Protein AF-A0A1J4JLL2-F1 (afdb_monomer_lite)

InterPro domains:
  IPR000306 FYVE zinc finger [PF01363] (58-115)
  IPR000306 FYVE zinc finger [SM00064] (54-119)
  IPR011011 Zinc finger, FYVE/PHD-type [SSF57903] (58-125)
  IPR011989 Armadillo-like helical [G3DSA:1.25.10.10] (131-422)
  IPR013083 Zinc finger, RING/FYVE/PHD-type [G3DSA:3.30.40.10] (48-118)
  IPR016024 Armadillo-type fold [SSF48371] (123-479)
  IPR017455 Zinc finger, FYVE-related [PS50178] (62-113)

Foldseek 3Di:
DDDDDDDDDDPPDPDDDDDDDDDDDPDDPDDWDWQDADPQQDRDDDPLLPPQLVDLVLADDPVLDQAALQQRHGDDPVFDWDAASQLRYIHTCLQFVDWDDGRNDTTTHGLLVCLQRPDPPDPDDHPSLCNSCVVVVNNVVCVVGVNVSSLVSLLVQCVDPRPSSNVSSVVSVVSRCVPHDPPCCVPRSDPVFWFDQWAFQPPRDSQWTQGLQRTTIGPDRVPPPDDPVRTDDPLVVQCPDPDPSSLLSSLQNLLNCCQRPVDDDPPLLVQLPPPQAQSSLLSSLNSQLSHPDRPDPLLSVVQSLLVQQFPVSVSHHDLSSLLSSLSVLLSLLVDLVSLVSCLVDPVLRLLVLLLVLDAPAQPRPPPSLSSNLSSLSSLLSNLVSLLVVCVVPVPPRDPVSLVVSCVSNPPSLLNLLPHDHPVACPGSSNSSNLSSLSSLLSLCVDVVRLVVSPDPSLLVSLVVLLPDDDPSVVSSVVSNCSSPPD

Structure (mmCIF, N/CA/C/O backbone):
data_AF-A0A1J4JLL2-F1
#
_entry.id   AF-A0A1J4JLL2-F1
#
loop_
_atom_site.group_PDB
_atom_site.id
_atom_site.type_symbol
_atom_site.label_atom_id
_atom_site.label_alt_id
_atom_site.label_comp_id
_atom_site.label_asym_id
_atom_site.label_entity_id
_atom_site.label_seq_id
_atom_site.pdbx_PDB_ins_code
_atom_site.Cartn_x
_atom_site.Cartn_y
_atom_site.Cartn_z
_atom_site.occupancy
_atom_site.B_iso_or_equiv
_atom_site.auth_seq_id
_atom_site.auth_comp_id
_atom_site.auth_asym_id
_atom_site.auth_atom_id
_atom_site.pdbx_PDB_model_num
ATOM 1 N N . MET A 1 1 ? 60.573 2.363 -42.532 1.00 31.20 1 MET A N 1
ATOM 2 C CA . MET A 1 1 ? 60.932 2.969 -41.236 1.00 31.20 1 MET A CA 1
ATOM 3 C C . MET A 1 1 ? 59.720 3.730 -40.748 1.00 31.20 1 MET A C 1
ATOM 5 O O . MET A 1 1 ? 59.261 4.587 -41.484 1.00 31.20 1 MET A O 1
ATOM 9 N N . SER A 1 2 ? 59.192 3.294 -39.602 1.00 24.64 2 SER A N 1
ATOM 10 C CA . SER A 1 2 ? 58.567 4.094 -38.535 1.00 24.64 2 SER A CA 1
ATOM 11 C C . SER A 1 2 ? 57.777 5.364 -38.891 1.00 24.64 2 SER A C 1
ATOM 13 O O . SER A 1 2 ? 58.356 6.334 -39.370 1.00 24.64 2 SER A O 1
ATOM 15 N N . ASP A 1 3 ? 56.495 5.333 -38.512 1.00 29.02 3 ASP A N 1
ATOM 16 C CA . ASP A 1 3 ? 55.773 6.306 -37.673 1.00 29.02 3 ASP A CA 1
ATOM 17 C C . ASP A 1 3 ? 55.942 7.814 -37.931 1.00 29.02 3 ASP A C 1
ATOM 19 O O . ASP A 1 3 ? 57.031 8.362 -37.799 1.00 29.02 3 ASP A O 1
ATOM 23 N N . GLN A 1 4 ? 54.816 8.525 -38.085 1.00 28.83 4 GLN A N 1
ATOM 24 C CA . GLN A 1 4 ? 54.232 9.242 -36.941 1.00 28.83 4 GLN A CA 1
ATOM 25 C C . GLN A 1 4 ? 52.770 9.671 -37.160 1.00 28.83 4 GLN A C 1
ATOM 27 O O . GLN A 1 4 ? 52.309 9.905 -38.274 1.00 28.83 4 GLN A O 1
ATOM 32 N N . ILE A 1 5 ? 52.071 9.701 -36.026 1.00 30.14 5 ILE A N 1
ATOM 33 C CA . ILE A 1 5 ? 50.635 9.808 -35.756 1.00 30.14 5 ILE A CA 1
ATOM 34 C C . ILE A 1 5 ? 50.282 11.240 -35.322 1.00 30.14 5 ILE A C 1
ATOM 36 O O . ILE A 1 5 ? 51.060 11.854 -34.595 1.00 30.14 5 ILE A O 1
ATOM 40 N N . SER A 1 6 ? 49.066 11.693 -35.648 1.00 29.78 6 SER A N 1
ATOM 41 C CA . SER A 1 6 ? 48.193 12.510 -34.775 1.00 29.78 6 SER A CA 1
ATOM 42 C C . SER A 1 6 ? 46.735 12.411 -35.273 1.00 29.78 6 SER A C 1
ATOM 44 O O . SER A 1 6 ? 46.524 12.382 -36.480 1.00 29.78 6 SER A O 1
ATOM 46 N N . GLU A 1 7 ? 45.645 12.333 -34.499 1.00 29.89 7 GLU A N 1
ATOM 47 C CA . GLU A 1 7 ? 45.324 11.982 -33.101 1.00 29.89 7 GLU A CA 1
ATOM 48 C C . GLU A 1 7 ? 43.793 11.693 -33.066 1.00 29.89 7 GLU A C 1
ATOM 50 O O . GLU A 1 7 ? 43.026 12.371 -33.751 1.00 29.89 7 GLU A O 1
ATOM 55 N N . VAL A 1 8 ? 43.334 10.695 -32.295 1.00 27.80 8 VAL A N 1
ATOM 56 C CA . VAL A 1 8 ? 41.910 10.320 -32.087 1.00 27.80 8 VAL A CA 1
ATOM 57 C C . VAL A 1 8 ? 41.623 10.308 -30.572 1.00 27.80 8 VAL A C 1
ATOM 59 O O . VAL A 1 8 ? 42.513 9.907 -29.820 1.00 27.80 8 VAL A O 1
ATOM 62 N N . PRO A 1 9 ? 40.427 10.716 -30.088 1.00 31.75 9 PRO A N 1
ATOM 63 C CA . PRO A 1 9 ? 40.143 10.857 -28.656 1.00 31.75 9 PRO A CA 1
ATOM 64 C C . PRO A 1 9 ? 40.241 9.556 -27.838 1.00 31.75 9 PRO A C 1
ATOM 66 O O . PRO A 1 9 ? 39.844 8.475 -28.268 1.00 31.75 9 PRO A O 1
ATOM 69 N N . PHE A 1 10 ? 40.706 9.720 -26.600 1.00 29.05 10 PHE A N 1
ATOM 70 C CA . PHE A 1 10 ? 41.188 8.728 -25.627 1.00 29.05 10 PHE A CA 1
ATOM 71 C C . PHE A 1 10 ? 40.208 7.612 -25.178 1.00 29.05 10 PHE A C 1
ATOM 73 O O . PHE A 1 10 ? 40.627 6.698 -24.475 1.00 29.05 10 PHE A O 1
ATOM 80 N N . PHE A 1 11 ? 38.928 7.614 -25.569 1.00 27.59 11 PHE A N 1
ATOM 81 C CA . PHE A 1 11 ? 37.929 6.690 -24.989 1.00 27.59 11 PHE A CA 1
ATOM 82 C C . PHE A 1 11 ? 37.673 5.391 -25.788 1.00 27.59 11 PHE A C 1
ATOM 84 O O . PHE A 1 11 ? 36.965 4.513 -25.311 1.00 27.59 11 PHE A O 1
ATOM 91 N N . LEU A 1 12 ? 38.257 5.227 -26.983 1.00 28.58 12 LEU A N 1
ATOM 92 C CA . LEU A 1 12 ? 37.954 4.102 -27.894 1.00 28.58 12 LEU A CA 1
ATOM 93 C C . LEU A 1 12 ? 39.065 3.043 -28.042 1.00 28.58 12 LEU A C 1
ATOM 95 O O . LEU A 1 12 ? 38.900 2.091 -28.798 1.00 28.58 12 LEU A O 1
ATOM 99 N N . GLN A 1 13 ? 40.200 3.158 -27.347 1.00 28.47 13 GLN A N 1
ATOM 100 C CA . GLN A 1 13 ? 41.367 2.307 -27.644 1.00 28.47 13 GLN A CA 1
ATOM 101 C C . GLN A 1 13 ? 41.411 0.927 -26.961 1.00 28.47 13 GLN A C 1
ATOM 103 O O . GLN A 1 13 ? 42.348 0.179 -27.222 1.00 28.47 13 GLN A O 1
ATOM 108 N N . ASN A 1 14 ? 40.425 0.533 -26.144 1.00 28.06 14 ASN A N 1
ATOM 109 C CA . ASN A 1 14 ? 40.524 -0.709 -25.352 1.00 28.06 14 ASN A CA 1
ATOM 110 C C . ASN A 1 14 ? 39.423 -1.765 -25.556 1.00 28.06 14 ASN A C 1
ATOM 112 O O . ASN A 1 14 ? 39.275 -2.649 -24.716 1.00 28.06 14 ASN A O 1
ATOM 116 N N . LEU A 1 15 ? 38.721 -1.780 -26.691 1.00 24.00 15 LEU A N 1
ATOM 117 C CA . LEU A 1 15 ? 37.895 -2.936 -27.070 1.00 24.00 15 LEU A CA 1
ATOM 118 C C . LEU A 1 15 ? 38.540 -3.684 -28.241 1.00 24.00 15 LEU A C 1
ATOM 120 O O . LEU A 1 15 ? 38.397 -3.315 -29.404 1.00 24.00 15 LEU A O 1
ATOM 124 N N . LYS A 1 16 ? 39.278 -4.757 -27.928 1.00 25.30 16 LYS A N 1
ATOM 125 C CA . LYS A 1 16 ? 39.671 -5.754 -28.931 1.00 25.30 16 LYS A CA 1
ATOM 126 C C . LYS A 1 16 ? 38.432 -6.548 -29.334 1.00 25.30 16 LYS A C 1
ATOM 128 O O . LYS A 1 16 ? 37.844 -7.239 -28.507 1.00 25.30 16 LYS A O 1
ATOM 133 N N . ALA A 1 17 ? 38.078 -6.460 -30.613 1.00 26.05 17 ALA A N 1
ATOM 134 C CA . ALA A 1 17 ? 37.088 -7.312 -31.250 1.00 26.05 17 ALA A CA 1
ATOM 135 C C . ALA A 1 17 ? 37.487 -8.789 -31.108 1.00 26.05 17 ALA A C 1
ATOM 137 O O . ALA A 1 17 ? 38.586 -9.180 -31.505 1.00 26.05 17 ALA A O 1
ATOM 138 N N . ILE A 1 18 ? 36.587 -9.603 -30.559 1.00 24.38 18 ILE A N 1
ATOM 139 C CA . ILE A 1 18 ? 36.671 -11.060 -30.644 1.00 24.38 18 ILE A CA 1
ATOM 140 C C . ILE A 1 18 ? 35.669 -11.485 -31.715 1.00 24.38 18 ILE A C 1
ATOM 142 O O . ILE A 1 18 ? 34.460 -11.355 -31.541 1.00 24.38 18 ILE A O 1
ATOM 146 N N . THR A 1 19 ? 36.182 -11.953 -32.847 1.00 23.97 19 THR A N 1
ATOM 147 C CA . THR A 1 19 ? 35.406 -12.634 -33.883 1.00 23.97 19 THR A CA 1
ATOM 148 C C . THR A 1 19 ? 35.162 -14.082 -33.461 1.00 23.97 19 THR A C 1
ATOM 150 O O . THR A 1 19 ? 36.102 -14.785 -33.095 1.00 23.97 19 THR A O 1
ATOM 153 N N . PHE A 1 20 ? 33.914 -14.550 -33.552 1.00 23.02 20 PHE A N 1
ATOM 154 C CA . PHE A 1 20 ? 33.581 -15.973 -33.442 1.00 23.02 20 PHE A CA 1
ATOM 155 C C . PHE A 1 20 ? 33.087 -16.515 -34.791 1.00 23.02 20 PHE A C 1
ATOM 157 O O . PHE A 1 20 ? 32.347 -15.819 -35.491 1.00 23.02 20 PHE A O 1
ATOM 164 N N . PRO A 1 21 ? 33.499 -17.735 -35.180 1.00 22.70 21 PRO A N 1
ATOM 165 C CA . PRO A 1 21 ? 33.057 -18.363 -36.415 1.00 22.70 21 PRO A CA 1
ATOM 166 C C . PRO A 1 21 ? 31.606 -18.849 -36.288 1.00 22.70 21 PRO A C 1
ATOM 168 O O . PRO A 1 21 ? 31.222 -19.462 -35.295 1.00 22.70 21 PRO A O 1
ATOM 171 N N . MET A 1 22 ? 30.806 -18.586 -37.323 1.00 30.47 22 MET A N 1
ATOM 172 C CA . MET A 1 22 ? 29.495 -19.203 -37.521 1.00 30.47 22 MET A CA 1
ATOM 173 C C . MET A 1 22 ? 29.672 -20.676 -37.893 1.00 30.47 22 MET A C 1
ATOM 175 O O . MET A 1 22 ? 29.974 -20.961 -39.046 1.00 30.47 22 MET A O 1
ATOM 179 N N . THR A 1 23 ? 29.429 -21.585 -36.952 1.00 27.52 23 THR A N 1
ATOM 180 C CA . THR A 1 23 ? 28.956 -22.956 -37.211 1.00 27.52 23 THR A CA 1
ATOM 181 C C . THR A 1 23 ? 28.520 -23.581 -35.890 1.00 27.52 23 THR A C 1
ATOM 183 O O . THR A 1 23 ? 29.378 -23.938 -35.094 1.00 27.52 23 THR A O 1
ATOM 186 N N . GLU A 1 24 ? 27.212 -23.686 -35.656 1.00 23.77 24 GLU A N 1
ATOM 187 C CA . GLU A 1 24 ? 26.512 -24.912 -35.234 1.00 23.77 24 GLU A CA 1
ATOM 188 C C . GLU A 1 24 ? 25.032 -24.598 -34.974 1.00 23.77 24 GLU A C 1
ATOM 190 O O . GLU A 1 24 ? 24.660 -23.490 -34.587 1.00 23.77 24 GLU A O 1
ATOM 195 N N . GLN A 1 25 ? 24.183 -25.559 -35.328 1.00 23.56 25 GLN A N 1
ATOM 196 C CA . GLN A 1 25 ? 22.730 -25.467 -35.315 1.00 23.56 25 GLN A CA 1
ATOM 197 C C . GLN A 1 25 ? 22.191 -25.152 -33.917 1.00 23.56 25 GLN A C 1
ATOM 199 O O . GLN A 1 25 ? 22.640 -25.700 -32.916 1.00 23.56 25 GLN A O 1
ATOM 204 N N . ILE A 1 26 ? 21.178 -24.285 -33.883 1.00 25.41 26 ILE A N 1
ATOM 205 C CA . ILE A 1 26 ? 20.300 -24.082 -32.733 1.00 25.41 26 ILE A CA 1
ATOM 206 C C . ILE A 1 26 ? 19.503 -25.379 -32.558 1.00 25.41 26 ILE A C 1
ATOM 208 O O . ILE A 1 26 ? 18.475 -25.545 -33.208 1.00 25.41 26 ILE A O 1
ATOM 212 N N . ASP A 1 27 ? 19.989 -26.288 -31.716 1.00 21.08 27 ASP A N 1
ATOM 213 C CA . ASP A 1 27 ? 19.258 -27.484 -31.299 1.00 21.08 27 ASP A CA 1
ATOM 214 C C . ASP A 1 27 ? 19.113 -27.538 -29.769 1.00 21.08 27 ASP A C 1
ATOM 216 O O . ASP A 1 27 ? 20.048 -27.319 -29.000 1.00 21.08 27 ASP A O 1
ATOM 220 N N . SER A 1 28 ? 17.890 -27.880 -29.364 1.00 24.17 28 SER A N 1
ATOM 221 C CA . SER A 1 28 ? 17.338 -28.035 -28.010 1.00 24.17 28 SER A CA 1
ATOM 222 C C . SER A 1 28 ? 17.014 -26.747 -27.237 1.00 24.17 28 SER A C 1
ATOM 224 O O . SER A 1 28 ? 17.799 -26.142 -26.512 1.00 24.17 28 SER A O 1
ATOM 226 N N . LEU A 1 29 ? 15.747 -26.377 -27.387 1.00 29.45 29 LEU A N 1
ATOM 227 C CA . LEU A 1 29 ? 14.989 -25.396 -26.624 1.00 29.45 29 LEU A CA 1
ATOM 228 C C . LEU A 1 29 ? 14.387 -26.087 -25.382 1.00 29.45 29 LEU A C 1
ATOM 230 O O . LEU A 1 29 ? 13.190 -25.984 -25.140 1.00 29.45 29 LEU A O 1
ATOM 234 N N . ASP A 1 30 ? 15.197 -26.837 -24.628 1.00 23.56 30 ASP A N 1
ATOM 235 C CA . ASP A 1 30 ? 14.728 -27.643 -23.497 1.00 23.56 30 ASP A CA 1
ATOM 236 C C . ASP A 1 30 ? 15.333 -27.169 -22.166 1.00 23.56 30 ASP A C 1
ATOM 238 O O . ASP A 1 30 ? 16.530 -26.913 -22.042 1.00 23.56 30 ASP A O 1
ATOM 242 N N . SER A 1 31 ? 14.471 -27.100 -21.145 1.00 23.34 31 SER A N 1
ATOM 243 C CA . SER A 1 31 ? 14.756 -26.900 -19.709 1.00 23.34 31 SER A CA 1
ATOM 244 C C . SER A 1 31 ? 15.186 -25.507 -19.210 1.00 23.34 31 SER A C 1
ATOM 246 O O . SER A 1 31 ? 16.243 -25.352 -18.611 1.00 23.34 31 SER A O 1
ATOM 248 N N . HIS A 1 32 ? 14.297 -24.508 -19.300 1.00 27.33 32 HIS A N 1
ATOM 249 C CA . HIS A 1 32 ? 14.347 -23.343 -18.397 1.00 27.33 32 HIS A CA 1
ATOM 250 C C . HIS A 1 32 ? 13.021 -23.189 -17.638 1.00 27.33 32 HIS A C 1
ATOM 252 O O . HIS A 1 32 ? 11.986 -22.856 -18.214 1.00 27.33 32 HIS A O 1
ATOM 258 N N . PHE A 1 33 ? 13.050 -23.451 -16.328 1.00 21.70 33 PHE A N 1
ATOM 259 C CA . PHE A 1 33 ? 11.960 -23.117 -15.411 1.00 21.70 33 PHE A CA 1
ATOM 260 C C . PHE A 1 33 ? 12.011 -21.610 -15.117 1.00 21.70 33 PHE A C 1
ATOM 262 O O . PHE A 1 33 ? 12.921 -21.131 -14.440 1.00 21.70 33 PHE A O 1
ATOM 269 N N . TYR A 1 34 ? 11.034 -20.865 -15.634 1.00 25.17 34 TYR A N 1
ATOM 270 C CA . TYR A 1 34 ? 10.839 -19.445 -15.345 1.00 25.17 34 TYR A CA 1
ATOM 271 C C . TYR A 1 34 ? 9.977 -19.306 -14.091 1.00 25.17 34 TYR A C 1
ATOM 273 O O . TYR A 1 34 ? 8.793 -19.643 -14.121 1.00 25.17 34 TYR A O 1
ATOM 281 N N . VAL A 1 35 ? 10.552 -18.814 -12.993 1.00 24.16 35 VAL A N 1
ATOM 282 C CA . VAL A 1 35 ? 9.773 -18.441 -11.809 1.00 24.16 35 VAL A CA 1
ATOM 283 C C . VAL A 1 35 ? 9.624 -16.930 -11.799 1.00 24.16 35 VAL A C 1
ATOM 285 O O . VAL A 1 35 ? 10.534 -16.188 -11.433 1.00 24.16 35 VAL A O 1
ATOM 288 N N . VAL A 1 36 ? 8.453 -16.480 -12.235 1.00 32.97 36 VAL A N 1
ATOM 289 C CA . VAL A 1 36 ? 8.069 -15.072 -12.218 1.00 32.97 36 VAL A CA 1
ATOM 290 C C . VAL A 1 36 ? 6.916 -14.919 -11.257 1.00 32.97 36 VAL A C 1
ATOM 292 O O . VAL A 1 36 ? 5.955 -15.682 -11.283 1.00 32.97 36 VAL A O 1
ATOM 295 N N . LEU A 1 37 ? 7.066 -13.946 -10.375 1.00 32.94 37 LEU A N 1
ATOM 296 C CA . LEU A 1 37 ? 6.043 -13.549 -9.434 1.00 32.94 37 LEU A CA 1
ATOM 297 C C . LEU A 1 37 ? 5.343 -12.335 -10.028 1.00 32.94 37 LEU A C 1
ATOM 299 O O . LEU A 1 37 ? 6.004 -11.392 -10.482 1.00 32.94 37 LEU A O 1
ATOM 303 N N . ASP A 1 38 ? 4.016 -12.370 -10.042 1.00 33.75 38 ASP A N 1
ATOM 304 C CA . ASP A 1 38 ? 3.223 -11.175 -10.296 1.00 33.75 38 ASP A CA 1
ATOM 305 C C . ASP A 1 38 ? 3.460 -10.120 -9.195 1.00 33.75 38 ASP A C 1
ATOM 307 O O . ASP A 1 38 ? 4.180 -10.332 -8.213 1.00 33.75 38 ASP A O 1
ATOM 311 N N . GLU A 1 39 ? 2.856 -8.948 -9.362 1.00 34.56 39 GLU A N 1
ATOM 312 C CA . GLU A 1 39 ? 2.910 -7.831 -8.409 1.00 34.56 39 GLU A CA 1
ATOM 313 C C . GLU A 1 39 ? 2.406 -8.173 -6.988 1.00 34.56 39 GLU A C 1
ATOM 315 O O . GLU A 1 39 ? 2.601 -7.375 -6.070 1.00 34.56 39 GLU A O 1
ATOM 320 N N . PHE A 1 40 ? 1.861 -9.378 -6.771 1.00 33.59 40 PHE A N 1
ATOM 321 C CA . PHE A 1 40 ? 1.369 -9.859 -5.481 1.00 33.59 40 PHE A CA 1
ATOM 322 C C . PHE A 1 40 ? 1.998 -11.177 -4.997 1.00 33.59 40 PHE A C 1
ATOM 324 O O . PHE A 1 40 ? 1.625 -11.656 -3.925 1.00 33.59 40 PHE A O 1
ATOM 331 N N . GLY A 1 41 ? 3.017 -11.706 -5.679 1.00 36.25 41 GLY A N 1
ATOM 332 C CA . GLY A 1 41 ? 3.791 -12.848 -5.187 1.00 36.25 41 GLY A CA 1
ATOM 333 C C . GLY A 1 41 ? 3.159 -14.219 -5.437 1.00 36.25 41 GLY A C 1
ATOM 334 O O . GLY A 1 41 ? 3.538 -15.175 -4.758 1.00 36.25 41 GLY A O 1
ATOM 335 N N . THR A 1 42 ? 2.234 -14.359 -6.391 1.00 29.38 42 THR A N 1
ATOM 336 C CA . THR A 1 42 ? 1.704 -15.686 -6.746 1.00 29.38 42 THR A CA 1
ATOM 337 C C . THR A 1 42 ? 2.626 -16.381 -7.747 1.00 29.38 42 THR A C 1
ATOM 339 O O . THR A 1 42 ? 2.924 -15.843 -8.814 1.00 29.38 42 THR A O 1
ATOM 342 N N . LEU A 1 43 ? 3.056 -17.606 -7.416 1.00 32.81 43 LEU A N 1
ATOM 343 C CA . LEU A 1 43 ? 3.730 -18.533 -8.331 1.00 32.81 43 LEU A CA 1
ATOM 344 C C . LEU A 1 43 ? 2.755 -18.948 -9.440 1.00 32.81 43 LEU A C 1
ATOM 346 O O . LEU A 1 43 ? 2.031 -19.934 -9.308 1.00 32.81 43 LEU A O 1
ATOM 350 N N . SER A 1 44 ? 2.727 -18.199 -10.536 1.00 26.02 44 SER A N 1
ATOM 351 C CA . SER A 1 44 ? 2.039 -18.611 -11.755 1.00 26.02 44 SER A CA 1
ATOM 352 C C . SER A 1 44 ? 2.998 -18.513 -12.934 1.00 26.02 44 SER A C 1
ATOM 354 O O . SER A 1 44 ? 3.761 -17.559 -13.070 1.00 26.02 44 SER A O 1
ATOM 356 N N . ALA A 1 45 ? 3.010 -19.562 -13.758 1.00 25.58 45 ALA A N 1
ATOM 357 C CA . ALA A 1 45 ? 3.722 -19.562 -15.025 1.00 25.58 45 ALA A CA 1
ATOM 358 C C . ALA A 1 45 ? 3.308 -18.317 -15.822 1.00 25.58 45 ALA A C 1
ATOM 360 O O . ALA A 1 45 ? 2.114 -18.042 -15.939 1.00 25.58 45 ALA A O 1
ATOM 361 N N . ILE A 1 46 ? 4.277 -17.559 -16.346 1.00 33.53 46 ILE A N 1
ATOM 362 C CA . ILE A 1 46 ? 3.960 -16.392 -17.169 1.00 33.53 46 ILE A CA 1
ATOM 363 C C . ILE A 1 46 ? 3.149 -16.861 -18.374 1.00 33.53 46 ILE A C 1
ATOM 365 O O . ILE A 1 46 ? 3.665 -17.562 -19.243 1.00 33.53 46 ILE A O 1
ATOM 369 N N . ASP A 1 47 ? 1.909 -16.399 -18.455 1.00 32.69 47 ASP A N 1
ATOM 370 C CA . ASP A 1 47 ? 1.320 -16.071 -19.740 1.00 32.69 47 ASP A CA 1
ATOM 371 C C . ASP A 1 47 ? 1.955 -14.741 -20.188 1.00 32.69 47 ASP A C 1
ATOM 373 O O . ASP A 1 47 ? 1.797 -13.739 -19.490 1.00 32.69 47 ASP A O 1
ATOM 377 N N . PRO A 1 48 ? 2.688 -14.672 -21.315 1.00 32.69 48 PRO A N 1
ATOM 378 C CA . PRO A 1 48 ? 3.241 -13.420 -21.845 1.00 32.69 48 PRO A CA 1
ATOM 379 C C . PRO A 1 48 ? 2.188 -12.315 -22.043 1.00 32.69 48 PRO A C 1
ATOM 381 O O . PRO A 1 48 ? 2.547 -11.150 -22.225 1.00 32.69 48 PRO A O 1
ATOM 384 N N . ASN A 1 49 ? 0.900 -12.669 -21.978 1.00 34.69 49 ASN A N 1
ATOM 385 C CA . ASN A 1 49 ? -0.239 -11.762 -22.027 1.00 34.69 49 ASN A CA 1
ATOM 386 C C . ASN A 1 49 ? -0.674 -11.187 -20.658 1.00 34.69 49 ASN A C 1
ATOM 388 O O . ASN A 1 49 ? -1.502 -10.278 -20.651 1.00 34.69 49 ASN A O 1
ATOM 392 N N . SER A 1 50 ? -0.147 -11.653 -19.514 1.00 36.81 50 SER A N 1
ATOM 393 C CA . SER A 1 50 ? -0.586 -11.207 -18.173 1.00 36.81 50 SER A CA 1
ATOM 394 C C . SER A 1 50 ? 0.074 -9.913 -17.678 1.00 36.81 50 SER A C 1
ATOM 396 O O . SER A 1 50 ? -0.464 -9.245 -16.798 1.00 36.81 50 SER A O 1
ATOM 398 N N . PHE A 1 51 ? 1.190 -9.486 -18.281 1.00 44.50 51 PHE A N 1
ATOM 399 C CA . PHE A 1 51 ? 1.723 -8.133 -18.090 1.00 44.50 51 PHE A CA 1
ATOM 400 C C . PHE A 1 51 ? 0.995 -7.150 -19.006 1.00 44.50 51 PHE A C 1
ATOM 402 O O . PHE A 1 51 ? 1.561 -6.659 -19.994 1.00 44.50 51 PHE A O 1
ATOM 409 N N . ASP A 1 52 ? -0.260 -6.869 -18.674 1.00 44.66 52 ASP A N 1
ATOM 410 C CA . ASP A 1 52 ? -1.079 -5.934 -19.425 1.00 44.66 52 ASP A CA 1
ATOM 411 C C . ASP A 1 52 ? -0.469 -4.518 -19.394 1.00 44.66 52 ASP A C 1
ATOM 413 O O . ASP A 1 52 ? -0.554 -3.771 -18.423 1.00 44.66 52 ASP A O 1
ATOM 417 N N . ASN A 1 53 ? 0.172 -4.128 -20.498 1.00 47.44 53 ASN A N 1
ATOM 418 C CA . ASN A 1 53 ? 0.683 -2.772 -20.717 1.00 47.44 53 ASN A CA 1
ATOM 419 C C . ASN A 1 53 ? -0.456 -1.759 -21.002 1.00 47.44 53 ASN A C 1
ATOM 421 O O . ASN A 1 53 ? -0.186 -0.590 -21.306 1.00 47.44 53 ASN A O 1
ATOM 425 N N . SER A 1 54 ? -1.725 -2.179 -20.927 1.00 45.38 54 SER A N 1
ATOM 426 C CA . SER A 1 54 ? -2.891 -1.315 -21.104 1.00 45.38 54 SER A CA 1
ATOM 427 C C . SER A 1 54 ? -3.244 -0.454 -19.883 1.00 45.38 54 SER A C 1
ATOM 429 O O . SER A 1 54 ? -4.137 0.388 -20.011 1.00 45.38 54 SER A O 1
ATOM 431 N N . SER A 1 55 ? -2.518 -0.542 -18.755 1.00 46.72 55 SER A N 1
ATOM 432 C CA . SER A 1 55 ? -2.699 0.344 -17.587 1.00 46.72 55 SER A CA 1
ATOM 433 C C . SER A 1 55 ? -1.876 1.640 -17.689 1.00 46.72 55 SER A C 1
ATOM 435 O O . SER A 1 55 ? -0.731 1.654 -18.145 1.00 46.72 55 SER A O 1
ATOM 437 N N . VAL A 1 56 ? -2.490 2.789 -17.378 1.00 47.69 56 VAL A N 1
ATOM 438 C CA . VAL A 1 56 ? -1.897 4.149 -17.494 1.00 47.69 56 VAL A CA 1
ATOM 439 C C . VAL A 1 56 ? -0.733 4.366 -16.503 1.00 47.69 56 VAL A C 1
ATOM 441 O O . VAL A 1 56 ? 0.084 5.257 -16.710 1.00 47.69 56 VAL A O 1
ATOM 444 N N . ASP A 1 57 ? -0.573 3.483 -15.515 1.00 53.00 57 ASP A N 1
ATOM 445 C CA . ASP A 1 57 ? 0.370 3.589 -14.383 1.00 53.00 57 ASP A CA 1
ATOM 446 C C . ASP A 1 57 ? 1.855 3.394 -14.732 1.00 53.00 57 ASP A C 1
ATOM 448 O O . ASP A 1 57 ? 2.726 3.353 -13.870 1.00 53.00 57 ASP A O 1
ATOM 452 N N . ASN A 1 58 ? 2.161 3.278 -16.020 1.00 60.38 58 ASN A N 1
ATOM 453 C CA . ASN A 1 58 ? 3.468 2.889 -16.536 1.00 60.38 58 ASN A CA 1
ATOM 454 C C . ASN A 1 58 ? 4.241 4.040 -17.181 1.00 60.38 58 ASN A C 1
ATOM 456 O O . ASN A 1 58 ? 5.274 3.814 -17.809 1.00 60.38 58 ASN A O 1
ATOM 460 N N . TRP A 1 59 ? 3.709 5.253 -17.097 1.00 83.19 59 TRP A N 1
ATOM 461 C CA . TRP A 1 59 ? 4.240 6.429 -17.764 1.00 83.19 59 T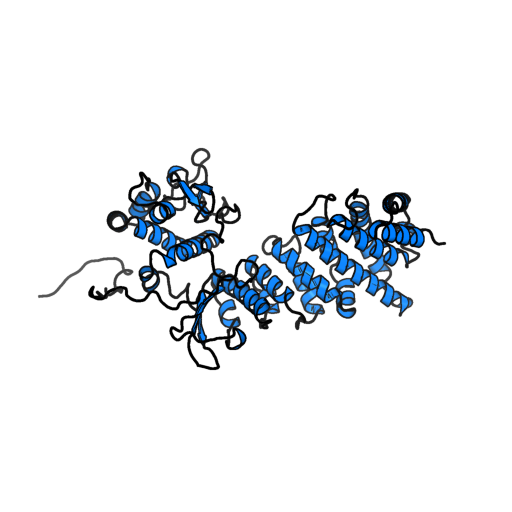RP A CA 1
ATOM 462 C C . TRP A 1 59 ? 5.183 7.206 -16.861 1.00 83.19 59 TRP A C 1
ATOM 464 O O . TRP A 1 59 ? 4.896 7.429 -15.687 1.00 83.19 59 TRP A O 1
ATOM 474 N N . ILE A 1 60 ? 6.296 7.664 -17.431 1.00 80.38 60 ILE A N 1
ATOM 475 C CA . ILE A 1 60 ? 7.139 8.647 -16.748 1.00 80.38 60 ILE A CA 1
ATOM 476 C C . ILE A 1 60 ? 6.359 9.959 -16.596 1.00 80.38 60 ILE A C 1
ATOM 478 O O . ILE A 1 60 ? 5.556 10.298 -17.468 1.00 80.38 60 ILE A O 1
ATOM 482 N N . SER A 1 61 ? 6.580 10.721 -15.523 1.00 80.31 61 SER A N 1
ATOM 483 C CA . SER A 1 61 ? 5.896 12.016 -15.353 1.00 80.31 61 SER A CA 1
ATOM 484 C C . SER A 1 61 ? 6.186 12.971 -16.525 1.00 80.31 61 SER A C 1
ATOM 486 O O . SER A 1 61 ? 7.290 12.979 -17.072 1.00 80.31 61 SER A O 1
ATOM 488 N N . ASP A 1 62 ? 5.227 13.818 -16.905 1.00 82.81 62 ASP A N 1
ATOM 489 C CA . ASP A 1 62 ? 5.399 14.816 -17.976 1.00 82.81 62 ASP A CA 1
ATOM 490 C C . ASP A 1 62 ? 6.550 15.803 -17.710 1.00 82.81 62 ASP A C 1
ATOM 492 O O . ASP A 1 62 ? 7.140 16.355 -18.649 1.00 82.81 62 ASP A O 1
ATOM 496 N N . ASP A 1 63 ? 6.891 15.996 -16.436 1.00 80.75 63 ASP A N 1
ATOM 497 C CA . ASP A 1 63 ? 7.956 16.894 -15.992 1.00 80.75 63 ASP A CA 1
ATOM 498 C C . ASP A 1 63 ? 9.352 16.256 -16.058 1.00 80.75 63 ASP A C 1
ATOM 500 O O . ASP A 1 63 ? 10.352 16.962 -15.939 1.00 80.75 63 ASP A O 1
ATOM 504 N N . THR A 1 64 ? 9.446 14.943 -16.310 1.00 75.00 64 THR A N 1
ATOM 505 C CA . THR A 1 64 ? 10.733 14.219 -16.364 1.00 75.00 64 THR A CA 1
ATOM 506 C C . THR A 1 64 ? 11.641 14.675 -17.499 1.00 75.00 64 THR A C 1
ATOM 508 O O . THR A 1 64 ? 12.857 14.532 -17.405 1.00 75.00 64 THR A O 1
ATOM 511 N N . SER A 1 65 ? 11.080 15.233 -18.574 1.00 83.50 65 SER A N 1
ATOM 512 C CA . SER A 1 65 ? 11.874 15.766 -19.674 1.00 83.50 65 SER A CA 1
ATOM 513 C C . SER A 1 65 ? 11.215 16.964 -20.350 1.00 83.50 65 SER A C 1
ATOM 515 O O . SER A 1 65 ? 10.014 17.005 -20.635 1.00 83.50 65 SER A O 1
ATOM 517 N N . LYS A 1 66 ? 12.047 17.955 -20.680 1.00 90.12 66 LYS A N 1
ATOM 518 C CA . LYS A 1 66 ? 11.663 19.128 -21.482 1.00 90.12 66 LYS A CA 1
ATOM 519 C C . LYS A 1 66 ? 11.755 18.862 -22.989 1.00 90.12 66 LYS A C 1
ATOM 521 O O . LYS A 1 66 ? 11.297 19.682 -23.789 1.00 90.12 66 LYS A O 1
ATOM 526 N N . THR A 1 67 ? 12.322 17.728 -23.388 1.00 93.06 67 THR A N 1
ATOM 527 C CA . THR A 1 67 ? 12.544 17.333 -24.782 1.00 93.06 67 THR A CA 1
ATOM 528 C C . THR A 1 67 ? 12.030 15.916 -25.036 1.00 93.06 67 THR A C 1
ATOM 530 O O . THR A 1 67 ? 11.915 15.089 -24.133 1.00 93.06 67 THR A O 1
ATOM 533 N N . CYS A 1 68 ? 11.703 15.612 -26.290 1.00 94.88 68 CYS A N 1
ATOM 534 C CA . CYS A 1 68 ? 11.386 14.250 -26.700 1.00 94.88 68 CYS A CA 1
ATOM 535 C C . CYS A 1 68 ? 12.595 13.339 -26.465 1.00 94.88 68 CYS A C 1
ATOM 537 O O . CYS A 1 68 ? 13.660 13.602 -27.024 1.00 94.88 68 CYS A O 1
ATOM 539 N N . LEU A 1 69 ? 12.403 12.243 -25.722 1.00 92.94 69 LEU A N 1
ATOM 540 C CA . LEU A 1 69 ? 13.496 11.335 -25.360 1.00 92.94 69 LEU A CA 1
ATOM 541 C C . LEU A 1 69 ? 14.133 10.632 -26.561 1.00 92.94 69 LEU A C 1
ATOM 543 O O . LEU A 1 69 ? 15.288 10.244 -26.481 1.00 92.94 69 LEU A O 1
ATOM 547 N N . LEU A 1 70 ? 13.416 10.517 -27.683 1.00 94.81 70 LEU A N 1
ATOM 548 C CA . LEU A 1 70 ? 13.952 9.931 -28.909 1.00 94.81 70 LEU A CA 1
ATOM 549 C C . LEU A 1 70 ? 14.651 10.973 -29.792 1.00 94.81 70 LEU A C 1
ATOM 551 O O . LEU A 1 70 ? 15.851 10.915 -30.004 1.00 94.81 70 LEU A O 1
ATOM 555 N N . CYS A 1 71 ? 13.921 11.961 -30.311 1.00 94.88 71 CYS A N 1
ATOM 556 C CA . CYS A 1 71 ? 14.476 12.879 -31.316 1.00 94.88 71 CYS A CA 1
ATOM 557 C C . CYS A 1 71 ? 15.122 14.160 -30.757 1.00 94.88 71 CYS A C 1
ATOM 559 O O . CYS A 1 71 ? 15.499 15.040 -31.543 1.00 94.88 71 CYS A O 1
ATOM 561 N N . GLY A 1 72 ? 15.138 14.332 -29.431 1.00 91.88 72 GLY A N 1
ATOM 562 C CA . GLY A 1 72 ? 15.701 15.492 -28.730 1.00 91.88 72 GLY A CA 1
ATOM 563 C C . GLY A 1 72 ? 14.931 16.808 -28.896 1.00 91.88 72 GLY A C 1
ATOM 564 O O . GLY A 1 72 ? 15.337 17.834 -28.359 1.00 91.88 72 GLY A O 1
ATOM 565 N N . SER A 1 73 ? 13.819 16.837 -29.637 1.00 94.06 73 SER A N 1
ATOM 566 C CA . SER A 1 73 ? 13.076 18.080 -29.879 1.00 94.06 73 SER A CA 1
ATOM 567 C C . SER A 1 73 ? 12.356 18.589 -28.628 1.00 94.06 73 SER A C 1
ATOM 569 O O . SER A 1 73 ? 11.571 17.858 -28.031 1.00 94.06 73 SER A O 1
ATOM 571 N N . THR A 1 74 ? 12.549 19.866 -28.291 1.00 95.94 74 THR A N 1
ATOM 572 C CA . THR A 1 74 ? 11.894 20.545 -27.159 1.00 95.94 74 THR A CA 1
ATOM 573 C C . THR A 1 74 ? 10.376 20.551 -27.287 1.00 95.94 74 THR A C 1
ATOM 575 O O . THR A 1 74 ? 9.840 20.854 -28.360 1.00 95.94 74 THR A O 1
ATOM 578 N N . PHE A 1 75 ? 9.677 20.237 -26.199 1.00 95.50 75 PHE A N 1
ATOM 579 C CA . PHE A 1 75 ? 8.222 20.334 -26.135 1.00 95.50 75 PHE A CA 1
ATOM 580 C C . PHE A 1 75 ? 7.764 21.796 -26.126 1.00 95.50 75 PHE A C 1
ATOM 582 O O . PHE A 1 75 ? 8.407 22.667 -25.544 1.00 95.50 75 PHE A O 1
ATOM 589 N N . THR A 1 76 ? 6.644 22.072 -26.791 1.00 94.00 76 THR A N 1
ATOM 590 C CA . THR A 1 76 ? 6.033 23.409 -26.883 1.00 94.00 76 THR A CA 1
ATOM 591 C C . THR A 1 76 ? 4.511 23.283 -26.811 1.00 94.00 76 THR A C 1
ATOM 593 O O . THR A 1 76 ? 3.974 22.177 -26.831 1.00 94.00 76 THR A O 1
ATOM 596 N N . MET A 1 77 ? 3.781 24.403 -26.785 1.00 89.50 77 MET A N 1
ATOM 597 C CA . MET A 1 77 ? 2.307 24.381 -26.800 1.00 89.50 77 MET A CA 1
ATOM 598 C C . MET A 1 77 ? 1.721 23.632 -28.013 1.00 89.50 77 MET A C 1
ATOM 600 O O . MET A 1 77 ? 0.649 23.030 -27.922 1.00 89.50 77 MET A O 1
ATOM 604 N N . THR A 1 78 ? 2.436 23.642 -29.142 1.00 91.25 78 THR A N 1
ATOM 605 C CA . THR A 1 78 ? 2.051 22.947 -30.380 1.00 91.25 78 THR A CA 1
ATOM 606 C C . THR A 1 78 ? 2.703 21.571 -30.519 1.00 91.25 78 THR A C 1
ATOM 608 O O . THR A 1 78 ? 2.094 20.666 -31.085 1.00 91.25 78 THR A O 1
ATOM 611 N N . ARG A 1 79 ? 3.906 21.363 -29.964 1.00 93.88 79 ARG A N 1
ATOM 612 C CA . ARG A 1 79 ? 4.561 20.050 -29.868 1.00 93.88 79 ARG A CA 1
ATOM 613 C C . ARG A 1 79 ? 4.302 19.448 -28.492 1.00 93.88 79 ARG A C 1
ATOM 615 O O . ARG A 1 79 ? 5.136 19.554 -27.592 1.00 93.88 79 ARG A O 1
ATOM 622 N N . ARG A 1 80 ? 3.132 18.825 -28.363 1.00 93.56 80 ARG A N 1
ATOM 623 C CA . ARG A 1 80 ? 2.675 18.198 -27.121 1.00 93.56 80 ARG A CA 1
ATOM 624 C C . ARG A 1 80 ? 3.455 16.920 -26.796 1.00 93.56 80 ARG A C 1
ATOM 626 O O . ARG A 1 80 ? 4.108 16.323 -27.658 1.00 93.56 80 ARG A O 1
ATOM 633 N N . ARG A 1 81 ? 3.383 16.552 -25.520 1.00 94.44 81 ARG A N 1
ATOM 634 C CA . ARG A 1 81 ? 3.934 15.332 -24.935 1.00 94.44 81 ARG A CA 1
ATOM 635 C C . ARG A 1 81 ? 3.030 14.137 -25.225 1.00 94.44 81 ARG A C 1
ATOM 637 O O . ARG A 1 81 ? 1.808 14.270 -25.229 1.00 94.44 81 ARG A O 1
ATOM 644 N N . HIS A 1 82 ? 3.646 12.990 -25.478 1.00 94.25 82 HIS A N 1
ATOM 645 C CA . HIS A 1 82 ? 2.971 11.727 -25.738 1.00 94.25 82 HIS A CA 1
ATOM 646 C C . HIS A 1 82 ? 3.774 10.574 -25.152 1.00 94.25 82 HIS A C 1
ATOM 648 O O . HIS A 1 82 ? 4.946 10.405 -25.486 1.00 94.25 82 HIS A O 1
ATOM 654 N N . HIS A 1 83 ? 3.133 9.730 -24.358 1.00 92.88 83 HIS A N 1
ATOM 655 C CA . HIS A 1 83 ? 3.761 8.513 -23.867 1.00 92.88 83 HIS A CA 1
ATOM 656 C C . HIS A 1 83 ? 3.612 7.360 -24.854 1.00 92.88 83 HIS A C 1
ATOM 658 O O . HIS A 1 83 ? 2.589 7.205 -25.531 1.00 92.88 83 HIS A O 1
ATOM 664 N N . CYS A 1 84 ? 4.641 6.522 -24.931 1.00 92.62 84 CYS A N 1
ATOM 665 C CA . CYS A 1 84 ? 4.532 5.222 -25.584 1.00 92.62 84 CYS A CA 1
ATOM 666 C C . CYS A 1 84 ? 3.758 4.265 -24.671 1.00 92.62 84 CYS A C 1
ATOM 668 O O . CYS A 1 84 ? 4.137 4.083 -23.516 1.00 92.62 84 CYS A O 1
ATOM 670 N N . ARG A 1 85 ? 2.718 3.592 -25.179 1.00 88.94 85 ARG A N 1
ATOM 671 C CA . ARG A 1 85 ? 1.963 2.613 -24.375 1.00 88.94 85 ARG A CA 1
ATOM 672 C C . ARG A 1 85 ? 2.798 1.395 -23.982 1.00 88.94 85 ARG A C 1
ATOM 674 O O . ARG A 1 85 ? 2.495 0.753 -22.989 1.00 88.94 85 ARG A O 1
ATOM 681 N N . TYR A 1 86 ? 3.829 1.075 -24.762 1.00 85.38 86 TYR A N 1
ATOM 682 C CA . TYR A 1 86 ? 4.646 -0.108 -24.522 1.00 85.38 86 TYR A CA 1
ATOM 683 C C . TYR A 1 86 ? 5.803 0.146 -23.550 1.00 85.38 86 TYR A C 1
ATOM 685 O O . TYR A 1 86 ? 5.924 -0.578 -22.566 1.00 85.38 86 TYR A O 1
ATOM 693 N N . CYS A 1 87 ? 6.629 1.172 -23.800 1.00 87.19 87 CYS A N 1
ATOM 694 C CA . CYS A 1 87 ? 7.778 1.483 -22.944 1.00 87.19 87 CYS A CA 1
ATOM 695 C C . CYS A 1 87 ? 7.525 2.575 -21.902 1.00 87.19 87 CYS A C 1
ATOM 697 O O . CYS A 1 87 ? 8.372 2.781 -21.051 1.00 87.19 87 CYS A O 1
ATOM 699 N N . GLY A 1 88 ? 6.415 3.314 -21.959 1.00 88.31 88 GLY A N 1
ATOM 700 C CA . GLY A 1 88 ? 6.079 4.331 -20.955 1.00 88.31 88 GLY A CA 1
ATOM 701 C C . GLY A 1 88 ? 6.896 5.629 -20.992 1.00 88.31 88 GLY A C 1
ATOM 702 O O . GLY A 1 88 ? 6.574 6.574 -20.277 1.00 88.31 88 GLY A O 1
ATOM 703 N N . LEU A 1 89 ? 7.921 5.712 -21.843 1.00 90.75 89 LEU A N 1
ATOM 704 C CA . LEU A 1 89 ? 8.749 6.907 -22.024 1.00 90.75 89 LEU A CA 1
ATOM 705 C C . LEU A 1 89 ? 8.000 8.043 -22.753 1.00 90.75 89 LEU A C 1
ATOM 707 O O . LEU A 1 89 ? 6.998 7.812 -23.438 1.00 90.75 89 LEU A O 1
ATOM 711 N N . LEU A 1 90 ? 8.525 9.268 -22.626 1.00 93.56 90 LEU A N 1
ATOM 712 C CA . LEU A 1 90 ? 7.932 10.520 -23.108 1.00 93.56 90 LEU A CA 1
ATOM 713 C C . LEU A 1 90 ? 8.484 10.989 -24.468 1.00 93.56 90 LEU A C 1
ATOM 715 O O . LEU A 1 90 ? 9.685 11.220 -24.649 1.00 93.56 90 LEU A O 1
ATOM 719 N N . PHE A 1 91 ? 7.590 11.221 -25.429 1.00 96.62 91 PHE A N 1
ATOM 720 C CA . PHE A 1 91 ? 7.923 11.523 -26.822 1.00 96.62 91 PHE A CA 1
ATOM 721 C C . PHE A 1 91 ? 7.053 12.629 -27.432 1.00 96.62 91 PHE A C 1
ATOM 723 O O . PHE A 1 91 ? 6.063 13.071 -26.857 1.00 96.62 91 PHE A O 1
ATOM 730 N N . CYS A 1 92 ? 7.423 13.088 -28.630 1.00 96.94 92 CYS A N 1
ATOM 731 C CA . CYS A 1 92 ? 6.569 13.938 -29.456 1.00 96.94 92 CYS A CA 1
ATOM 732 C C . CYS A 1 92 ? 5.678 13.097 -30.388 1.00 96.94 92 CYS A C 1
ATOM 734 O O . CYS A 1 92 ? 5.896 11.894 -30.560 1.00 96.94 92 CYS A O 1
ATOM 736 N N . GLY A 1 93 ? 4.697 13.749 -31.026 1.00 95.31 93 GLY A N 1
ATOM 737 C CA . GLY A 1 93 ? 3.753 13.089 -31.933 1.00 95.31 93 GLY A CA 1
ATOM 738 C C . GLY A 1 93 ? 4.456 12.294 -33.035 1.00 95.31 93 GLY A C 1
ATOM 739 O O . GLY A 1 93 ? 4.248 11.094 -33.129 1.00 95.31 93 GLY A O 1
ATOM 740 N N . GLY A 1 94 ? 5.396 12.924 -33.747 1.00 94.69 94 GLY A N 1
ATOM 741 C CA . GLY A 1 94 ? 6.115 12.295 -34.865 1.00 94.69 94 GLY A CA 1
ATOM 742 C C . GLY A 1 94 ? 7.111 11.187 -34.496 1.00 94.69 94 GLY A C 1
ATOM 743 O O . GLY A 1 94 ? 7.631 10.527 -35.384 1.00 94.69 94 GLY A O 1
ATOM 744 N N . CYS A 1 95 ? 7.412 10.986 -33.208 1.00 97.19 95 CYS A N 1
ATOM 745 C CA . CYS A 1 95 ? 8.184 9.830 -32.719 1.00 97.19 95 CYS A CA 1
ATOM 746 C C . CYS A 1 95 ? 7.282 8.699 -32.214 1.00 97.19 95 CYS A C 1
ATOM 748 O O . CYS A 1 95 ? 7.785 7.726 -31.659 1.00 97.19 95 CYS A O 1
ATOM 750 N N . THR A 1 96 ? 5.961 8.883 -32.292 1.00 95.44 96 THR A N 1
ATOM 751 C CA . THR A 1 96 ? 4.936 7.961 -31.797 1.00 95.44 96 THR A CA 1
ATOM 752 C C . THR A 1 96 ? 3.766 7.849 -32.779 1.00 95.44 96 THR A C 1
ATOM 754 O O . THR A 1 96 ? 2.613 7.710 -32.377 1.00 95.44 96 THR A O 1
ATOM 757 N N . ASP A 1 97 ? 4.035 7.944 -34.080 1.00 93.19 97 ASP A N 1
ATOM 758 C CA . ASP A 1 97 ? 2.991 7.856 -35.110 1.00 93.19 97 ASP A CA 1
ATOM 759 C C . ASP A 1 97 ? 2.552 6.408 -35.385 1.00 93.19 97 ASP A C 1
ATOM 761 O O . ASP A 1 97 ? 1.491 6.174 -35.966 1.00 93.19 97 ASP A O 1
ATOM 765 N N . ASN A 1 98 ? 3.338 5.428 -34.938 1.00 93.81 98 ASN A N 1
ATOM 766 C CA . ASN A 1 98 ? 3.025 4.017 -35.110 1.00 93.81 98 ASN A CA 1
ATOM 767 C C . ASN A 1 98 ? 2.002 3.535 -34.075 1.00 93.81 98 ASN A C 1
ATOM 769 O O . ASN A 1 98 ? 1.974 3.975 -32.918 1.00 93.81 98 ASN A O 1
ATOM 773 N N . ARG A 1 99 ? 1.171 2.578 -34.494 1.00 91.12 99 ARG A N 1
ATOM 774 C CA . ARG A 1 99 ? 0.211 1.894 -33.629 1.00 91.12 99 ARG A CA 1
ATOM 775 C C . ARG A 1 99 ? 0.339 0.391 -33.787 1.00 91.12 99 ARG A C 1
ATOM 777 O O . ARG A 1 99 ? 0.466 -0.099 -34.902 1.00 91.12 99 ARG A O 1
ATOM 784 N N . THR A 1 100 ? 0.281 -0.321 -32.672 1.00 87.12 100 THR A N 1
ATOM 785 C CA . THR A 1 100 ? 0.327 -1.785 -32.647 1.00 87.12 100 THR A CA 1
ATOM 786 C C . THR A 1 100 ? -0.486 -2.324 -31.476 1.00 87.12 100 THR A C 1
ATOM 788 O O . THR A 1 100 ? -0.924 -1.558 -30.613 1.00 87.12 100 THR A O 1
ATOM 791 N N . MET A 1 101 ? -0.718 -3.631 -31.465 1.00 80.19 101 MET A N 1
ATOM 792 C CA . MET A 1 101 ? -1.386 -4.315 -30.366 1.00 80.19 101 MET A CA 1
ATOM 793 C C . MET A 1 101 ? -0.476 -4.316 -29.131 1.00 80.19 101 MET A C 1
ATOM 795 O O . MET A 1 101 ? 0.672 -4.751 -29.189 1.00 80.19 101 MET A O 1
ATOM 799 N N . VAL A 1 102 ? -0.984 -3.778 -28.025 1.00 77.75 102 VAL A N 1
ATOM 800 C CA . VAL A 1 102 ? -0.331 -3.768 -26.714 1.00 77.75 102 VAL A CA 1
ATOM 801 C C . VAL A 1 102 ? -1.363 -4.267 -25.708 1.00 77.75 102 VAL A C 1
ATOM 803 O O . VAL A 1 102 ? -2.374 -3.598 -25.486 1.00 77.75 102 VAL A O 1
ATOM 806 N N . GLY A 1 103 ? -1.137 -5.461 -25.154 1.00 73.00 103 GLY A N 1
ATOM 807 C CA . GLY A 1 103 ? -2.194 -6.196 -24.457 1.00 73.00 103 GLY A CA 1
ATOM 808 C C . GLY A 1 103 ? -3.371 -6.444 -25.405 1.00 73.00 103 GLY A C 1
ATOM 809 O O . GLY A 1 103 ? -3.175 -6.800 -26.566 1.00 73.00 103 GLY A O 1
ATOM 810 N N . ASN A 1 104 ? -4.587 -6.148 -24.949 1.00 75.25 104 ASN A N 1
ATOM 811 C CA . ASN A 1 104 ? -5.815 -6.355 -25.727 1.00 75.25 104 ASN A CA 1
ATOM 812 C C . ASN A 1 104 ? -6.260 -5.126 -26.544 1.00 75.25 104 ASN A C 1
ATOM 814 O O . ASN A 1 104 ? -7.401 -5.063 -26.998 1.00 75.25 104 ASN A O 1
ATOM 818 N N . SER A 1 105 ? -5.404 -4.110 -26.706 1.00 76.75 105 SER A N 1
ATOM 819 C CA . SER A 1 105 ? -5.779 -2.837 -27.338 1.00 76.75 105 SER A CA 1
ATOM 820 C C . SER A 1 105 ? -4.753 -2.338 -28.355 1.00 76.75 105 SER A C 1
ATOM 822 O O . SER A 1 105 ? -3.544 -2.410 -28.142 1.00 76.75 105 SER A O 1
ATOM 824 N N . ILE A 1 106 ? -5.234 -1.745 -29.453 1.00 85.12 106 ILE A N 1
ATOM 825 C CA . ILE A 1 106 ? -4.376 -1.077 -30.443 1.00 85.12 106 ILE A CA 1
ATOM 826 C C . ILE A 1 106 ? -3.956 0.290 -29.904 1.00 85.12 106 ILE A C 1
ATOM 828 O O . ILE A 1 106 ? -4.760 1.220 -29.795 1.00 85.12 106 ILE A O 1
ATOM 832 N N . CYS A 1 107 ? -2.671 0.435 -29.612 1.00 88.50 107 CYS A N 1
ATOM 833 C CA . CYS A 1 107 ? -2.137 1.570 -28.879 1.00 88.50 107 CYS A CA 1
ATOM 834 C C . CYS A 1 107 ? -1.016 2.289 -29.629 1.00 88.50 107 CYS A C 1
ATOM 836 O O . CYS A 1 107 ? -0.362 1.734 -30.508 1.00 88.50 107 CYS A O 1
ATOM 838 N N . ARG A 1 108 ? -0.796 3.552 -29.248 1.00 91.88 108 ARG A N 1
ATOM 839 C CA . ARG A 1 108 ? 0.320 4.389 -29.707 1.00 91.88 108 ARG A CA 1
ATOM 840 C C . ARG A 1 108 ? 1.642 3.853 -29.151 1.00 91.88 108 ARG A C 1
ATOM 842 O O . ARG A 1 108 ? 1.755 3.663 -27.939 1.00 91.88 108 ARG A O 1
ATOM 849 N N . VAL A 1 109 ? 2.652 3.694 -30.004 1.00 92.75 109 VAL A N 1
ATOM 850 C CA . VAL A 1 109 ? 4.003 3.276 -29.596 1.00 92.75 109 VAL A CA 1
ATOM 851 C C . VAL A 1 109 ? 5.077 4.158 -30.222 1.00 92.75 109 VAL A C 1
ATOM 853 O O . VAL A 1 109 ? 4.864 4.732 -31.287 1.00 92.75 109 VAL A O 1
ATOM 856 N N . CYS A 1 110 ? 6.223 4.292 -29.552 1.00 95.25 110 CYS A N 1
ATOM 857 C CA . CYS A 1 110 ? 7.356 5.029 -30.101 1.00 95.25 110 CYS A CA 1
ATOM 858 C C . CYS A 1 110 ? 8.067 4.246 -31.203 1.00 95.25 110 CYS A C 1
ATOM 860 O O . CYS A 1 110 ? 7.946 3.024 -31.263 1.00 95.25 110 CYS A O 1
ATOM 862 N N . ASP A 1 111 ? 8.851 4.932 -32.033 1.00 95.56 111 ASP A N 1
ATOM 863 C CA . ASP A 1 111 ? 9.566 4.299 -33.147 1.00 95.56 111 ASP A CA 1
ATOM 864 C C . ASP A 1 111 ? 10.486 3.156 -32.686 1.00 95.56 111 ASP A C 1
ATOM 866 O O . ASP A 1 111 ? 10.515 2.118 -33.335 1.00 95.56 111 ASP A O 1
ATOM 870 N N . SER A 1 112 ? 11.176 3.305 -31.545 1.00 92.31 112 SER A N 1
ATOM 871 C CA . SER A 1 112 ? 12.026 2.245 -30.968 1.00 92.31 112 SER A CA 1
ATOM 872 C C . SER A 1 112 ? 11.226 0.990 -30.587 1.00 92.31 112 SER A C 1
ATOM 874 O O . SER A 1 112 ? 11.662 -0.123 -30.857 1.00 92.31 112 SER A O 1
ATOM 876 N N . CYS A 1 113 ? 10.022 1.138 -30.029 1.00 89.69 113 CYS A N 1
ATOM 877 C CA . CYS A 1 113 ? 9.149 -0.012 -29.780 1.00 89.69 113 CYS A CA 1
ATOM 878 C C . CYS A 1 113 ? 8.536 -0.545 -31.081 1.00 89.69 113 CYS A C 1
ATOM 880 O O . CYS A 1 113 ? 8.368 -1.749 -31.236 1.00 89.69 113 CYS A O 1
ATOM 882 N N . ALA A 1 114 ? 8.213 0.337 -32.027 1.00 90.69 114 ALA A N 1
ATOM 883 C CA . ALA A 1 114 ? 7.595 -0.027 -33.294 1.00 90.69 114 ALA A CA 1
ATOM 884 C C . ALA A 1 114 ? 8.499 -0.935 -34.140 1.00 90.69 114 ALA A C 1
ATOM 886 O O . ALA A 1 114 ? 8.014 -1.953 -34.622 1.00 90.69 114 ALA A O 1
ATOM 887 N N . VAL A 1 115 ? 9.804 -0.635 -34.245 1.00 87.12 115 VAL A N 1
ATOM 888 C CA . VAL A 1 115 ? 10.771 -1.485 -34.980 1.00 87.12 115 VAL A CA 1
ATOM 889 C C . VAL A 1 115 ? 10.901 -2.899 -34.403 1.00 87.12 115 VAL A C 1
ATOM 891 O O . VAL A 1 115 ? 11.414 -3.788 -35.077 1.00 87.12 115 VAL A O 1
ATOM 894 N N . ILE A 1 116 ? 10.466 -3.113 -33.158 1.00 82.12 116 ILE A N 1
ATOM 895 C CA . ILE A 1 116 ? 10.539 -4.411 -32.480 1.00 82.12 116 ILE A CA 1
ATOM 896 C C . ILE A 1 116 ? 9.187 -5.136 -32.513 1.00 82.12 116 ILE A C 1
ATOM 898 O O . ILE A 1 116 ? 9.146 -6.351 -32.685 1.00 82.12 116 ILE A O 1
ATOM 902 N N . LEU A 1 117 ? 8.087 -4.405 -32.332 1.00 80.69 117 LEU A N 1
ATOM 903 C CA . LEU A 1 117 ? 6.743 -4.970 -32.179 1.00 80.69 117 LEU A CA 1
ATOM 904 C C . LEU A 1 117 ? 5.984 -5.118 -33.494 1.00 80.69 117 LEU A C 1
ATOM 906 O O . LEU A 1 117 ? 4.980 -5.828 -33.538 1.00 80.69 117 LEU A O 1
ATOM 910 N N . ILE A 1 118 ? 6.395 -4.401 -34.537 1.00 83.25 118 ILE A N 1
ATOM 911 C CA . ILE A 1 118 ? 5.697 -4.396 -35.817 1.00 83.25 118 ILE A CA 1
ATOM 912 C C . ILE A 1 118 ? 6.552 -5.137 -36.851 1.00 83.25 118 ILE A C 1
ATOM 914 O O . ILE A 1 118 ? 7.739 -4.837 -36.987 1.00 83.25 118 ILE A O 1
ATOM 918 N N . PRO A 1 119 ? 5.977 -6.089 -37.611 1.00 75.94 119 PRO A N 1
ATOM 919 C CA . PRO A 1 119 ? 6.703 -6.794 -38.658 1.00 75.94 119 PRO A CA 1
ATOM 920 C C . PRO A 1 119 ? 7.320 -5.846 -39.709 1.00 75.94 119 PRO A C 1
ATOM 922 O O . PRO A 1 119 ? 6.681 -4.852 -40.081 1.00 75.94 119 PRO A O 1
ATOM 925 N N . PRO A 1 120 ? 8.505 -6.172 -40.269 1.00 64.44 120 PRO A N 1
ATOM 926 C CA . PRO A 1 120 ? 9.216 -5.328 -41.244 1.00 64.44 120 PRO A CA 1
ATOM 927 C C . PRO A 1 120 ? 8.436 -5.031 -42.531 1.00 64.44 120 PRO A C 1
ATOM 929 O O . PRO A 1 120 ? 8.732 -4.072 -43.232 1.00 64.44 120 PRO A O 1
ATOM 932 N N . THR A 1 121 ? 7.435 -5.851 -42.854 1.00 63.00 121 THR A N 1
ATOM 933 C CA . THR A 1 121 ? 6.584 -5.707 -44.045 1.00 63.00 121 THR A CA 1
ATOM 934 C C . THR A 1 121 ? 5.514 -4.618 -43.907 1.00 63.00 121 THR A C 1
ATOM 936 O O . THR A 1 121 ? 4.789 -4.339 -44.861 1.00 63.00 121 THR A O 1
ATOM 939 N N . SER A 1 122 ? 5.394 -4.000 -42.730 1.00 68.38 122 SER A N 1
ATOM 940 C CA . SER A 1 122 ? 4.448 -2.918 -42.451 1.00 68.38 122 SER A CA 1
ATOM 941 C C . SER A 1 122 ? 4.954 -1.554 -42.939 1.00 68.38 122 SER A C 1
ATOM 943 O O . SER A 1 122 ? 6.152 -1.289 -42.973 1.00 68.38 122 SER A O 1
ATOM 945 N N . SER A 1 123 ? 4.042 -0.627 -43.248 1.00 77.31 123 SER A N 1
ATOM 946 C CA . SER A 1 123 ? 4.362 0.762 -43.630 1.00 77.31 123 SER A CA 1
ATOM 947 C C . SER A 1 123 ? 4.774 1.649 -42.437 1.00 77.31 123 SER A C 1
ATOM 949 O O . SER A 1 123 ? 4.390 2.822 -42.368 1.00 77.31 123 SER A O 1
ATOM 951 N N . SER A 1 124 ? 5.474 1.078 -41.459 1.00 83.00 124 SER A N 1
ATOM 952 C CA . SER A 1 124 ? 5.858 1.750 -40.216 1.00 83.00 124 SER A CA 1
ATOM 953 C C . SER A 1 124 ? 6.884 2.853 -40.472 1.00 83.00 124 SER A C 1
ATOM 955 O O . SER A 1 124 ? 7.749 2.739 -41.342 1.00 83.00 124 SER A O 1
ATOM 957 N N . LYS A 1 125 ? 6.779 3.952 -39.722 1.00 87.25 125 LYS A N 1
ATOM 958 C CA . LYS A 1 125 ? 7.632 5.139 -39.885 1.00 87.25 125 LYS A CA 1
ATOM 959 C C . LYS A 1 125 ? 8.560 5.280 -38.690 1.00 87.25 125 LYS A C 1
ATOM 961 O O . LYS A 1 125 ? 8.091 5.305 -37.563 1.00 87.25 125 LYS A O 1
ATOM 966 N N . TYR A 1 126 ? 9.858 5.435 -38.930 1.00 92.12 126 TYR A N 1
ATOM 967 C CA . TYR A 1 126 ? 10.869 5.494 -37.864 1.00 92.12 126 TYR A CA 1
ATOM 968 C C . TYR A 1 126 ? 11.657 6.809 -37.882 1.00 92.12 126 TYR A C 1
ATOM 970 O O . TYR A 1 126 ? 12.873 6.835 -37.698 1.00 92.12 126 TYR A O 1
ATOM 978 N N . THR A 1 127 ? 10.975 7.916 -38.183 1.00 90.38 127 THR A N 1
ATOM 979 C CA . THR A 1 127 ? 11.586 9.242 -38.365 1.00 90.38 127 THR A CA 1
ATOM 980 C C . THR A 1 127 ? 12.310 9.752 -37.124 1.00 90.38 127 THR A C 1
ATOM 982 O O . THR A 1 127 ? 13.372 10.363 -37.234 1.00 90.38 127 THR A O 1
ATOM 985 N N . GLY A 1 128 ? 11.754 9.499 -35.942 1.00 93.50 128 GLY A N 1
ATOM 986 C CA . GLY A 1 128 ? 12.369 9.835 -34.668 1.00 93.50 128 GLY A CA 1
ATOM 987 C C . GLY A 1 128 ? 13.605 8.996 -34.383 1.00 93.50 128 GLY A C 1
ATOM 988 O O . GLY A 1 128 ? 14.628 9.554 -33.994 1.00 93.50 128 GLY A O 1
ATOM 989 N N . LEU A 1 129 ? 13.522 7.683 -34.614 1.00 93.44 129 LEU A N 1
ATOM 990 C CA . LEU A 1 129 ? 14.642 6.768 -34.375 1.00 93.44 129 LEU A CA 1
ATOM 991 C C . LEU A 1 129 ? 15.800 7.032 -35.339 1.00 93.44 129 LEU A C 1
ATOM 993 O O . LEU A 1 129 ? 16.940 7.113 -34.900 1.00 93.44 129 LEU A O 1
ATOM 997 N N . LYS A 1 130 ? 15.510 7.270 -36.623 1.00 92.56 130 LYS A N 1
ATOM 998 C CA . LYS A 1 130 ? 16.531 7.662 -37.601 1.00 92.56 130 LYS A CA 1
ATOM 999 C C . LYS A 1 130 ? 17.258 8.935 -37.167 1.00 92.56 130 LYS A C 1
ATOM 1001 O O . LYS A 1 130 ? 18.480 8.955 -37.115 1.00 92.56 130 LYS A O 1
ATOM 1006 N N . LYS A 1 131 ? 16.506 9.959 -36.750 1.00 92.31 131 LYS A N 1
ATOM 1007 C CA . LYS A 1 131 ? 17.091 11.202 -36.237 1.00 92.31 131 LYS A CA 1
ATOM 1008 C C . LYS A 1 131 ? 17.922 10.980 -34.970 1.00 92.31 131 LYS A C 1
ATOM 1010 O O . LYS A 1 131 ? 18.951 11.626 -34.807 1.00 92.31 131 LYS A O 1
ATOM 1015 N N . TRP A 1 132 ? 17.487 10.097 -34.071 1.00 94.12 132 TRP A N 1
ATOM 1016 C CA . TRP A 1 132 ? 18.288 9.717 -32.908 1.00 94.12 132 TRP A CA 1
ATOM 1017 C C . TRP A 1 132 ? 19.615 9.085 -33.340 1.00 94.12 132 TRP A C 1
ATOM 1019 O O . TRP A 1 132 ? 20.661 9.480 -32.830 1.00 94.12 132 TRP A O 1
ATOM 1029 N N . CYS A 1 133 ? 19.591 8.174 -34.315 1.00 89.19 133 CYS A N 1
ATOM 1030 C CA . CYS A 1 133 ? 20.804 7.554 -34.837 1.00 89.19 133 CYS A CA 1
ATOM 1031 C C . CYS A 1 133 ? 21.753 8.565 -35.481 1.00 89.19 133 CYS A C 1
ATOM 1033 O O . CYS A 1 133 ? 22.953 8.511 -35.224 1.00 89.19 133 CYS A O 1
ATOM 1035 N N . ASP A 1 134 ? 21.220 9.521 -36.242 1.00 90.31 134 ASP A N 1
ATOM 1036 C CA . ASP A 1 134 ? 22.016 10.593 -36.845 1.00 90.31 134 ASP A CA 1
ATOM 1037 C C . ASP A 1 134 ? 22.703 11.455 -35.770 1.00 90.31 134 ASP A C 1
ATOM 1039 O O . ASP A 1 134 ? 23.876 11.793 -35.899 1.00 90.31 134 ASP A O 1
ATOM 1043 N N . ILE A 1 135 ? 22.002 11.770 -34.673 1.00 88.12 135 ILE A N 1
ATOM 1044 C CA . ILE A 1 135 ? 22.558 12.541 -33.546 1.00 88.12 135 ILE A CA 1
ATOM 1045 C C . ILE A 1 135 ? 23.649 11.755 -32.803 1.00 88.12 135 ILE A C 1
ATOM 1047 O O . ILE A 1 135 ? 24.622 12.346 -32.340 1.00 88.12 135 ILE A O 1
ATOM 1051 N N . ASN A 1 136 ? 23.491 10.437 -32.680 1.00 84.31 136 ASN A N 1
ATOM 1052 C CA . ASN A 1 136 ? 24.400 9.569 -31.925 1.00 84.31 136 ASN A CA 1
ATOM 1053 C C . ASN A 1 136 ? 25.459 8.892 -32.811 1.00 84.31 136 ASN A C 1
ATOM 1055 O O . ASN A 1 136 ? 26.135 7.973 -32.357 1.00 84.31 136 ASN A O 1
ATOM 1059 N N . ASN A 1 137 ? 25.619 9.345 -34.060 1.00 87.75 137 ASN A N 1
ATOM 1060 C CA . ASN A 1 137 ? 26.567 8.802 -35.037 1.00 87.75 137 ASN A CA 1
ATOM 1061 C C . ASN A 1 137 ? 26.435 7.279 -35.250 1.00 87.75 137 ASN A C 1
ATOM 1063 O O . ASN A 1 137 ? 27.431 6.582 -35.430 1.00 87.75 137 ASN A O 1
ATOM 1067 N N . CYS A 1 138 ? 25.206 6.753 -35.240 1.00 82.19 138 CYS A N 1
ATOM 1068 C CA . CYS A 1 138 ? 24.920 5.326 -35.416 1.00 82.19 138 CYS A CA 1
ATOM 1069 C C . CYS A 1 138 ? 23.915 5.030 -36.543 1.00 82.19 138 CYS A C 1
ATOM 1071 O O . CYS A 1 138 ? 23.245 3.997 -36.537 1.00 82.19 138 CYS A O 1
ATOM 1073 N N . SER A 1 139 ? 23.821 5.907 -37.548 1.00 85.62 139 SER A N 1
ATOM 1074 C CA . SER A 1 139 ? 22.937 5.731 -38.715 1.00 85.62 139 SER A CA 1
ATOM 1075 C C . SER A 1 139 ? 23.195 4.423 -39.469 1.00 85.62 139 SER A C 1
ATOM 1077 O O . SER A 1 139 ? 22.246 3.787 -39.918 1.00 85.62 139 SER A O 1
ATOM 1079 N N . GLN A 1 140 ? 24.449 3.965 -39.522 1.00 81.06 140 GLN A N 1
ATOM 1080 C CA . GLN A 1 140 ? 24.806 2.673 -40.114 1.00 81.06 140 GLN A CA 1
ATOM 1081 C C . GLN A 1 140 ? 24.125 1.493 -39.393 1.00 81.06 140 GLN A C 1
ATOM 1083 O O . GLN A 1 140 ? 23.596 0.601 -40.049 1.00 81.06 140 GLN A O 1
ATOM 1088 N N . ILE A 1 141 ? 24.041 1.522 -38.054 1.00 75.75 141 ILE A N 1
ATOM 1089 C CA . ILE A 1 141 ? 23.362 0.478 -37.262 1.00 75.75 141 ILE A CA 1
ATOM 1090 C C . ILE A 1 141 ? 21.880 0.408 -37.633 1.00 75.75 141 ILE A C 1
ATOM 1092 O O . ILE A 1 141 ? 21.306 -0.674 -37.719 1.00 75.75 141 ILE A O 1
ATOM 1096 N N . PHE A 1 142 ? 21.252 1.560 -37.870 1.00 84.06 142 PHE A N 1
ATOM 1097 C CA . PHE A 1 142 ? 19.852 1.620 -38.280 1.00 84.06 142 PHE A CA 1
ATOM 1098 C C . PHE A 1 142 ? 19.623 1.029 -39.676 1.00 84.06 142 PHE A C 1
ATOM 1100 O O . PHE A 1 142 ? 18.606 0.369 -39.893 1.00 84.06 142 PHE A O 1
ATOM 1107 N N . GLU A 1 143 ? 20.545 1.251 -40.612 1.00 82.81 143 GLU A N 1
ATOM 1108 C CA . GLU A 1 143 ? 20.468 0.693 -41.967 1.00 82.81 143 GLU A CA 1
ATOM 1109 C C . GLU A 1 143 ? 20.699 -0.823 -41.982 1.00 82.81 143 GLU A C 1
ATOM 1111 O O . GLU A 1 143 ? 19.988 -1.539 -42.686 1.00 82.81 143 GLU A O 1
ATOM 1116 N N . GLU A 1 144 ? 21.629 -1.319 -41.164 1.00 78.31 144 GLU A N 1
ATOM 1117 C CA . GLU A 1 144 ? 21.900 -2.753 -41.007 1.00 78.31 144 GLU A CA 1
ATOM 1118 C C . GLU A 1 144 ? 20.772 -3.474 -40.253 1.00 78.31 144 GLU A C 1
ATOM 1120 O O . GLU A 1 144 ? 20.366 -4.578 -40.621 1.00 78.31 144 GLU A O 1
ATOM 1125 N N . SER A 1 145 ? 20.256 -2.860 -39.185 1.00 81.06 145 SER A N 1
ATOM 1126 C CA . SER A 1 145 ? 19.174 -3.402 -38.368 1.00 81.06 145 SER A CA 1
ATOM 1127 C C . SER A 1 145 ? 18.463 -2.302 -37.577 1.00 81.06 145 SER A C 1
ATOM 1129 O O . SER A 1 145 ? 18.851 -1.923 -36.468 1.00 81.06 145 SER A O 1
ATOM 1131 N N . GLN A 1 146 ? 17.321 -1.856 -38.103 1.00 83.00 146 GLN A N 1
ATOM 1132 C CA . GLN A 1 146 ? 16.427 -0.899 -37.436 1.00 83.00 146 GLN A CA 1
ATOM 1133 C C . GLN A 1 146 ? 16.047 -1.356 -36.022 1.00 83.00 146 GLN A C 1
ATOM 1135 O O . GLN A 1 146 ? 15.958 -0.555 -35.092 1.00 83.00 146 GLN A O 1
ATOM 1140 N N . LYS A 1 147 ? 15.868 -2.668 -35.854 1.00 80.94 147 LYS A N 1
ATOM 1141 C CA . LYS A 1 147 ? 15.580 -3.306 -34.574 1.00 80.94 147 LYS A CA 1
ATOM 1142 C C . LYS A 1 147 ? 16.739 -3.153 -33.584 1.00 80.94 147 LYS A C 1
ATOM 1144 O O . LYS A 1 147 ? 16.493 -2.797 -32.435 1.00 80.94 147 LYS A O 1
ATOM 1149 N N . ASN A 1 148 ? 17.985 -3.354 -34.020 1.00 75.50 148 ASN A N 1
ATOM 1150 C CA . ASN A 1 148 ? 19.158 -3.147 -33.165 1.00 75.50 148 ASN A CA 1
ATOM 1151 C C . ASN A 1 148 ? 19.288 -1.676 -32.774 1.00 75.50 148 ASN A C 1
ATOM 1153 O O . ASN A 1 148 ? 19.496 -1.385 -31.602 1.00 75.50 148 ASN A O 1
ATOM 1157 N N . ALA A 1 149 ? 19.075 -0.745 -33.706 1.00 80.62 149 ALA A N 1
ATOM 1158 C CA . ALA A 1 149 ? 19.047 0.682 -33.388 1.00 80.62 149 ALA A CA 1
ATOM 1159 C C . ALA A 1 149 ? 17.986 1.022 -32.323 1.00 80.62 149 ALA A C 1
ATOM 1161 O O . ALA A 1 149 ? 18.258 1.778 -31.390 1.00 80.62 149 ALA A O 1
ATOM 1162 N N . GLY A 1 150 ? 16.797 0.416 -32.412 1.00 84.12 150 GLY A N 1
ATOM 1163 C CA . GLY A 1 150 ? 15.752 0.540 -31.394 1.00 84.12 150 GLY A CA 1
ATOM 1164 C C . GLY A 1 150 ? 16.182 0.023 -30.018 1.00 84.12 150 GLY A C 1
ATOM 1165 O O . GLY A 1 150 ? 15.866 0.661 -29.013 1.00 84.12 150 GLY A O 1
ATOM 1166 N N . ILE A 1 151 ? 16.926 -1.086 -29.970 1.00 77.19 151 ILE A N 1
ATOM 1167 C CA . ILE A 1 151 ? 17.487 -1.655 -28.735 1.00 77.19 151 ILE A CA 1
ATOM 1168 C C . ILE A 1 151 ? 18.589 -0.754 -28.170 1.00 77.19 151 ILE A C 1
ATOM 1170 O O . ILE A 1 151 ? 18.538 -0.424 -26.991 1.00 77.19 151 ILE A O 1
ATOM 1174 N N . HIS A 1 152 ? 19.537 -0.297 -28.991 1.00 76.06 152 HIS A N 1
ATOM 1175 C CA . HIS A 1 152 ? 20.602 0.614 -28.558 1.00 76.06 152 HIS A CA 1
ATOM 1176 C C . HIS A 1 152 ? 20.046 1.923 -27.996 1.00 76.06 152 HIS A C 1
ATOM 1178 O O . HIS A 1 152 ? 20.567 2.428 -27.006 1.00 76.06 152 HIS A O 1
ATOM 1184 N N . PHE A 1 153 ? 18.955 2.443 -28.568 1.00 86.94 153 PHE A N 1
ATOM 1185 C CA . PHE A 1 153 ? 18.245 3.573 -27.977 1.00 86.94 153 PHE A CA 1
ATOM 1186 C C . PHE A 1 153 ? 17.799 3.271 -26.539 1.00 86.94 153 PHE A C 1
ATOM 1188 O O . PHE A 1 153 ? 18.076 4.059 -25.637 1.00 86.94 153 PHE A O 1
ATOM 1195 N N . LEU A 1 154 ? 17.136 2.131 -26.313 1.00 79.81 154 LEU A N 1
ATOM 1196 C CA . LEU A 1 154 ? 16.679 1.736 -24.977 1.00 79.81 154 LEU A CA 1
ATOM 1197 C C . LEU A 1 154 ? 17.857 1.514 -24.022 1.00 79.81 154 LEU A C 1
ATOM 1199 O O . LEU A 1 154 ? 17.778 1.930 -22.873 1.00 79.81 154 LEU A O 1
ATOM 1203 N N . VAL A 1 155 ? 18.959 0.928 -24.497 1.00 70.88 155 VAL A N 1
ATOM 1204 C CA . VAL A 1 155 ? 20.194 0.773 -23.713 1.00 70.88 155 VAL A CA 1
ATOM 1205 C C . VAL A 1 155 ? 20.772 2.137 -23.327 1.00 70.88 155 VAL A C 1
ATOM 1207 O O . VAL A 1 155 ? 21.105 2.343 -22.167 1.00 70.88 155 VAL A O 1
ATOM 1210 N N . ALA A 1 156 ? 20.809 3.109 -24.239 1.00 73.88 156 ALA A N 1
ATOM 1211 C CA . ALA A 1 156 ? 21.271 4.462 -23.928 1.00 73.88 156 ALA A CA 1
ATOM 1212 C C . ALA A 1 156 ? 20.382 5.164 -22.885 1.00 73.88 156 ALA A C 1
ATOM 1214 O O . ALA A 1 156 ? 20.878 5.933 -22.063 1.00 73.88 156 ALA A O 1
ATOM 1215 N N . GLN A 1 157 ? 19.075 4.880 -22.874 1.00 77.38 157 GLN A N 1
ATOM 1216 C CA . GLN A 1 157 ? 18.168 5.395 -21.843 1.00 77.38 157 GLN A CA 1
ATOM 1217 C C . GLN A 1 157 ? 18.404 4.771 -20.456 1.00 77.38 157 GLN A C 1
ATOM 1219 O O . GLN A 1 157 ? 18.011 5.378 -19.462 1.00 77.38 157 GLN A O 1
ATOM 1224 N N . LEU A 1 158 ? 19.090 3.625 -20.353 1.00 62.34 158 LEU A N 1
ATOM 1225 C CA . LEU A 1 158 ? 19.540 3.074 -19.064 1.00 62.34 158 LEU A CA 1
ATOM 1226 C C . LEU A 1 158 ? 20.567 3.979 -18.384 1.00 62.34 158 LEU A C 1
ATOM 1228 O O . LEU A 1 158 ? 20.633 4.044 -17.165 1.00 62.34 158 LEU A O 1
ATOM 1232 N N . SER A 1 159 ? 21.363 4.706 -19.162 1.00 61.59 159 SER A N 1
ATOM 1233 C CA . SER A 1 159 ? 22.341 5.660 -18.634 1.00 61.59 159 SER A CA 1
ATOM 1234 C C . SER A 1 159 ? 21.732 7.039 -18.347 1.00 61.59 159 SER A C 1
ATOM 1236 O O . SER A 1 159 ? 22.466 7.990 -18.090 1.00 61.59 159 SER A O 1
ATOM 1238 N N . SER A 1 160 ? 20.403 7.178 -18.416 1.00 67.31 160 SER A N 1
ATOM 1239 C CA . SER A 1 160 ? 19.706 8.424 -18.093 1.00 67.31 160 SER A CA 1
ATOM 1240 C C . SER A 1 160 ? 19.732 8.708 -16.588 1.00 67.31 160 SER A C 1
ATOM 1242 O O . SER A 1 160 ? 19.525 7.807 -15.782 1.00 67.31 160 SER A O 1
ATOM 1244 N N . GLU A 1 161 ? 19.875 9.982 -16.211 1.00 60.72 161 GLU A N 1
ATOM 1245 C CA . GLU A 1 161 ? 19.702 10.448 -14.823 1.00 60.72 161 GLU A CA 1
ATOM 1246 C C . GLU A 1 161 ? 18.243 10.328 -14.327 1.00 60.72 161 GLU A C 1
ATOM 1248 O O . GLU A 1 161 ? 17.968 10.425 -13.132 1.00 60.72 161 GLU A O 1
ATOM 1253 N N . SER A 1 162 ? 17.278 10.119 -15.232 1.00 67.94 162 SER A N 1
ATOM 1254 C CA . SER A 1 162 ? 15.877 9.906 -14.867 1.00 67.94 162 SER A CA 1
ATOM 1255 C C . SER A 1 162 ? 15.653 8.460 -14.420 1.00 67.94 162 SER A C 1
ATOM 1257 O O . SER A 1 162 ? 15.633 7.550 -15.250 1.00 67.94 162 SER A O 1
ATOM 1259 N N . THR A 1 163 ? 15.396 8.261 -13.122 1.00 58.34 163 THR A N 1
ATOM 1260 C CA . THR A 1 163 ? 15.086 6.938 -12.537 1.00 58.34 163 THR A CA 1
ATOM 1261 C C . THR A 1 163 ? 13.894 6.255 -13.222 1.00 58.34 163 THR A C 1
ATOM 1263 O O . THR A 1 163 ? 13.920 5.053 -13.480 1.00 58.34 163 THR A O 1
ATOM 1266 N N . ASP A 1 164 ? 12.867 7.023 -13.595 1.00 63.97 164 ASP A N 1
ATOM 1267 C CA . ASP A 1 164 ? 11.710 6.512 -14.333 1.00 63.97 164 ASP A CA 1
ATOM 1268 C C . ASP A 1 164 ? 12.076 6.106 -15.772 1.00 63.97 164 ASP A C 1
ATOM 1270 O O . ASP A 1 164 ? 11.554 5.111 -16.282 1.00 63.97 164 ASP A O 1
ATOM 1274 N N . SER A 1 165 ? 12.969 6.852 -16.438 1.00 70.06 165 SER A N 1
ATOM 1275 C CA . SER A 1 165 ? 13.455 6.507 -17.782 1.00 70.06 165 SER A CA 1
ATOM 1276 C C . SER A 1 165 ? 14.301 5.236 -17.757 1.00 70.06 165 SER A C 1
ATOM 1278 O O . SER A 1 165 ? 14.078 4.319 -18.556 1.00 70.06 165 SER A O 1
ATOM 1280 N N . HIS A 1 166 ? 15.209 5.152 -16.784 1.00 65.31 166 HIS A N 1
ATOM 1281 C CA . HIS A 1 166 ? 16.038 3.986 -16.516 1.00 65.31 166 HIS A CA 1
ATOM 1282 C C . HIS A 1 166 ? 15.158 2.745 -16.303 1.00 65.31 166 HIS A C 1
ATOM 1284 O O . HIS A 1 166 ? 15.243 1.785 -17.072 1.00 65.31 166 HIS A O 1
ATOM 1290 N N . PHE A 1 167 ? 14.244 2.784 -15.326 1.00 59.84 167 PHE A N 1
ATOM 1291 C CA . PHE A 1 167 ? 13.360 1.663 -14.985 1.00 59.84 167 PHE A CA 1
ATOM 1292 C C . PHE A 1 167 ? 12.528 1.177 -16.180 1.00 59.84 167 PHE A C 1
ATOM 1294 O O . PHE A 1 167 ? 12.469 -0.019 -16.481 1.00 59.84 167 PHE A O 1
ATOM 1301 N N . ASN A 1 168 ? 11.907 2.109 -16.903 1.00 71.44 168 ASN A N 1
ATOM 1302 C CA . ASN A 1 168 ? 11.078 1.780 -18.056 1.00 71.44 168 ASN A CA 1
ATOM 1303 C C . ASN A 1 168 ? 11.868 1.161 -19.211 1.00 71.44 168 ASN A C 1
ATOM 1305 O O . ASN A 1 168 ? 11.367 0.260 -19.894 1.00 71.44 168 ASN A O 1
ATOM 1309 N N . SER A 1 169 ? 13.104 1.609 -19.408 1.00 73.19 169 SER A N 1
ATOM 1310 C CA . SER A 1 169 ? 13.991 1.094 -20.447 1.00 73.19 169 SER A CA 1
ATOM 1311 C C . SER A 1 169 ? 14.469 -0.318 -20.127 1.00 73.19 169 SER A C 1
ATOM 1313 O O . SER A 1 169 ? 14.349 -1.187 -20.993 1.00 73.19 169 SER A O 1
ATOM 1315 N N . ILE A 1 170 ? 14.876 -0.591 -18.876 1.00 64.38 170 ILE A N 1
ATOM 1316 C CA . ILE A 1 170 ? 15.180 -1.960 -18.426 1.00 64.38 170 ILE A CA 1
ATOM 1317 C C . ILE A 1 170 ? 13.961 -2.846 -18.688 1.00 64.38 170 ILE A C 1
ATOM 1319 O O . ILE A 1 170 ? 14.069 -3.880 -19.342 1.00 64.38 170 ILE A O 1
ATOM 1323 N N . ARG A 1 171 ? 12.776 -2.426 -18.238 1.00 67.12 171 ARG A N 1
ATOM 1324 C CA . ARG A 1 171 ? 11.575 -3.265 -18.305 1.00 67.12 171 ARG A CA 1
ATOM 1325 C C . ARG A 1 171 ? 11.222 -3.617 -19.739 1.00 67.12 171 ARG A C 1
ATOM 1327 O O . ARG A 1 171 ? 10.878 -4.757 -20.042 1.00 67.12 171 ARG A O 1
ATOM 1334 N N . THR A 1 172 ? 11.319 -2.627 -20.619 1.00 73.62 172 THR A N 1
ATOM 1335 C CA . THR A 1 172 ? 11.080 -2.805 -22.049 1.00 73.62 172 THR A CA 1
ATOM 1336 C C . THR A 1 172 ? 12.069 -3.806 -22.632 1.00 73.62 172 THR A C 1
ATOM 1338 O O . THR A 1 172 ? 11.641 -4.747 -23.290 1.00 73.62 172 THR A O 1
ATOM 1341 N N . LEU A 1 173 ? 13.367 -3.665 -22.350 1.00 70.56 173 LEU A N 1
ATOM 1342 C CA . LEU A 1 173 ? 14.387 -4.601 -22.828 1.00 70.56 173 LEU A CA 1
ATOM 1343 C C . LEU A 1 173 ? 14.108 -6.035 -22.355 1.00 70.56 173 LEU A C 1
ATOM 1345 O O . LEU A 1 173 ? 14.130 -6.950 -23.173 1.00 70.56 173 LEU A O 1
ATOM 1349 N N . TYR A 1 174 ? 13.742 -6.230 -21.087 1.00 62.41 174 TYR A N 1
ATOM 1350 C CA . TYR A 1 174 ? 13.404 -7.551 -20.538 1.00 62.41 174 TYR A CA 1
ATOM 1351 C C . TYR A 1 174 ? 12.176 -8.199 -21.175 1.00 62.41 174 TYR A C 1
ATOM 1353 O O . TYR A 1 174 ? 12.178 -9.404 -21.405 1.00 62.41 174 TYR A O 1
ATOM 1361 N N . LYS A 1 175 ? 11.146 -7.429 -21.538 1.00 61.59 175 LYS A N 1
ATOM 1362 C CA . LYS A 1 175 ? 10.001 -7.979 -22.289 1.00 61.59 175 LYS A CA 1
ATOM 1363 C C . LYS A 1 175 ? 10.387 -8.451 -23.693 1.00 61.59 175 LYS A C 1
ATOM 1365 O O . LYS A 1 175 ? 9.719 -9.305 -24.266 1.00 61.59 175 LYS A O 1
ATOM 1370 N N . LEU A 1 176 ? 11.455 -7.891 -24.252 1.00 59.84 176 LEU A N 1
ATOM 1371 C CA . LEU A 1 176 ? 11.928 -8.189 -25.602 1.00 59.84 176 LEU A CA 1
ATOM 1372 C C . LEU A 1 176 ? 12.992 -9.297 -25.633 1.00 59.84 176 LEU A C 1
ATOM 1374 O O . LEU A 1 176 ? 13.202 -9.912 -26.682 1.00 59.84 176 LEU A O 1
ATOM 1378 N N . LEU A 1 177 ? 13.629 -9.563 -24.490 1.00 53.53 177 LEU A N 1
ATOM 1379 C CA . LEU A 1 177 ? 14.712 -10.528 -24.286 1.00 53.53 177 LEU A CA 1
ATOM 1380 C C . LEU A 1 177 ? 14.423 -11.937 -24.838 1.00 53.53 177 LEU A C 1
ATOM 1382 O O . LEU A 1 177 ? 15.278 -12.437 -25.571 1.00 53.53 177 LEU A O 1
ATOM 1386 N N . PRO A 1 178 ? 13.257 -12.568 -24.565 1.00 49.41 178 PRO A N 1
ATOM 1387 C CA . PRO A 1 178 ? 13.005 -13.955 -24.968 1.00 49.41 178 PRO A CA 1
ATOM 1388 C C . PRO A 1 178 ? 13.004 -14.177 -26.484 1.00 49.41 178 PRO A C 1
ATOM 1390 O O . PRO A 1 178 ? 13.255 -15.284 -26.946 1.00 49.41 178 PRO A O 1
ATOM 1393 N N . CYS A 1 179 ? 12.743 -13.129 -27.267 1.00 47.69 179 CYS A N 1
ATOM 1394 C CA . CYS A 1 179 ? 12.510 -13.268 -28.700 1.00 47.69 179 CYS A CA 1
ATOM 1395 C C . CYS A 1 179 ? 13.652 -12.714 -29.563 1.00 47.69 179 CYS A C 1
ATOM 1397 O O . CYS A 1 179 ? 13.695 -13.002 -30.759 1.00 47.69 179 CYS A O 1
ATOM 1399 N N . HIS A 1 180 ? 14.539 -11.857 -29.030 1.00 48.62 180 HIS A N 1
ATOM 1400 C CA . HIS A 1 180 ? 15.176 -10.881 -29.919 1.00 48.62 180 HIS A CA 1
ATOM 1401 C C . HIS A 1 180 ? 16.627 -10.447 -29.668 1.00 48.62 180 HIS A C 1
ATOM 1403 O O . HIS A 1 180 ? 17.171 -9.882 -30.620 1.00 48.62 180 HIS A O 1
ATOM 1409 N N . ALA A 1 181 ? 17.256 -10.648 -28.498 1.00 49.06 181 ALA A N 1
ATOM 1410 C CA . ALA A 1 181 ? 18.621 -10.126 -28.276 1.00 49.06 181 ALA A CA 1
ATOM 1411 C C . ALA A 1 181 ? 19.446 -10.751 -27.115 1.00 49.06 181 ALA A C 1
ATOM 1413 O O . ALA A 1 181 ? 19.910 -10.010 -26.248 1.00 49.06 181 ALA A O 1
ATOM 1414 N N . PRO A 1 182 ? 19.719 -12.071 -27.084 1.00 45.81 182 PRO A N 1
ATOM 1415 C CA . PRO A 1 182 ? 20.566 -12.660 -26.034 1.00 45.81 182 PRO A CA 1
ATOM 1416 C C . PRO A 1 182 ? 22.018 -12.135 -26.029 1.00 45.81 182 PRO A C 1
ATOM 1418 O O . PRO A 1 182 ? 22.620 -11.981 -24.971 1.00 45.81 182 PRO A O 1
ATOM 1421 N N . ALA A 1 183 ? 22.580 -11.823 -27.205 1.00 40.94 183 ALA A N 1
ATOM 1422 C CA . ALA A 1 183 ? 23.994 -11.461 -27.365 1.00 40.94 183 ALA A CA 1
ATOM 1423 C C . ALA A 1 183 ? 24.339 -10.014 -26.950 1.00 40.94 183 ALA A C 1
ATOM 1425 O O . ALA A 1 183 ? 25.396 -9.798 -26.365 1.00 40.94 183 ALA A O 1
ATOM 1426 N N . LEU A 1 184 ? 23.447 -9.036 -27.172 1.00 41.31 184 LEU A N 1
ATOM 1427 C CA . LEU A 1 184 ? 23.679 -7.620 -26.812 1.00 41.31 184 LEU A CA 1
ATOM 1428 C C . LEU A 1 184 ? 23.814 -7.399 -25.294 1.00 41.31 184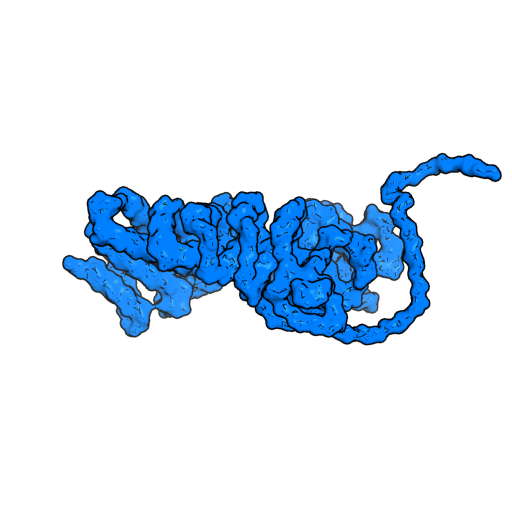 LEU A C 1
ATOM 1430 O O . LEU A 1 184 ? 24.512 -6.494 -24.841 1.00 41.31 184 LEU A O 1
ATOM 1434 N N . ILE A 1 185 ? 23.166 -8.251 -24.499 1.00 44.62 185 ILE A N 1
ATOM 1435 C CA . ILE A 1 185 ? 23.244 -8.222 -23.033 1.00 44.62 185 ILE A CA 1
ATOM 1436 C C . ILE A 1 185 ? 24.621 -8.676 -22.559 1.00 44.62 185 ILE A C 1
ATOM 1438 O O . ILE A 1 185 ? 25.118 -8.183 -21.556 1.00 44.62 185 ILE A O 1
ATOM 1442 N N . SER A 1 186 ? 25.248 -9.607 -23.280 1.00 42.81 186 SER A N 1
ATOM 1443 C CA . SER A 1 186 ? 26.538 -10.166 -22.878 1.00 42.81 186 SER A CA 1
ATOM 1444 C C . SER A 1 186 ? 27.702 -9.179 -23.021 1.00 42.81 186 SER A C 1
ATOM 1446 O O . SER A 1 186 ? 28.715 -9.360 -22.350 1.00 42.81 186 SER A O 1
ATOM 1448 N N . SER A 1 187 ? 27.561 -8.142 -23.859 1.00 39.94 187 SER A N 1
ATOM 1449 C CA . SER A 1 187 ? 28.660 -7.235 -24.206 1.00 39.94 187 SER A CA 1
ATOM 1450 C C . SER A 1 187 ? 28.465 -5.772 -23.795 1.00 39.94 187 SER A C 1
ATOM 1452 O O . SER A 1 187 ? 29.473 -5.101 -23.593 1.00 39.94 187 SER A O 1
ATOM 1454 N N . GLU A 1 188 ? 27.232 -5.255 -23.661 1.00 42.00 188 GLU A N 1
ATOM 1455 C CA . GLU A 1 188 ? 27.020 -3.803 -23.457 1.00 42.00 188 GLU A CA 1
ATOM 1456 C C . GLU A 1 188 ? 25.940 -3.401 -22.445 1.00 42.00 188 GLU A C 1
ATOM 1458 O O . GLU A 1 188 ? 25.979 -2.278 -21.942 1.00 42.00 188 GLU A O 1
ATOM 1463 N N . VAL A 1 189 ? 25.004 -4.283 -22.082 1.00 42.09 189 VAL A N 1
ATOM 1464 C CA . VAL A 1 189 ? 24.186 -4.039 -20.886 1.00 42.09 189 VAL A CA 1
ATOM 1465 C C . VAL A 1 189 ? 25.065 -4.442 -19.715 1.00 42.09 189 VAL A C 1
ATOM 1467 O O . VAL A 1 189 ? 25.413 -5.618 -19.616 1.00 42.09 189 VAL A O 1
ATOM 1470 N N . PRO A 1 190 ? 25.523 -3.505 -18.874 1.00 39.50 190 PRO A N 1
ATOM 1471 C CA . PRO A 1 190 ? 26.589 -3.826 -17.955 1.00 39.50 190 PRO A CA 1
ATOM 1472 C C . PRO A 1 190 ? 26.166 -4.995 -17.060 1.00 39.50 190 PRO A C 1
ATOM 1474 O O . PRO A 1 190 ? 25.032 -5.054 -16.580 1.00 39.50 190 PRO A O 1
ATOM 1477 N N . LEU A 1 191 ? 27.126 -5.874 -16.757 1.00 40.00 191 LEU A N 1
ATOM 1478 C CA . LEU A 1 191 ? 27.105 -6.737 -15.567 1.00 40.00 191 LEU A CA 1
ATOM 1479 C C . LEU A 1 191 ? 26.577 -5.988 -14.321 1.00 40.00 191 LEU A C 1
ATOM 1481 O O . LEU A 1 191 ? 26.024 -6.609 -13.420 1.00 40.00 191 LEU A O 1
ATOM 1485 N N . ALA A 1 192 ? 26.699 -4.654 -14.307 1.00 36.16 192 ALA A N 1
ATOM 1486 C CA . ALA A 1 192 ? 26.140 -3.726 -13.330 1.00 36.16 192 ALA A CA 1
ATOM 1487 C C . ALA A 1 192 ? 24.601 -3.704 -13.212 1.00 36.16 192 ALA A C 1
ATOM 1489 O O . ALA A 1 192 ? 24.107 -3.114 -12.258 1.00 36.16 192 ALA A O 1
ATOM 1490 N N . LEU A 1 193 ? 23.839 -4.317 -14.127 1.00 37.84 193 LEU A N 1
ATOM 1491 C CA . LEU A 1 193 ? 22.373 -4.324 -14.066 1.00 37.84 193 LEU A CA 1
ATOM 1492 C C . LEU A 1 193 ? 21.739 -5.700 -13.809 1.00 37.84 193 LEU A C 1
ATOM 1494 O O . LEU A 1 193 ? 20.516 -5.751 -13.783 1.00 37.84 193 LEU A O 1
ATOM 1498 N N . LEU A 1 194 ? 22.465 -6.826 -13.715 1.00 40.72 194 LEU A N 1
ATOM 1499 C CA . LEU A 1 194 ? 21.798 -8.041 -14.218 1.00 40.72 194 LEU A CA 1
ATOM 1500 C C . LEU A 1 194 ? 21.877 -9.387 -13.515 1.00 40.72 194 LEU A C 1
ATOM 1502 O O . LEU A 1 194 ? 20.918 -10.123 -13.717 1.00 40.72 194 LEU A O 1
ATOM 1506 N N . LYS A 1 195 ? 22.886 -9.785 -12.735 1.00 48.72 195 LYS A N 1
ATOM 1507 C CA . LYS A 1 195 ? 22.848 -11.144 -12.147 1.00 48.72 195 LYS A CA 1
ATOM 1508 C C . LYS A 1 195 ? 23.595 -11.232 -10.827 1.00 48.72 195 LYS A C 1
ATOM 1510 O O . LYS A 1 195 ? 24.822 -11.193 -10.804 1.00 48.72 195 LYS A O 1
ATOM 1515 N N . 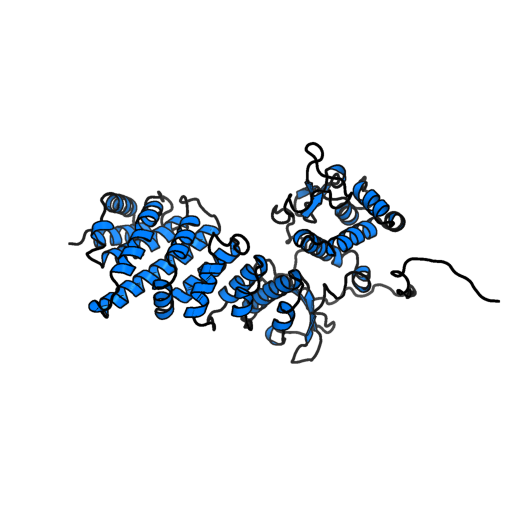HIS A 1 196 ? 22.857 -11.432 -9.739 1.00 46.41 196 HIS A N 1
ATOM 1516 C CA . HIS A 1 196 ? 23.423 -12.014 -8.525 1.00 46.41 196 HIS A CA 1
ATOM 1517 C C . HIS A 1 196 ? 23.258 -13.527 -8.590 1.00 46.41 196 HIS A C 1
ATOM 1519 O O . HIS A 1 196 ? 22.131 -14.018 -8.553 1.00 46.41 196 HIS A O 1
ATOM 1525 N N . SER A 1 197 ? 24.377 -14.242 -8.713 1.00 49.38 197 SER A N 1
ATOM 1526 C CA . SER A 1 197 ? 24.408 -15.695 -8.579 1.00 49.38 197 SER A CA 1
ATOM 1527 C C . SER A 1 197 ? 24.295 -16.053 -7.103 1.00 49.38 197 SER A C 1
ATOM 1529 O O . SER A 1 197 ? 25.187 -15.721 -6.321 1.00 49.38 197 SER A O 1
ATOM 1531 N N . VAL A 1 198 ? 23.205 -16.710 -6.721 1.00 51.81 198 VAL A N 1
ATOM 1532 C CA . VAL A 1 198 ? 23.023 -17.240 -5.366 1.00 51.81 198 VAL A CA 1
ATOM 1533 C C . VAL A 1 198 ? 23.422 -18.714 -5.370 1.00 51.81 198 VAL A C 1
ATOM 1535 O O . VAL A 1 198 ? 22.991 -19.483 -6.233 1.00 51.81 198 VAL A O 1
ATOM 1538 N N . GLU A 1 199 ? 24.295 -19.095 -4.441 1.00 55.03 199 GLU A N 1
ATOM 1539 C CA . GLU A 1 199 ? 24.781 -20.468 -4.293 1.00 55.03 199 GLU A CA 1
ATOM 1540 C C . GLU A 1 199 ? 23.811 -21.271 -3.413 1.00 55.03 199 GLU A C 1
ATOM 1542 O O . GLU A 1 199 ? 23.412 -20.816 -2.340 1.00 55.03 199 GLU A O 1
ATOM 1547 N N . CYS A 1 200 ? 23.410 -22.455 -3.880 1.00 51.41 200 CYS A N 1
ATOM 1548 C CA . CYS A 1 200 ? 22.606 -23.396 -3.097 1.00 51.41 200 CYS A CA 1
ATOM 1549 C C . CYS A 1 200 ? 23.489 -24.116 -2.066 1.00 51.41 200 CYS A C 1
ATOM 1551 O O . CYS A 1 200 ? 24.508 -24.697 -2.439 1.00 51.41 200 CYS A O 1
ATOM 1553 N N . GLU A 1 201 ? 23.093 -24.159 -0.792 1.00 54.28 201 GLU A N 1
ATOM 1554 C CA . GLU A 1 201 ? 23.912 -24.800 0.252 1.00 54.28 201 GLU A CA 1
ATOM 1555 C C . GLU A 1 201 ? 24.039 -26.322 0.069 1.00 54.28 201 GLU A C 1
ATOM 1557 O O . GLU A 1 201 ? 25.090 -26.903 0.353 1.00 54.28 201 GLU A O 1
ATOM 1562 N N . SER A 1 202 ? 22.992 -26.970 -0.449 1.00 56.69 202 SER A N 1
ATOM 1563 C CA . SER A 1 202 ? 22.932 -28.433 -0.569 1.00 56.69 202 SER A CA 1
ATOM 1564 C C . SER A 1 202 ? 23.792 -28.985 -1.708 1.00 56.69 202 SER A C 1
ATOM 1566 O O . SER A 1 202 ? 24.424 -30.030 -1.556 1.00 56.69 202 SER A O 1
ATOM 1568 N N . CYS A 1 203 ? 23.826 -28.306 -2.857 1.00 57.19 203 CYS A N 1
ATOM 1569 C CA . CYS A 1 203 ? 24.525 -28.791 -4.053 1.00 57.19 203 CYS A CA 1
ATOM 1570 C C . CYS A 1 203 ? 25.645 -27.866 -4.546 1.00 57.19 203 CYS A C 1
ATOM 1572 O O . CYS A 1 203 ? 26.342 -28.229 -5.492 1.00 57.19 203 CYS A O 1
ATOM 1574 N N . ARG A 1 204 ? 25.840 -26.697 -3.916 1.00 58.12 204 ARG A N 1
ATOM 1575 C CA . ARG A 1 204 ? 26.842 -25.673 -4.275 1.00 58.12 204 ARG A CA 1
ATOM 1576 C C . ARG A 1 204 ? 26.749 -25.159 -5.713 1.00 58.12 204 ARG A C 1
ATOM 1578 O O . ARG A 1 204 ? 27.658 -24.497 -6.207 1.00 58.12 204 ARG A O 1
ATOM 1585 N N . SER A 1 205 ? 25.653 -25.449 -6.413 1.00 55.50 205 SER A N 1
ATOM 1586 C CA . SER A 1 205 ? 25.408 -24.899 -7.740 1.00 55.50 205 SER A CA 1
ATOM 1587 C C . SER A 1 205 ? 25.063 -23.416 -7.617 1.00 55.50 205 SER A C 1
ATOM 1589 O O . SER A 1 205 ? 24.186 -23.047 -6.830 1.00 55.50 205 SER A O 1
ATOM 1591 N N . THR A 1 206 ? 25.688 -22.573 -8.438 1.00 51.41 206 THR A N 1
ATOM 1592 C CA . THR A 1 206 ? 25.212 -21.211 -8.716 1.00 51.41 206 THR A CA 1
ATOM 1593 C C . THR A 1 206 ? 24.000 -21.309 -9.632 1.00 51.41 206 THR A C 1
ATOM 1595 O O . THR A 1 206 ? 24.106 -21.218 -10.856 1.00 51.41 206 THR A O 1
ATOM 1598 N N . SER A 1 207 ? 22.863 -21.621 -9.034 1.00 51.38 207 SER A N 1
ATOM 1599 C CA . SER A 1 207 ? 21.660 -22.023 -9.750 1.00 51.38 207 SER A CA 1
ATOM 1600 C C . SER A 1 207 ? 20.599 -20.945 -9.768 1.00 51.38 207 SER A C 1
ATOM 1602 O O . SER A 1 207 ? 19.651 -21.125 -10.502 1.00 51.38 207 SER A O 1
ATOM 1604 N N . LEU A 1 208 ? 20.716 -19.834 -9.032 1.00 50.75 208 LEU A N 1
ATOM 1605 C CA . LEU A 1 208 ? 19.761 -18.730 -9.152 1.00 50.75 208 LEU A CA 1
ATOM 1606 C C . LEU A 1 208 ? 20.424 -17.437 -9.596 1.00 50.75 208 LEU A C 1
ATOM 1608 O O . LEU A 1 208 ? 21.388 -16.993 -8.981 1.00 50.75 208 LEU A O 1
ATOM 1612 N N . SER A 1 209 ? 19.861 -16.813 -10.629 1.00 53.12 209 SER A N 1
ATOM 1613 C CA . SER A 1 209 ? 20.126 -15.416 -10.977 1.00 53.12 209 SER A CA 1
ATOM 1614 C C . SER A 1 209 ? 18.949 -14.543 -10.549 1.00 53.12 209 SER A C 1
ATOM 1616 O O . SER A 1 209 ? 17.811 -14.857 -10.888 1.00 53.12 209 SER A O 1
ATOM 1618 N N . LEU A 1 210 ? 19.227 -13.448 -9.840 1.00 50.66 210 LEU A N 1
ATOM 1619 C CA . LEU A 1 210 ? 18.264 -12.380 -9.548 1.00 50.66 210 LEU A CA 1
ATOM 1620 C C . LEU A 1 210 ? 18.488 -11.198 -10.497 1.00 50.66 210 LEU A C 1
ATOM 1622 O O . LEU A 1 210 ? 19.623 -10.725 -10.609 1.00 50.66 210 LEU A O 1
ATOM 1626 N N . ASP A 1 211 ? 17.420 -10.712 -11.128 1.00 52.28 211 ASP A N 1
ATOM 1627 C CA . ASP A 1 211 ? 17.447 -9.492 -11.941 1.00 52.28 211 ASP A CA 1
ATOM 1628 C C . ASP A 1 211 ? 16.890 -8.240 -11.227 1.00 52.28 211 ASP A C 1
ATOM 1630 O O . ASP A 1 211 ? 16.375 -8.306 -10.110 1.00 52.28 211 ASP A O 1
ATOM 1634 N N . LEU A 1 212 ? 16.955 -7.078 -11.893 1.00 47.81 212 LEU A N 1
ATOM 1635 C CA . LEU A 1 212 ? 16.418 -5.795 -11.398 1.00 47.81 212 LEU A CA 1
ATOM 1636 C C . LEU A 1 212 ? 14.885 -5.738 -11.264 1.00 47.81 212 LEU A C 1
ATOM 1638 O O . LEU A 1 212 ? 14.326 -4.738 -10.815 1.00 47.81 212 LEU A O 1
ATOM 1642 N N . PHE A 1 213 ? 14.172 -6.792 -11.646 1.00 52.19 213 PHE A N 1
ATOM 1643 C CA . PHE A 1 213 ? 12.742 -6.942 -11.385 1.00 52.19 213 PHE A CA 1
ATOM 1644 C C . PHE A 1 213 ? 12.459 -7.932 -10.265 1.00 52.19 213 PHE A C 1
ATOM 1646 O O . PHE A 1 213 ? 11.290 -8.261 -10.040 1.00 52.19 213 PHE A O 1
ATOM 1653 N N . ALA A 1 214 ? 13.495 -8.360 -9.542 1.00 52.19 214 ALA A N 1
ATOM 1654 C CA . ALA A 1 214 ? 13.440 -9.434 -8.566 1.00 52.19 214 ALA A CA 1
ATOM 1655 C C . ALA A 1 214 ? 12.919 -10.758 -9.156 1.00 52.19 214 ALA A C 1
ATOM 1657 O O . ALA A 1 214 ? 12.308 -11.563 -8.449 1.00 52.19 214 ALA A O 1
ATOM 1658 N N . THR A 1 215 ? 13.142 -10.978 -10.453 1.00 51.22 215 THR A N 1
ATOM 1659 C CA . THR A 1 215 ? 12.851 -12.250 -11.114 1.00 51.22 215 THR A CA 1
ATOM 1660 C C . THR A 1 215 ? 13.970 -13.229 -10.804 1.00 51.22 215 THR A C 1
ATOM 1662 O O . THR A 1 215 ? 15.149 -12.896 -10.948 1.00 51.22 215 THR A O 1
ATOM 1665 N N . LEU A 1 216 ? 13.594 -14.434 -10.379 1.00 51.09 216 LEU A N 1
ATOM 1666 C CA . LEU A 1 216 ? 14.520 -15.511 -10.056 1.00 51.09 216 LEU A CA 1
ATOM 1667 C C . LEU A 1 216 ? 14.580 -16.496 -11.221 1.00 51.09 216 LEU A C 1
ATOM 1669 O O . LEU A 1 216 ? 13.578 -17.110 -11.587 1.00 51.09 216 LEU A O 1
ATOM 1673 N N . TYR A 1 217 ? 15.769 -16.680 -11.783 1.00 51.12 217 TYR A N 1
ATOM 1674 C CA . TYR A 1 217 ? 16.006 -17.646 -12.853 1.00 51.12 217 TYR A CA 1
ATOM 1675 C C . TYR A 1 217 ? 16.788 -18.825 -12.317 1.00 51.12 217 TYR A C 1
ATOM 1677 O O . TYR A 1 217 ? 17.880 -18.607 -11.796 1.00 51.12 217 TYR A O 1
ATOM 1685 N N . ASN A 1 218 ? 16.286 -20.049 -12.510 1.00 49.88 218 ASN A N 1
ATOM 1686 C CA . ASN A 1 218 ? 17.122 -21.223 -12.307 1.00 49.88 218 ASN A CA 1
ATOM 1687 C C . ASN A 1 218 ? 18.095 -21.370 -13.486 1.00 49.88 218 ASN A C 1
ATOM 1689 O O . ASN A 1 218 ? 17.671 -21.641 -14.606 1.00 49.88 218 ASN A O 1
ATOM 1693 N N . THR A 1 219 ? 19.382 -21.132 -13.249 1.00 51.50 219 THR A N 1
ATOM 1694 C CA . THR A 1 219 ? 20.454 -21.248 -14.243 1.00 51.50 219 THR A CA 1
ATOM 1695 C C . THR A 1 219 ? 21.128 -22.615 -14.247 1.00 51.50 219 THR A C 1
ATOM 1697 O O . THR A 1 219 ? 22.091 -22.791 -14.988 1.00 51.50 219 THR A O 1
ATOM 1700 N N . ASP A 1 220 ? 20.668 -23.572 -13.434 1.00 52.12 220 ASP A N 1
ATOM 1701 C CA . ASP A 1 220 ? 21.177 -24.943 -13.456 1.00 52.12 220 ASP A CA 1
ATOM 1702 C C . ASP A 1 220 ? 20.454 -25.792 -14.522 1.00 52.12 220 ASP A C 1
ATOM 1704 O O . ASP A 1 220 ? 19.283 -26.148 -14.337 1.00 52.12 220 ASP A O 1
ATOM 1708 N N . PRO A 1 221 ? 21.141 -26.174 -15.617 1.00 46.81 221 PRO A N 1
ATOM 1709 C CA . PRO A 1 221 ? 20.560 -27.000 -16.672 1.00 46.81 221 PRO A CA 1
ATOM 1710 C C . PRO A 1 221 ? 20.200 -28.420 -16.204 1.00 46.81 221 PRO A C 1
ATOM 1712 O O . PRO A 1 221 ? 19.409 -29.091 -16.863 1.00 46.81 221 PRO A O 1
ATOM 1715 N N . ALA A 1 222 ? 20.726 -28.892 -15.067 1.00 50.12 222 ALA A N 1
ATOM 1716 C CA . ALA A 1 222 ? 20.377 -30.198 -14.504 1.00 50.12 222 ALA A CA 1
ATOM 1717 C C . ALA A 1 222 ? 19.032 -30.201 -13.748 1.00 50.12 222 ALA A C 1
ATOM 1719 O O . ALA A 1 222 ? 18.591 -31.255 -13.283 1.00 50.12 222 ALA A O 1
ATOM 1720 N N . GLY A 1 223 ? 18.366 -29.044 -13.627 1.00 49.22 223 GLY A N 1
ATOM 1721 C CA . GLY A 1 223 ? 17.045 -28.942 -13.015 1.00 49.22 223 GLY A CA 1
ATOM 1722 C C . GLY A 1 223 ? 17.069 -29.234 -11.519 1.00 49.22 223 GLY A C 1
ATOM 1723 O O . GLY A 1 223 ? 16.258 -30.026 -11.029 1.00 49.22 223 GLY A O 1
ATOM 1724 N N . CYS A 1 224 ? 17.997 -28.617 -10.780 1.00 49.56 224 CYS A N 1
ATOM 1725 C CA . CYS A 1 224 ? 18.011 -28.756 -9.332 1.00 49.56 224 CYS A CA 1
ATOM 1726 C C . CYS A 1 224 ? 16.623 -28.410 -8.763 1.00 49.56 224 CYS A C 1
ATOM 1728 O O . CYS A 1 224 ? 16.065 -27.338 -9.016 1.00 49.56 224 CYS A O 1
ATOM 1730 N N . LYS A 1 225 ? 16.052 -29.355 -8.007 1.00 52.50 225 LYS A N 1
ATOM 1731 C CA . LYS A 1 225 ? 14.755 -29.232 -7.327 1.00 52.50 225 LYS A CA 1
ATOM 1732 C C . LYS A 1 225 ? 14.916 -28.346 -6.095 1.00 52.50 225 LYS A C 1
ATOM 1734 O O . LYS A 1 225 ? 14.879 -28.842 -4.974 1.00 52.50 225 LYS A O 1
ATOM 1739 N N . ILE A 1 226 ? 15.214 -27.071 -6.303 1.00 50.16 226 ILE A N 1
ATOM 1740 C CA . ILE A 1 226 ? 15.617 -26.195 -5.207 1.00 50.16 226 ILE A CA 1
ATOM 1741 C C . ILE A 1 226 ? 14.389 -25.611 -4.522 1.00 50.16 226 ILE A C 1
ATOM 1743 O O . ILE A 1 226 ? 13.530 -25.019 -5.177 1.00 50.16 226 ILE A O 1
ATOM 1747 N N . SER A 1 227 ? 14.330 -25.759 -3.202 1.00 53.47 227 SER A N 1
ATOM 1748 C CA . SER A 1 227 ? 13.447 -24.961 -2.362 1.00 53.47 227 SER A CA 1
ATOM 1749 C C . SER A 1 227 ? 14.097 -23.599 -2.127 1.00 53.47 227 SER A C 1
ATOM 1751 O O . SER A 1 227 ? 15.289 -23.530 -1.843 1.00 53.47 227 SER A O 1
ATOM 1753 N N . LEU A 1 228 ? 13.337 -22.499 -2.183 1.00 53.25 228 LEU A N 1
ATOM 1754 C CA . LEU A 1 228 ? 13.873 -21.158 -1.884 1.00 53.25 228 LEU A CA 1
ATOM 1755 C C . LEU A 1 228 ? 14.532 -21.068 -0.489 1.00 53.25 228 LEU A C 1
ATOM 1757 O O . LEU A 1 228 ? 15.373 -20.201 -0.273 1.00 53.25 228 LEU A O 1
ATOM 1761 N N . ASN A 1 229 ? 14.194 -21.991 0.419 1.00 55.66 229 ASN A N 1
ATOM 1762 C CA . ASN A 1 229 ? 14.805 -22.139 1.743 1.00 55.66 229 ASN A CA 1
ATOM 1763 C C . ASN A 1 229 ? 16.300 -22.507 1.713 1.00 55.66 229 ASN A C 1
ATOM 1765 O O . ASN A 1 229 ? 16.982 -22.291 2.708 1.00 55.66 229 ASN A O 1
ATOM 1769 N N . ASP A 1 230 ? 16.808 -23.063 0.609 1.00 51.91 230 ASP A N 1
ATOM 1770 C CA . ASP A 1 230 ? 18.175 -23.600 0.512 1.00 51.91 230 ASP A CA 1
ATOM 1771 C C . ASP A 1 230 ? 19.219 -22.538 0.101 1.00 51.91 230 ASP A C 1
ATOM 1773 O O . ASP A 1 230 ? 20.393 -22.858 -0.120 1.00 51.91 230 ASP A O 1
ATOM 1777 N N . PHE A 1 231 ? 18.799 -21.275 -0.043 1.00 53.53 231 PHE A N 1
ATOM 1778 C CA . PHE A 1 231 ? 19.636 -20.179 -0.525 1.00 53.53 231 PHE A CA 1
ATOM 1779 C C . PHE A 1 231 ? 20.017 -19.187 0.565 1.00 53.53 231 PHE A C 1
ATOM 1781 O O . PHE A 1 231 ? 19.166 -18.582 1.218 1.00 53.53 231 PHE A O 1
ATOM 1788 N N . LYS A 1 232 ? 21.318 -18.897 0.648 1.00 55.00 232 LYS A N 1
ATOM 1789 C CA . LYS A 1 232 ? 21.844 -17.796 1.453 1.00 55.00 232 LYS A CA 1
ATOM 1790 C C . LYS A 1 232 ? 21.895 -16.513 0.623 1.00 55.00 232 LYS A C 1
ATOM 1792 O O . LYS A 1 232 ? 22.874 -16.239 -0.070 1.00 55.00 232 LYS A O 1
ATOM 1797 N N . VAL A 1 233 ? 20.827 -15.721 0.685 1.00 58.69 233 VAL A N 1
ATOM 1798 C CA . VAL A 1 233 ? 20.775 -14.395 0.053 1.00 58.69 233 VAL A CA 1
ATOM 1799 C C . VAL A 1 233 ? 21.352 -13.351 1.004 1.00 58.69 233 VAL A C 1
ATOM 1801 O O . VAL A 1 233 ? 20.768 -13.051 2.043 1.00 58.69 233 VAL A O 1
ATOM 1804 N N . ASP A 1 234 ? 22.469 -12.742 0.616 1.00 65.12 234 ASP A N 1
ATOM 1805 C CA . ASP A 1 234 ? 23.008 -11.569 1.304 1.00 65.12 234 ASP A CA 1
ATOM 1806 C C . ASP A 1 234 ? 22.250 -10.301 0.871 1.00 65.12 234 ASP A C 1
ATOM 1808 O O . ASP A 1 234 ? 22.680 -9.553 -0.012 1.00 65.12 234 ASP A O 1
ATOM 1812 N N . LEU A 1 235 ? 21.073 -10.082 1.471 1.00 69.00 235 LEU A N 1
ATOM 1813 C CA . LEU A 1 235 ? 20.263 -8.880 1.237 1.00 69.00 235 LEU A CA 1
ATOM 1814 C C . LEU A 1 235 ? 21.022 -7.600 1.612 1.00 69.00 235 LEU A C 1
ATOM 1816 O O . LEU A 1 235 ? 20.796 -6.560 0.993 1.00 69.00 235 LEU A O 1
ATOM 1820 N N . GLN A 1 236 ? 21.934 -7.668 2.586 1.00 73.75 236 GLN A N 1
ATOM 1821 C CA . GLN A 1 236 ? 22.663 -6.503 3.072 1.00 73.75 236 GLN A CA 1
ATOM 1822 C C . GLN A 1 236 ? 23.518 -5.884 1.966 1.00 73.75 236 GLN A C 1
ATOM 1824 O O . GLN A 1 236 ? 23.403 -4.686 1.704 1.00 73.75 236 GLN A O 1
ATOM 1829 N N . LYS A 1 237 ? 24.279 -6.706 1.240 1.00 69.00 237 LYS A N 1
ATOM 1830 C CA . LYS A 1 237 ? 25.091 -6.240 0.109 1.00 69.00 237 LYS A CA 1
ATOM 1831 C C . LYS A 1 237 ? 24.262 -5.565 -0.994 1.00 69.00 237 LYS A C 1
ATOM 1833 O O . LYS A 1 237 ? 24.750 -4.655 -1.661 1.00 69.00 237 LYS A O 1
ATOM 1838 N N . LEU A 1 238 ? 23.014 -5.999 -1.201 1.00 68.19 238 LEU A N 1
ATOM 1839 C CA . LEU A 1 238 ? 22.126 -5.395 -2.201 1.00 68.19 238 LEU A CA 1
ATOM 1840 C C . LEU A 1 238 ? 21.652 -3.997 -1.776 1.00 68.19 238 LEU A C 1
ATOM 1842 O O . LEU A 1 238 ? 21.590 -3.092 -2.609 1.00 68.19 238 LEU A O 1
ATOM 1846 N N . PHE A 1 239 ? 21.360 -3.801 -0.488 1.00 75.75 239 PHE A N 1
ATOM 1847 C CA . PHE A 1 239 ? 20.965 -2.497 0.056 1.00 75.75 239 PHE A CA 1
ATOM 1848 C C . PHE A 1 239 ? 22.135 -1.511 0.210 1.00 75.75 239 PHE A C 1
ATOM 1850 O O . PHE A 1 239 ? 21.905 -0.301 0.168 1.00 75.75 239 PHE A O 1
ATOM 1857 N N . GLU A 1 240 ? 23.373 -2.001 0.330 1.00 75.75 240 GLU A N 1
ATOM 1858 C CA . GLU A 1 240 ? 24.605 -1.190 0.366 1.00 75.75 240 GLU A CA 1
ATOM 1859 C C . GLU A 1 240 ? 24.979 -0.568 -0.994 1.00 75.75 240 GLU A C 1
ATOM 1861 O O . GLU A 1 240 ? 25.815 0.332 -1.048 1.00 75.75 240 GLU A O 1
ATOM 1866 N N . SER A 1 241 ? 24.358 -1.006 -2.095 1.00 68.69 241 SER A N 1
ATOM 1867 C CA . SER A 1 241 ? 24.596 -0.443 -3.432 1.00 68.69 241 SER A CA 1
ATOM 1868 C C . SER A 1 241 ? 24.319 1.064 -3.484 1.00 68.69 241 SER A C 1
ATOM 1870 O O . SER A 1 241 ? 23.363 1.542 -2.887 1.00 68.69 241 SER A O 1
ATOM 1872 N N . GLU A 1 242 ? 25.090 1.836 -4.254 1.00 66.94 242 GLU A N 1
ATOM 1873 C CA . GLU A 1 242 ? 24.786 3.258 -4.488 1.00 66.94 242 GLU A CA 1
ATOM 1874 C C . GLU A 1 242 ? 23.588 3.464 -5.437 1.00 66.94 242 GLU A C 1
ATOM 1876 O O . GLU A 1 242 ? 22.947 4.515 -5.401 1.00 66.94 242 GLU A O 1
ATOM 1881 N N . SER A 1 243 ? 23.237 2.460 -6.253 1.00 67.38 243 SER A N 1
ATOM 1882 C CA . SER A 1 243 ? 22.104 2.538 -7.187 1.00 67.38 243 SER A CA 1
ATOM 1883 C C . SER A 1 243 ? 20.774 2.405 -6.452 1.00 67.38 243 SER A C 1
ATOM 1885 O O . SER A 1 243 ? 20.513 1.416 -5.760 1.00 67.38 243 SER A O 1
ATOM 1887 N N . ILE A 1 244 ? 19.885 3.379 -6.659 1.00 67.38 244 ILE A N 1
ATOM 1888 C CA . ILE A 1 244 ? 18.546 3.324 -6.076 1.00 67.38 244 ILE A CA 1
ATOM 1889 C C . ILE A 1 244 ? 17.699 2.205 -6.691 1.00 67.38 244 ILE A C 1
ATOM 1891 O O . ILE A 1 244 ? 16.906 1.570 -6.000 1.00 67.38 244 ILE A O 1
ATOM 1895 N N . GLU A 1 245 ? 17.902 1.897 -7.966 1.00 61.12 245 GLU A N 1
ATOM 1896 C CA . GLU A 1 245 ? 17.257 0.794 -8.676 1.00 61.12 245 GLU A CA 1
ATOM 1897 C C . GLU A 1 245 ? 17.649 -0.556 -8.073 1.00 61.12 245 GLU A C 1
ATOM 1899 O O . GLU A 1 245 ? 16.790 -1.424 -7.894 1.00 61.12 245 GLU A O 1
ATOM 1904 N N . MET A 1 246 ? 18.915 -0.712 -7.676 1.00 63.78 246 MET A N 1
ATOM 1905 C CA . MET A 1 246 ? 19.372 -1.906 -6.968 1.00 63.78 246 MET A CA 1
ATOM 1906 C C . MET A 1 246 ? 18.688 -2.036 -5.605 1.00 63.78 246 MET A C 1
ATOM 1908 O O . MET A 1 246 ? 18.169 -3.103 -5.282 1.00 63.78 246 MET A O 1
ATOM 1912 N N . LYS A 1 247 ? 18.576 -0.940 -4.842 1.00 72.69 247 LYS A N 1
ATOM 1913 C CA . LYS A 1 247 ? 17.845 -0.937 -3.560 1.00 72.69 247 LYS A CA 1
ATOM 1914 C C . LYS A 1 247 ? 16.358 -1.253 -3.738 1.00 72.69 247 LYS A C 1
ATOM 1916 O O . LYS A 1 247 ? 15.797 -2.009 -2.948 1.00 72.69 247 LYS A O 1
ATOM 1921 N N . ARG A 1 248 ? 15.709 -0.722 -4.782 1.00 71.94 248 ARG A N 1
ATOM 1922 C CA . ARG A 1 248 ? 14.309 -1.043 -5.131 1.00 71.94 248 ARG A CA 1
ATOM 1923 C C . ARG A 1 248 ? 14.145 -2.528 -5.457 1.00 71.94 248 ARG A C 1
ATOM 1925 O O . ARG A 1 248 ? 13.207 -3.158 -4.973 1.00 71.94 248 ARG A O 1
ATOM 1932 N N . SER A 1 249 ? 15.080 -3.091 -6.218 1.00 65.62 249 SER A N 1
ATOM 1933 C CA . SER A 1 249 ? 15.111 -4.518 -6.566 1.00 65.62 249 SER A CA 1
ATOM 1934 C C . SER A 1 249 ? 15.320 -5.390 -5.329 1.00 65.62 249 SER A C 1
ATOM 1936 O O . SER A 1 249 ? 14.602 -6.369 -5.138 1.00 65.62 249 SER A O 1
ATOM 1938 N N . ALA A 1 250 ? 16.237 -4.988 -4.446 1.00 74.06 250 ALA A N 1
ATOM 1939 C CA . ALA A 1 250 ? 16.488 -5.635 -3.165 1.00 74.06 250 ALA A CA 1
ATOM 1940 C C . ALA A 1 250 ? 15.237 -5.637 -2.276 1.00 74.06 250 ALA A C 1
ATOM 1942 O O . ALA A 1 250 ? 14.880 -6.672 -1.723 1.00 74.06 250 ALA A O 1
ATOM 1943 N N . ALA A 1 251 ? 14.526 -4.508 -2.189 1.00 78.69 251 ALA A N 1
ATOM 1944 C CA . ALA A 1 251 ? 13.285 -4.392 -1.427 1.00 78.69 251 ALA A CA 1
ATOM 1945 C C . ALA A 1 251 ? 12.171 -5.278 -1.991 1.00 78.69 251 ALA A C 1
ATOM 1947 O O . ALA A 1 251 ? 11.518 -6.003 -1.238 1.00 78.69 251 ALA A O 1
ATOM 1948 N N . LYS A 1 252 ? 11.992 -5.282 -3.317 1.00 74.75 252 LYS A N 1
ATOM 1949 C CA . LYS A 1 252 ? 11.038 -6.177 -3.979 1.00 74.75 252 LYS A CA 1
ATOM 1950 C C . LYS A 1 252 ? 11.392 -7.644 -3.730 1.00 74.75 252 LYS A C 1
ATOM 1952 O O . LYS A 1 252 ? 10.513 -8.450 -3.436 1.00 74.75 252 LYS A O 1
ATOM 1957 N N . PHE A 1 253 ? 12.674 -7.991 -3.793 1.00 72.31 253 PHE A N 1
ATOM 1958 C CA . PHE A 1 253 ? 13.124 -9.347 -3.516 1.00 72.31 253 PHE A CA 1
ATOM 1959 C C . PHE A 1 253 ? 12.924 -9.740 -2.048 1.00 72.31 253 PHE A C 1
ATOM 1961 O O . PHE A 1 253 ? 12.454 -10.838 -1.765 1.00 72.31 253 PHE A O 1
ATOM 1968 N N . ALA A 1 254 ? 13.185 -8.829 -1.111 1.00 76.94 254 ALA A N 1
ATOM 1969 C CA . ALA A 1 254 ? 12.912 -9.038 0.306 1.00 76.94 254 ALA A CA 1
ATOM 1970 C C . ALA A 1 254 ? 11.417 -9.314 0.560 1.00 76.94 254 ALA A C 1
ATOM 1972 O O . ALA A 1 254 ? 11.083 -10.232 1.307 1.00 76.94 254 ALA A O 1
ATOM 1973 N N . TYR A 1 255 ? 10.514 -8.594 -0.117 1.00 78.00 255 TYR A N 1
ATOM 1974 C CA . TYR A 1 255 ? 9.075 -8.880 -0.093 1.00 78.00 255 TYR A CA 1
ATOM 1975 C C . TYR A 1 255 ? 8.739 -10.281 -0.616 1.00 78.00 255 TYR A C 1
ATOM 1977 O O . TYR A 1 255 ? 7.985 -11.018 0.027 1.00 78.00 255 TYR A O 1
ATOM 1985 N N . THR A 1 256 ? 9.331 -10.673 -1.744 1.00 70.62 256 THR A N 1
ATOM 1986 C CA . THR A 1 256 ? 9.197 -12.023 -2.303 1.00 70.62 256 THR A CA 1
ATOM 1987 C C . THR A 1 256 ? 9.622 -13.093 -1.300 1.00 70.62 256 THR A C 1
ATOM 1989 O O . THR A 1 256 ? 8.863 -14.026 -1.046 1.00 70.62 256 THR A O 1
ATOM 1992 N N . LEU A 1 257 ? 10.805 -12.956 -0.696 1.00 72.62 257 LEU A N 1
ATOM 1993 C CA . LEU A 1 257 ? 11.328 -13.930 0.264 1.00 72.62 257 LEU A CA 1
ATOM 1994 C C . LEU A 1 257 ? 10.462 -13.992 1.532 1.00 72.62 257 LEU A C 1
ATOM 1996 O O . LEU A 1 257 ? 10.144 -15.080 2.016 1.00 72.62 257 LEU A O 1
ATOM 2000 N N . ALA A 1 258 ? 10.006 -12.843 2.034 1.00 77.75 258 ALA A N 1
ATOM 2001 C CA . ALA A 1 258 ? 9.086 -12.784 3.167 1.00 77.75 258 ALA A CA 1
ATOM 2002 C C . ALA A 1 258 ? 7.735 -13.455 2.859 1.00 77.75 258 ALA A C 1
ATOM 2004 O O . ALA A 1 258 ? 7.151 -14.085 3.734 1.00 77.75 258 ALA A O 1
ATOM 2005 N N . THR A 1 259 ? 7.243 -13.360 1.622 1.00 71.88 259 THR A N 1
ATOM 2006 C CA . THR A 1 259 ? 5.953 -13.948 1.223 1.00 71.88 259 THR A CA 1
ATOM 2007 C C . THR A 1 259 ? 6.062 -15.446 0.943 1.00 71.88 259 THR A C 1
ATOM 2009 O O . THR A 1 259 ? 5.221 -16.217 1.395 1.00 71.88 259 THR A O 1
ATOM 2012 N N . ALA A 1 260 ? 7.091 -15.865 0.204 1.00 65.88 260 ALA A N 1
ATOM 2013 C CA . ALA A 1 260 ? 7.227 -17.239 -0.269 1.00 65.88 260 ALA A CA 1
ATOM 2014 C C . ALA A 1 260 ? 7.722 -18.195 0.822 1.00 65.88 260 ALA A C 1
ATOM 2016 O O . ALA A 1 260 ? 7.282 -19.342 0.880 1.00 65.88 260 ALA A O 1
ATOM 2017 N N . ILE A 1 261 ? 8.643 -17.730 1.669 1.00 66.94 261 ILE A N 1
ATOM 2018 C CA . ILE A 1 261 ? 9.331 -18.580 2.648 1.00 66.94 261 ILE A CA 1
ATOM 2019 C C . ILE A 1 261 ? 9.405 -17.972 4.051 1.00 66.94 261 ILE A C 1
ATOM 2021 O O . ILE A 1 261 ? 10.090 -18.509 4.917 1.00 66.94 261 ILE A O 1
ATOM 2025 N N . ASN A 1 262 ? 8.710 -16.856 4.303 1.00 75.56 262 ASN A N 1
ATOM 2026 C CA . ASN A 1 262 ? 8.756 -16.153 5.587 1.00 75.56 262 ASN A CA 1
ATOM 2027 C C . ASN A 1 262 ? 10.195 -15.802 6.031 1.00 75.56 262 ASN A C 1
ATOM 2029 O O . ASN A 1 262 ? 10.474 -15.765 7.227 1.00 75.56 262 ASN A O 1
ATOM 2033 N N . ALA A 1 263 ? 11.108 -15.525 5.088 1.00 74.81 263 ALA A N 1
ATOM 2034 C CA . ALA A 1 263 ? 12.507 -15.199 5.387 1.00 74.81 263 ALA A CA 1
ATOM 2035 C C . ALA A 1 263 ? 12.647 -13.869 6.129 1.00 74.81 263 ALA A C 1
ATOM 2037 O O . ALA A 1 263 ? 11.902 -12.920 5.868 1.00 74.81 263 ALA A O 1
ATOM 2038 N N . ASP A 1 264 ? 13.565 -13.793 7.091 1.00 77.38 264 ASP A N 1
ATOM 2039 C CA . ASP A 1 264 ? 13.877 -12.554 7.811 1.00 77.38 264 ASP A CA 1
ATOM 2040 C C . ASP A 1 264 ? 14.623 -11.555 6.929 1.00 77.38 264 ASP A C 1
ATOM 2042 O O . ASP A 1 264 ? 15.349 -11.920 6.004 1.00 77.38 264 ASP A O 1
ATOM 2046 N N . ILE A 1 265 ? 14.414 -10.271 7.217 1.00 80.31 265 ILE A N 1
ATOM 2047 C CA . ILE A 1 265 ? 15.038 -9.170 6.487 1.00 80.31 265 ILE A CA 1
ATOM 2048 C C . ILE A 1 265 ? 16.003 -8.499 7.461 1.00 80.31 265 ILE A C 1
ATOM 2050 O O . ILE A 1 265 ? 15.558 -7.731 8.322 1.00 80.31 265 ILE A O 1
ATOM 2054 N N . PRO A 1 266 ? 17.308 -8.806 7.377 1.00 79.06 266 PRO A N 1
ATOM 2055 C CA . PRO A 1 266 ? 18.286 -8.250 8.299 1.00 79.06 266 PRO A CA 1
ATOM 2056 C C . PRO A 1 266 ? 18.301 -6.728 8.171 1.00 79.06 266 PRO A C 1
ATOM 2058 O O . PRO A 1 266 ? 18.114 -6.199 7.081 1.00 79.06 266 PRO A O 1
ATOM 2061 N N . ASN A 1 267 ? 18.513 -6.017 9.279 1.00 86.06 267 ASN A N 1
ATOM 2062 C CA . ASN A 1 267 ? 18.638 -4.553 9.308 1.00 86.06 267 ASN A CA 1
ATOM 2063 C C . ASN A 1 267 ? 17.444 -3.773 8.712 1.00 86.06 267 ASN A C 1
ATOM 2065 O O . ASN A 1 267 ? 17.589 -2.596 8.381 1.00 86.06 267 ASN A O 1
ATOM 2069 N N . ILE A 1 268 ? 16.250 -4.376 8.607 1.00 89.12 268 ILE A N 1
ATOM 2070 C CA . ILE A 1 268 ? 15.086 -3.726 7.980 1.00 89.12 268 ILE A CA 1
ATOM 2071 C C . ILE A 1 268 ? 14.731 -2.377 8.618 1.00 89.12 268 ILE A C 1
ATOM 2073 O O . ILE A 1 268 ? 14.366 -1.447 7.903 1.00 89.12 268 ILE A O 1
ATOM 2077 N N . LYS A 1 269 ? 14.905 -2.232 9.940 1.00 90.81 269 LYS A N 1
ATOM 2078 C CA . LYS A 1 269 ? 14.737 -0.951 10.645 1.00 90.81 269 LYS A CA 1
ATOM 2079 C C . LYS A 1 269 ? 15.644 0.134 10.055 1.00 90.81 269 LYS A C 1
ATOM 2081 O O . LYS A 1 269 ? 15.159 1.210 9.727 1.00 90.81 269 LYS A O 1
ATOM 2086 N N . THR A 1 270 ? 16.933 -0.167 9.897 1.00 90.25 270 THR A N 1
ATOM 2087 C CA . THR A 1 270 ? 17.934 0.748 9.332 1.00 90.25 270 THR A CA 1
ATOM 2088 C C . THR A 1 270 ? 17.564 1.143 7.906 1.00 90.25 270 THR A C 1
ATOM 2090 O O . THR A 1 270 ? 17.569 2.324 7.566 1.00 90.25 270 THR A O 1
ATOM 2093 N N . TYR A 1 271 ? 17.153 0.174 7.085 1.00 90.19 271 TYR A N 1
ATOM 2094 C CA . TYR A 1 271 ? 16.742 0.439 5.704 1.00 90.19 271 TYR A CA 1
ATOM 2095 C C . TYR A 1 271 ? 15.504 1.334 5.624 1.00 90.19 271 TYR A C 1
ATOM 2097 O O . TYR A 1 271 ? 15.481 2.263 4.818 1.00 90.19 271 TYR A O 1
ATOM 2105 N N . LEU A 1 272 ? 14.509 1.097 6.484 1.00 90.38 272 LEU A N 1
ATOM 2106 C CA . LEU A 1 272 ? 13.307 1.926 6.588 1.00 90.38 272 LEU A CA 1
ATOM 2107 C C . LEU A 1 272 ? 13.618 3.360 7.047 1.00 90.38 272 LEU A C 1
ATOM 2109 O O . LEU A 1 272 ? 12.936 4.282 6.612 1.00 90.38 272 LEU A O 1
ATOM 2113 N N . SER A 1 273 ? 14.632 3.565 7.895 1.00 87.94 273 SER A N 1
ATOM 2114 C CA . SER A 1 273 ? 15.014 4.903 8.368 1.00 87.94 273 SER A CA 1
ATOM 2115 C C . SER A 1 273 ? 15.931 5.674 7.413 1.00 87.94 273 SER A C 1
ATOM 2117 O O . SER A 1 273 ? 15.841 6.898 7.329 1.00 87.94 273 SER A O 1
ATOM 2119 N N . GLU A 1 274 ? 16.838 4.990 6.712 1.00 88.06 274 GLU A N 1
ATOM 2120 C CA . GLU A 1 274 ? 17.895 5.644 5.928 1.00 88.06 274 GLU A CA 1
ATOM 2121 C C . GLU A 1 274 ? 17.536 5.808 4.445 1.00 88.06 274 GLU A C 1
ATOM 2123 O O . GLU A 1 274 ? 17.955 6.781 3.810 1.00 88.06 274 GLU A O 1
ATOM 2128 N N . ILE A 1 275 ? 16.752 4.888 3.869 1.00 84.50 275 ILE A N 1
ATOM 2129 C CA . ILE A 1 275 ? 16.454 4.898 2.433 1.00 84.50 275 ILE A CA 1
ATOM 2130 C C . ILE A 1 275 ? 15.166 5.681 2.169 1.00 84.50 275 ILE A C 1
ATOM 2132 O O . ILE A 1 275 ? 14.058 5.155 2.249 1.00 84.50 275 ILE A O 1
ATOM 2136 N N . LYS A 1 276 ? 15.319 6.945 1.767 1.00 83.50 276 LYS A N 1
ATOM 2137 C CA . LYS A 1 276 ? 14.212 7.864 1.447 1.00 83.50 276 LYS A CA 1
ATOM 2138 C C . LYS A 1 276 ? 13.641 7.675 0.036 1.00 83.50 276 LYS A C 1
ATOM 2140 O O . LYS A 1 276 ? 13.422 8.643 -0.686 1.00 83.50 276 LYS A O 1
ATOM 2145 N N . ASP A 1 277 ? 13.420 6.431 -0.377 1.00 84.50 277 ASP A N 1
ATOM 2146 C CA . ASP A 1 277 ? 12.778 6.115 -1.655 1.00 84.50 277 ASP A CA 1
ATOM 2147 C C . ASP A 1 277 ? 11.418 5.462 -1.438 1.00 84.50 277 ASP A C 1
ATOM 2149 O O . ASP A 1 277 ? 11.290 4.440 -0.760 1.00 84.50 277 ASP A O 1
ATOM 2153 N N . LYS A 1 278 ? 10.399 6.046 -2.068 1.00 78.19 278 LYS A N 1
ATOM 2154 C CA . LYS A 1 278 ? 8.999 5.658 -1.893 1.00 78.19 278 LYS A CA 1
ATOM 2155 C C . LYS A 1 278 ? 8.704 4.192 -2.230 1.00 78.19 278 LYS A C 1
ATOM 2157 O O . LYS A 1 278 ? 7.824 3.587 -1.620 1.00 78.19 278 LYS A O 1
ATOM 2162 N N . TRP A 1 279 ? 9.430 3.610 -3.187 1.00 78.31 279 TRP A N 1
ATOM 2163 C CA . TRP A 1 279 ? 9.227 2.224 -3.605 1.00 78.31 279 TRP A CA 1
ATOM 2164 C C . TRP A 1 279 ? 9.952 1.257 -2.682 1.00 78.31 279 TRP A C 1
ATOM 2166 O O . TRP A 1 279 ? 9.369 0.248 -2.289 1.00 78.31 279 TRP A O 1
ATOM 2176 N N . VAL A 1 280 ? 11.186 1.586 -2.285 1.00 82.00 280 VAL A N 1
ATOM 2177 C CA . VAL A 1 280 ? 11.923 0.811 -1.276 1.00 82.00 280 VAL A CA 1
ATOM 2178 C C . VAL A 1 280 ? 11.101 0.703 0.005 1.00 82.00 280 VAL A C 1
ATOM 2180 O O . VAL A 1 280 ? 10.850 -0.404 0.476 1.00 82.00 280 VAL A O 1
ATOM 2183 N N . VAL A 1 281 ? 10.611 1.831 0.522 1.00 87.44 281 VAL A N 1
ATOM 2184 C CA . VAL A 1 281 ? 9.803 1.860 1.747 1.00 87.44 281 VAL A CA 1
ATOM 2185 C C . VAL A 1 281 ? 8.521 1.047 1.590 1.00 87.44 281 VAL A C 1
ATOM 2187 O O . VAL A 1 281 ? 8.215 0.231 2.457 1.00 87.44 281 VAL A O 1
ATOM 2190 N N . ALA A 1 282 ? 7.791 1.207 0.482 1.00 82.00 282 ALA A N 1
ATOM 2191 C CA . ALA A 1 282 ? 6.564 0.450 0.248 1.00 82.00 282 ALA A CA 1
ATOM 2192 C C . ALA A 1 282 ? 6.805 -1.070 0.253 1.00 82.00 282 ALA A C 1
ATOM 2194 O O . ALA A 1 282 ? 6.070 -1.791 0.925 1.00 82.00 282 ALA A O 1
ATOM 2195 N N . PHE A 1 283 ? 7.845 -1.558 -0.432 1.00 83.75 283 PHE A N 1
ATOM 2196 C CA . PHE A 1 283 ? 8.163 -2.989 -0.464 1.00 83.75 283 PHE A CA 1
ATOM 2197 C C . PHE A 1 283 ? 8.691 -3.517 0.872 1.00 83.75 283 PHE A C 1
ATOM 2199 O O . PHE A 1 283 ? 8.327 -4.622 1.266 1.00 83.75 283 PHE A O 1
ATOM 2206 N N . LEU A 1 284 ? 9.500 -2.744 1.600 1.00 90.94 284 LEU A N 1
ATOM 2207 C CA . LEU A 1 284 ? 9.972 -3.148 2.926 1.00 90.94 284 LEU A CA 1
ATOM 2208 C C . LEU A 1 284 ? 8.824 -3.223 3.941 1.00 90.94 284 LEU A C 1
ATOM 2210 O O . LEU A 1 284 ? 8.728 -4.205 4.678 1.00 90.94 284 LEU A O 1
ATOM 2214 N N . LEU A 1 285 ? 7.909 -2.247 3.939 1.00 90.12 285 LEU A N 1
ATOM 2215 C CA . LEU A 1 285 ? 6.685 -2.311 4.745 1.00 90.12 285 LEU A CA 1
ATOM 2216 C C . LEU A 1 285 ? 5.809 -3.493 4.317 1.00 90.12 285 LEU A C 1
ATOM 2218 O O . LEU A 1 285 ? 5.300 -4.213 5.173 1.00 90.12 285 LEU A O 1
ATOM 2222 N N . ALA A 1 286 ? 5.673 -3.749 3.013 1.00 86.00 286 ALA A N 1
ATOM 2223 C CA . ALA A 1 286 ? 4.952 -4.918 2.516 1.00 86.00 286 ALA A CA 1
ATOM 2224 C C . ALA A 1 286 ? 5.556 -6.213 3.063 1.00 86.00 286 ALA A C 1
ATOM 2226 O O . ALA A 1 286 ? 4.830 -7.063 3.576 1.00 86.00 286 ALA A O 1
ATOM 2227 N N . ALA A 1 287 ? 6.880 -6.340 3.024 1.00 85.38 287 ALA A N 1
ATOM 2228 C CA . ALA A 1 287 ? 7.584 -7.525 3.482 1.00 85.38 287 ALA A CA 1
ATOM 2229 C C . ALA A 1 287 ? 7.421 -7.735 4.991 1.00 85.38 287 ALA A C 1
ATOM 2231 O O . ALA A 1 287 ? 7.066 -8.828 5.436 1.00 85.38 287 ALA A O 1
ATOM 2232 N N . LEU A 1 288 ? 7.571 -6.663 5.771 1.00 92.25 288 LEU A N 1
ATOM 2233 C CA . LEU A 1 288 ? 7.343 -6.687 7.212 1.00 92.25 288 LEU A CA 1
ATOM 2234 C C . LEU A 1 288 ? 5.885 -7.029 7.550 1.00 92.25 288 LEU A C 1
ATOM 2236 O O . LEU A 1 288 ? 5.627 -7.805 8.467 1.00 92.25 288 LEU A O 1
ATOM 2240 N N . SER A 1 289 ? 4.924 -6.534 6.764 1.00 89.38 289 SER A N 1
ATOM 2241 C CA . SER A 1 289 ? 3.500 -6.827 6.952 1.00 89.38 289 SER A CA 1
ATOM 2242 C C . SER A 1 289 ? 3.146 -8.301 6.735 1.00 89.38 289 SER A C 1
ATOM 2244 O O . SER A 1 289 ? 2.111 -8.742 7.230 1.00 89.38 289 SER A O 1
ATOM 2246 N N . LYS A 1 290 ? 3.978 -9.091 6.041 1.00 85.81 290 LYS A N 1
ATOM 2247 C CA . LYS A 1 290 ? 3.758 -10.538 5.861 1.00 85.81 290 LYS A CA 1
ATOM 2248 C C . LYS A 1 290 ? 4.219 -11.366 7.053 1.00 85.81 290 LYS A C 1
ATOM 2250 O O . LYS A 1 290 ? 3.706 -12.464 7.253 1.00 85.81 290 LYS A O 1
ATOM 2255 N N . LYS A 1 291 ? 5.100 -10.824 7.896 1.00 85.88 291 LYS A N 1
ATOM 2256 C CA . LYS A 1 291 ? 5.591 -11.515 9.088 1.00 85.88 291 LYS A CA 1
ATOM 2257 C C . LYS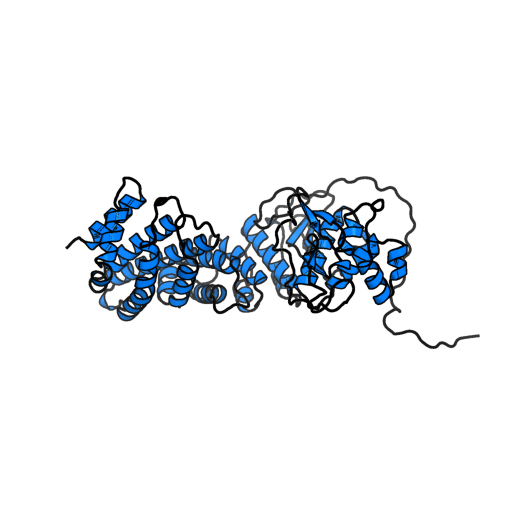 A 1 291 ? 4.472 -11.771 10.092 1.00 85.88 291 LYS A C 1
ATOM 2259 O O . LYS A 1 291 ? 3.640 -10.901 10.365 1.00 85.88 291 LYS A O 1
ATOM 2264 N N . THR A 1 292 ? 4.453 -12.978 10.649 1.00 81.50 292 THR A N 1
ATOM 2265 C CA . THR A 1 292 ? 3.557 -13.346 11.756 1.00 81.50 292 THR A CA 1
ATOM 2266 C C . THR A 1 292 ? 4.010 -12.705 13.062 1.00 81.50 292 THR A C 1
ATOM 2268 O O . THR A 1 292 ? 3.183 -12.198 13.813 1.00 81.50 292 THR A O 1
ATOM 2271 N N . LYS A 1 293 ? 5.326 -12.672 13.295 1.00 83.25 293 LYS A N 1
ATOM 2272 C CA . LYS A 1 293 ? 5.969 -11.998 14.420 1.00 83.25 293 LYS A CA 1
ATOM 2273 C C . LYS A 1 293 ? 6.985 -10.993 13.894 1.00 83.25 293 LYS A C 1
ATOM 2275 O O . LYS A 1 293 ? 7.807 -11.334 13.049 1.00 83.25 293 LYS A O 1
ATOM 2280 N N . ILE A 1 294 ? 6.917 -9.767 14.398 1.00 85.62 294 ILE A N 1
ATOM 2281 C CA . ILE A 1 294 ? 7.876 -8.714 14.076 1.00 85.62 294 ILE A CA 1
ATOM 2282 C C . ILE A 1 294 ? 8.913 -8.665 15.197 1.00 85.62 294 ILE A C 1
ATOM 2284 O O . ILE A 1 294 ? 8.554 -8.553 16.364 1.00 85.62 294 ILE A O 1
ATOM 2288 N N . GLU A 1 295 ? 10.191 -8.797 14.846 1.00 85.12 295 GLU A N 1
ATOM 2289 C CA . GLU A 1 295 ? 11.290 -8.844 15.823 1.00 85.12 295 GLU A CA 1
ATOM 2290 C C . GLU A 1 295 ? 11.729 -7.461 16.317 1.00 85.12 295 GLU A C 1
ATOM 2292 O O . GLU A 1 295 ? 12.381 -7.352 17.353 1.00 85.12 295 GLU A O 1
ATOM 2297 N N . ILE A 1 296 ? 11.368 -6.398 15.592 1.00 87.19 296 ILE A N 1
ATOM 2298 C CA . ILE A 1 296 ? 11.679 -5.024 15.991 1.00 87.19 296 ILE A CA 1
ATOM 2299 C C . ILE A 1 296 ? 10.823 -4.659 17.212 1.00 87.19 296 ILE A C 1
ATOM 2301 O O . ILE A 1 296 ? 9.602 -4.830 17.145 1.00 87.19 296 ILE A O 1
ATOM 2305 N N . PRO A 1 297 ? 11.417 -4.108 18.291 1.00 90.75 297 PRO A N 1
ATOM 2306 C CA . PRO A 1 297 ? 10.662 -3.634 19.443 1.00 90.75 297 PRO A CA 1
ATOM 2307 C C . PRO A 1 297 ? 9.568 -2.641 19.039 1.00 90.75 297 PRO A C 1
ATOM 2309 O O . PRO A 1 297 ? 9.816 -1.689 18.293 1.00 90.75 297 PRO A O 1
ATOM 2312 N N . THR A 1 298 ? 8.357 -2.835 19.562 1.00 89.38 298 THR A N 1
ATOM 2313 C CA . THR A 1 298 ? 7.184 -2.021 19.210 1.00 89.38 298 THR A CA 1
ATOM 2314 C C . THR A 1 298 ? 7.407 -0.525 19.462 1.00 89.38 298 THR A C 1
ATOM 2316 O O . THR A 1 298 ? 6.976 0.301 18.662 1.00 89.38 298 THR A O 1
ATOM 2319 N N . GLU A 1 299 ? 8.148 -0.182 20.517 1.00 90.44 299 GLU A N 1
ATOM 2320 C CA . GLU A 1 299 ? 8.518 1.191 20.902 1.00 90.44 299 GLU A CA 1
ATOM 2321 C C . GLU A 1 299 ? 9.333 1.917 19.825 1.00 90.44 299 GLU A C 1
ATOM 2323 O O . GLU A 1 299 ? 9.231 3.132 19.670 1.00 90.44 299 GLU A O 1
ATOM 2328 N N . GLU A 1 300 ? 10.122 1.171 19.053 1.00 90.75 300 GLU A N 1
ATOM 2329 C CA . GLU A 1 300 ? 10.937 1.713 17.969 1.00 90.75 300 GLU A CA 1
ATOM 2330 C C . GLU A 1 300 ? 10.185 1.702 16.637 1.00 90.75 300 GLU A C 1
ATOM 2332 O O . GLU A 1 300 ? 10.364 2.593 15.805 1.00 90.75 300 GLU A O 1
ATOM 2337 N N . LEU A 1 301 ? 9.350 0.682 16.419 1.00 91.62 301 LEU A N 1
ATOM 2338 C CA . LEU A 1 301 ? 8.679 0.467 15.144 1.00 91.62 301 LEU A CA 1
ATOM 2339 C C . LEU A 1 301 ? 7.458 1.370 14.951 1.00 91.62 301 LEU A C 1
ATOM 2341 O O . LEU A 1 301 ? 7.256 1.875 13.850 1.00 91.62 301 LEU A O 1
ATOM 2345 N N . VAL A 1 302 ? 6.652 1.587 15.992 1.00 90.69 302 VAL A N 1
ATOM 2346 C CA . VAL A 1 302 ? 5.450 2.438 15.921 1.00 90.69 302 VAL A CA 1
ATOM 2347 C C . VAL A 1 302 ? 5.759 3.853 15.413 1.00 90.69 302 VAL A C 1
ATOM 2349 O O . VAL A 1 302 ? 5.153 4.246 14.411 1.00 90.69 302 VAL A O 1
ATOM 2352 N N . PRO A 1 303 ? 6.690 4.622 16.019 1.00 89.12 303 PRO A N 1
ATOM 2353 C CA . PRO A 1 303 ? 6.980 5.974 15.545 1.00 89.12 303 PRO A CA 1
ATOM 2354 C C . PRO A 1 303 ? 7.554 5.977 14.124 1.00 89.12 303 PRO A C 1
ATOM 2356 O O . PRO A 1 303 ? 7.189 6.838 13.325 1.00 89.12 303 PRO A O 1
ATOM 2359 N N . LEU A 1 304 ? 8.387 4.986 13.782 1.00 90.88 304 LEU A N 1
ATOM 2360 C CA . LEU A 1 304 ? 8.951 4.840 12.440 1.00 90.88 304 LEU A CA 1
ATOM 2361 C C . LEU A 1 304 ? 7.860 4.600 11.390 1.00 90.88 304 LEU A C 1
ATOM 2363 O O . LEU A 1 304 ? 7.831 5.273 10.364 1.00 90.88 304 LEU A O 1
ATOM 2367 N N . VAL A 1 305 ? 6.939 3.664 11.637 1.00 92.31 305 VAL A N 1
ATOM 2368 C CA . VAL A 1 305 ? 5.854 3.372 10.692 1.00 92.31 305 VAL A CA 1
ATOM 2369 C C . VAL A 1 305 ? 4.943 4.583 10.537 1.00 92.31 305 VAL A C 1
ATOM 2371 O O . VAL A 1 305 ? 4.638 4.932 9.401 1.00 92.31 305 VAL A O 1
ATOM 2374 N N . LEU A 1 306 ? 4.557 5.247 11.636 1.00 89.31 306 LEU A N 1
ATOM 2375 C CA . LEU A 1 306 ? 3.718 6.450 11.595 1.00 89.31 306 LEU A CA 1
ATOM 2376 C C . LEU A 1 306 ? 4.343 7.570 10.750 1.00 89.31 306 LEU A C 1
ATOM 2378 O O . LEU A 1 306 ? 3.624 8.219 9.990 1.00 89.31 306 LEU A O 1
ATOM 2382 N N . ASP A 1 307 ? 5.658 7.780 10.836 1.00 88.75 307 ASP A N 1
ATOM 2383 C CA . ASP A 1 307 ? 6.374 8.757 10.004 1.00 88.75 307 ASP A CA 1
ATOM 2384 C C . ASP A 1 307 ? 6.331 8.395 8.506 1.00 88.75 307 ASP A C 1
ATOM 2386 O O . ASP A 1 307 ? 6.024 9.237 7.659 1.00 88.75 307 ASP A O 1
ATOM 2390 N N . LEU A 1 308 ? 6.527 7.114 8.176 1.00 89.25 308 LEU A N 1
ATOM 2391 C CA . LEU A 1 308 ? 6.569 6.606 6.796 1.00 89.25 308 LEU A CA 1
ATOM 2392 C C . LEU A 1 308 ? 5.205 6.567 6.085 1.00 89.25 308 LEU A C 1
ATOM 2394 O O . LEU A 1 308 ? 5.144 6.351 4.867 1.00 89.25 308 LEU A O 1
ATOM 2398 N N . ILE A 1 309 ? 4.106 6.762 6.818 1.00 86.62 309 ILE A N 1
ATOM 2399 C CA . ILE A 1 309 ? 2.744 6.812 6.260 1.00 86.62 309 ILE A CA 1
ATOM 2400 C C . ILE A 1 309 ? 2.081 8.193 6.374 1.00 86.62 309 ILE A C 1
ATOM 2402 O O . ILE A 1 309 ? 0.999 8.400 5.807 1.00 86.62 309 ILE A O 1
ATOM 2406 N N . ARG A 1 310 ? 2.720 9.153 7.058 1.00 84.31 310 ARG A N 1
ATOM 2407 C CA . ARG A 1 310 ? 2.181 10.499 7.300 1.00 84.31 310 ARG A CA 1
ATOM 2408 C C . ARG A 1 310 ? 2.082 11.310 6.014 1.00 84.31 310 ARG A C 1
ATOM 2410 O O . ARG A 1 310 ? 3.027 11.405 5.244 1.00 84.31 310 ARG A O 1
ATOM 2417 N N . LYS A 1 311 ? 0.945 11.974 5.799 1.00 69.50 311 LYS A N 1
ATOM 2418 C CA . LYS A 1 311 ? 0.645 12.726 4.564 1.00 69.50 311 LYS A CA 1
ATOM 2419 C C . LYS A 1 311 ? 1.668 13.822 4.222 1.00 69.50 311 LYS A C 1
ATOM 2421 O O . LYS A 1 311 ? 1.837 14.138 3.044 1.00 69.50 311 LYS A O 1
ATOM 2426 N N . ASP A 1 312 ? 2.332 14.382 5.226 1.00 73.56 312 ASP A N 1
ATOM 2427 C CA . ASP A 1 312 ? 3.279 15.486 5.050 1.00 73.56 312 ASP A CA 1
ATOM 2428 C C . ASP A 1 312 ? 4.616 15.028 4.450 1.00 73.56 312 ASP A C 1
ATOM 2430 O O . ASP A 1 312 ? 5.310 15.817 3.809 1.00 73.56 312 ASP A O 1
ATOM 2434 N N . ASN A 1 313 ? 4.934 13.732 4.543 1.00 71.44 313 ASN A N 1
ATOM 2435 C CA . ASN A 1 313 ? 6.128 13.132 3.956 1.00 71.44 313 ASN A CA 1
ATOM 2436 C C . ASN A 1 313 ? 5.888 12.722 2.485 1.00 71.44 313 ASN A C 1
ATOM 2438 O O . ASN A 1 313 ? 5.934 11.550 2.104 1.00 71.44 313 ASN A O 1
ATOM 2442 N N . LYS A 1 314 ? 5.595 13.711 1.629 1.00 67.38 314 LYS A N 1
ATOM 2443 C CA . LYS A 1 314 ? 5.241 13.490 0.209 1.00 67.38 314 LYS A CA 1
ATOM 2444 C C . LYS A 1 314 ? 6.345 12.829 -0.626 1.00 67.38 314 LYS A C 1
ATOM 2446 O O . LYS A 1 314 ? 6.048 12.328 -1.708 1.00 67.38 314 LYS A O 1
ATOM 2451 N N . GLU A 1 315 ? 7.592 12.848 -0.160 1.00 65.94 315 GLU A N 1
ATOM 2452 C CA . GLU A 1 315 ? 8.729 12.247 -0.869 1.00 65.94 315 GLU A CA 1
ATOM 2453 C C . GLU A 1 315 ? 8.729 10.715 -0.775 1.00 65.94 315 GLU A C 1
ATOM 2455 O O . GLU A 1 315 ? 9.118 10.038 -1.728 1.00 65.94 315 GLU A O 1
ATOM 2460 N N . VAL A 1 316 ? 8.248 10.165 0.345 1.00 69.50 316 VAL A N 1
ATOM 2461 C CA . VAL A 1 316 ? 8.332 8.729 0.658 1.00 69.50 316 VAL A CA 1
ATOM 2462 C C . VAL A 1 316 ? 6.965 8.039 0.609 1.00 69.50 316 VAL A C 1
ATOM 2464 O O . VAL A 1 316 ? 6.867 6.848 0.312 1.00 69.50 316 VAL A O 1
ATOM 2467 N N . VAL A 1 317 ? 5.883 8.768 0.873 1.00 75.88 317 VAL A N 1
ATOM 2468 C CA . VAL A 1 317 ? 4.568 8.162 1.110 1.00 75.88 317 VAL A CA 1
ATOM 2469 C C . VAL A 1 317 ? 3.848 7.809 -0.191 1.00 75.88 317 VAL A C 1
ATOM 2471 O O . VAL A 1 317 ? 3.685 8.632 -1.091 1.00 75.88 317 VAL A O 1
ATOM 2474 N N . THR A 1 318 ? 3.330 6.582 -0.255 1.00 77.94 318 THR A N 1
ATOM 2475 C CA . THR A 1 318 ? 2.485 6.065 -1.342 1.00 77.94 318 THR A CA 1
ATOM 2476 C C . THR A 1 318 ? 1.198 5.462 -0.775 1.00 77.94 318 THR A C 1
ATOM 2478 O O . THR A 1 318 ? 1.093 5.211 0.425 1.00 77.94 318 THR A O 1
ATOM 2481 N N . THR A 1 319 ? 0.201 5.191 -1.624 1.00 76.06 319 THR A N 1
ATOM 2482 C CA . THR A 1 319 ? -0.978 4.408 -1.205 1.00 76.06 319 THR A CA 1
ATOM 2483 C C . THR A 1 319 ? -0.561 3.032 -0.673 1.00 76.06 319 THR A C 1
ATOM 2485 O O . THR A 1 319 ? -1.070 2.593 0.355 1.00 76.06 319 THR A O 1
ATOM 2488 N N . ALA A 1 320 ? 0.436 2.396 -1.299 1.00 76.81 320 ALA A N 1
ATOM 2489 C CA . ALA A 1 320 ? 0.975 1.114 -0.853 1.00 76.81 320 ALA A CA 1
ATOM 2490 C C . ALA A 1 320 ? 1.646 1.202 0.529 1.00 76.81 320 ALA A C 1
ATOM 2492 O O . ALA A 1 320 ? 1.379 0.359 1.384 1.00 76.81 320 ALA A O 1
ATOM 2493 N N . SER A 1 321 ? 2.471 2.228 0.787 1.00 82.88 321 SER A N 1
ATOM 2494 C CA . SER A 1 321 ? 3.114 2.385 2.100 1.00 82.88 321 SER A CA 1
ATOM 2495 C C . SER A 1 321 ? 2.081 2.599 3.208 1.00 82.88 321 SER A C 1
ATOM 2497 O O . SER A 1 321 ? 2.186 1.965 4.254 1.00 82.88 321 SER A O 1
ATOM 2499 N N . LYS A 1 322 ? 1.031 3.398 2.959 1.00 84.31 322 LYS A N 1
ATOM 2500 C CA . LYS A 1 322 ? -0.097 3.568 3.893 1.00 84.31 322 LYS A CA 1
ATOM 2501 C C . LYS A 1 322 ? -0.823 2.258 4.167 1.00 84.31 322 LYS A C 1
ATOM 2503 O O . LYS A 1 322 ? -1.084 1.940 5.323 1.00 84.31 322 LYS A O 1
ATOM 2508 N N . TYR A 1 323 ? -1.121 1.495 3.118 1.00 85.75 323 TYR A N 1
ATOM 2509 C CA . TYR A 1 323 ? -1.792 0.206 3.232 1.00 85.75 323 TYR A CA 1
ATOM 2510 C C . TYR A 1 323 ? -0.989 -0.776 4.086 1.00 85.75 323 TYR A C 1
ATOM 2512 O O . TYR A 1 323 ? -1.465 -1.208 5.137 1.00 85.75 323 TYR A O 1
ATOM 2520 N N . PHE A 1 324 ? 0.260 -1.058 3.721 1.00 89.56 324 PHE A N 1
ATOM 2521 C CA . PHE A 1 324 ? 1.080 -2.007 4.475 1.00 89.56 324 PHE A CA 1
ATOM 2522 C C . PHE A 1 324 ? 1.457 -1.497 5.869 1.00 89.56 324 PHE A C 1
ATOM 2524 O O . PHE A 1 324 ? 1.467 -2.278 6.820 1.00 89.56 324 PHE A O 1
ATOM 2531 N N . GLY A 1 325 ? 1.691 -0.192 6.024 1.00 91.94 325 GLY A N 1
ATOM 2532 C CA . GLY A 1 325 ? 1.899 0.428 7.330 1.00 91.94 325 GLY A CA 1
ATOM 2533 C C . GLY A 1 325 ? 0.680 0.280 8.243 1.00 91.94 325 GLY A C 1
ATOM 2534 O O . GLY A 1 325 ? 0.841 -0.087 9.404 1.00 91.94 325 GLY A O 1
ATOM 2535 N N . SER A 1 326 ? -0.541 0.456 7.723 1.00 93.88 326 SER A N 1
ATOM 2536 C CA . SER A 1 326 ? -1.772 0.249 8.503 1.00 93.88 326 SER A CA 1
ATOM 2537 C C . SER A 1 326 ? -1.932 -1.197 8.984 1.00 93.88 326 SER A C 1
ATOM 2539 O O . SER A 1 326 ? -2.322 -1.413 10.128 1.00 93.88 326 SER A O 1
ATOM 2541 N N . ILE A 1 327 ? -1.540 -2.185 8.168 1.00 93.00 327 ILE A N 1
ATOM 2542 C CA . ILE A 1 327 ? -1.532 -3.605 8.559 1.00 93.00 327 ILE A CA 1
ATOM 2543 C C . ILE A 1 327 ? -0.531 -3.848 9.692 1.00 93.00 327 ILE A C 1
ATOM 2545 O O . ILE A 1 327 ? -0.848 -4.550 10.652 1.00 93.00 327 ILE A O 1
ATOM 2549 N N . ILE A 1 328 ? 0.674 -3.276 9.595 1.00 94.88 328 ILE A N 1
ATOM 2550 C CA . ILE A 1 328 ? 1.696 -3.402 10.643 1.00 94.88 328 ILE A CA 1
ATOM 2551 C C . ILE A 1 328 ? 1.182 -2.798 11.952 1.00 94.88 328 ILE A C 1
ATOM 2553 O O . ILE A 1 328 ? 1.217 -3.473 12.977 1.00 94.88 328 ILE A O 1
ATOM 2557 N N . LEU A 1 329 ? 0.650 -1.572 11.922 1.00 95.12 329 LEU A N 1
ATOM 2558 C CA . LEU A 1 329 ? 0.087 -0.924 13.110 1.00 95.12 329 LEU A CA 1
ATOM 2559 C C . LEU A 1 329 ? -1.070 -1.738 13.701 1.00 95.12 329 LEU A C 1
ATOM 2561 O O . LEU A 1 329 ? -1.113 -1.932 14.913 1.00 95.12 329 LEU A O 1
ATOM 2565 N N . CYS A 1 330 ? -1.955 -2.282 12.860 1.00 95.06 330 CYS A N 1
ATOM 2566 C CA . CYS A 1 330 ? -3.042 -3.156 13.299 1.00 95.06 330 CYS A CA 1
ATOM 2567 C C . CYS A 1 330 ? -2.509 -4.399 14.020 1.00 95.06 330 CYS A C 1
ATOM 2569 O O . CYS A 1 330 ? -2.953 -4.692 15.129 1.00 95.06 330 CYS A O 1
ATOM 2571 N N . LYS A 1 331 ? -1.505 -5.080 13.455 1.00 94.44 331 LYS A N 1
ATOM 2572 C CA . LYS A 1 331 ? -0.857 -6.235 14.095 1.00 94.44 331 LYS A CA 1
ATOM 2573 C C . LYS A 1 331 ? -0.237 -5.881 15.443 1.00 94.44 331 LYS A C 1
ATOM 2575 O O . LYS A 1 331 ? -0.436 -6.622 16.400 1.00 94.44 331 LYS A O 1
ATOM 2580 N N . LEU A 1 332 ? 0.480 -4.761 15.521 1.00 94.00 332 LEU A N 1
ATOM 2581 C CA . LEU A 1 332 ? 1.097 -4.295 16.765 1.00 94.00 332 LEU A CA 1
ATOM 2582 C C . LEU A 1 332 ? 0.041 -3.930 17.816 1.00 94.00 332 LEU A C 1
ATOM 2584 O O . LEU A 1 332 ? 0.234 -4.209 18.992 1.00 94.00 332 LEU A O 1
ATOM 2588 N N . SER A 1 333 ? -1.089 -3.358 17.399 1.00 94.88 333 SER A N 1
ATOM 2589 C CA . SER A 1 333 ? -2.181 -2.980 18.304 1.00 94.88 333 SER A CA 1
ATOM 2590 C C . SER A 1 333 ? -2.968 -4.165 18.872 1.00 94.88 333 SER A C 1
ATOM 2592 O O . SER A 1 333 ? -3.668 -3.999 19.861 1.00 94.88 333 SER A O 1
ATOM 2594 N N . ASN A 1 334 ? -2.882 -5.354 18.266 1.00 93.12 334 ASN A N 1
ATOM 2595 C CA . ASN A 1 334 ? -3.560 -6.544 18.792 1.00 93.12 334 ASN A CA 1
ATOM 2596 C C . ASN A 1 334 ? -2.900 -7.074 20.077 1.00 93.12 334 ASN A C 1
ATOM 2598 O O . ASN A 1 334 ? -3.521 -7.837 20.812 1.00 93.12 334 ASN A O 1
ATOM 2602 N N . ASP A 1 335 ? -1.649 -6.690 20.339 1.00 90.44 335 ASP A N 1
ATOM 2603 C CA . ASP A 1 335 ? -0.973 -6.939 21.607 1.00 90.44 335 ASP A CA 1
ATOM 2604 C C . ASP A 1 335 ? -1.225 -5.767 22.581 1.00 90.44 335 ASP A C 1
ATOM 2606 O O . ASP A 1 335 ? -0.974 -4.615 22.211 1.00 90.44 335 ASP A O 1
ATOM 2610 N N . PRO A 1 336 ? -1.671 -6.013 23.831 1.00 87.69 336 PRO A N 1
ATOM 2611 C CA . PRO A 1 336 ? -1.941 -4.946 24.796 1.00 87.69 336 PRO A CA 1
ATOM 2612 C C . PRO A 1 336 ? -0.750 -4.014 25.064 1.00 87.69 336 PRO A C 1
ATOM 2614 O O . PRO A 1 336 ? -0.943 -2.814 25.269 1.00 87.69 336 PRO A O 1
ATOM 2617 N N . GLN A 1 337 ? 0.493 -4.520 25.039 1.00 87.75 337 GLN A N 1
ATOM 2618 C CA . GLN A 1 337 ? 1.667 -3.653 25.204 1.00 87.75 337 GLN A CA 1
ATOM 2619 C C . GLN A 1 337 ? 1.839 -2.734 23.994 1.00 87.75 337 GLN A C 1
ATOM 2621 O O . GLN A 1 337 ? 2.073 -1.535 24.161 1.00 87.75 337 GLN A O 1
ATOM 2626 N N . GLY A 1 338 ? 1.666 -3.267 22.783 1.00 89.81 338 GLY A N 1
ATOM 2627 C CA . GLY A 1 338 ? 1.702 -2.475 21.558 1.00 89.81 338 GLY A CA 1
ATOM 2628 C C . GLY A 1 338 ? 0.597 -1.422 21.476 1.00 89.81 338 GLY A C 1
ATOM 2629 O O . GLY A 1 338 ? 0.881 -0.271 21.138 1.00 89.81 338 GLY A O 1
ATOM 2630 N N . ALA A 1 339 ? -0.633 -1.755 21.872 1.00 91.38 339 ALA A N 1
ATOM 2631 C CA . ALA A 1 339 ? -1.725 -0.788 21.976 1.00 91.38 339 ALA A CA 1
ATOM 2632 C C . ALA A 1 339 ? -1.443 0.319 23.009 1.00 91.38 339 ALA A C 1
ATOM 2634 O O . ALA A 1 339 ? -1.724 1.487 22.745 1.00 91.38 339 ALA A O 1
ATOM 2635 N N . ASN A 1 340 ? -0.817 -0.009 24.144 1.00 88.56 340 ASN A N 1
ATOM 2636 C CA . ASN A 1 340 ? -0.404 0.969 25.161 1.00 88.56 340 ASN A CA 1
ATOM 2637 C C . ASN A 1 340 ? 0.738 1.890 24.686 1.00 88.56 340 ASN A C 1
ATOM 2639 O O . ASN A 1 340 ? 0.840 3.037 25.116 1.00 88.56 340 ASN A O 1
ATOM 2643 N N . ILE A 1 341 ? 1.620 1.408 23.808 1.00 89.69 341 ILE A N 1
ATOM 2644 C CA . ILE A 1 341 ? 2.640 2.250 23.159 1.00 89.69 341 ILE A CA 1
ATOM 2645 C C . ILE A 1 341 ? 1.971 3.185 22.148 1.00 89.69 341 ILE A C 1
ATOM 2647 O O . ILE A 1 341 ? 2.240 4.389 22.138 1.00 89.69 341 ILE A O 1
ATOM 2651 N N . LEU A 1 342 ? 1.061 2.653 21.329 1.00 89.94 342 LEU A N 1
ATOM 2652 C CA . LEU A 1 342 ? 0.279 3.434 20.370 1.00 89.94 342 LEU A CA 1
ATOM 2653 C C . LEU A 1 342 ? -0.553 4.516 21.061 1.00 89.94 342 LEU A C 1
ATOM 2655 O O . LEU A 1 342 ? -0.593 5.640 20.567 1.00 89.94 342 LEU A O 1
ATOM 2659 N N . SER A 1 343 ? -1.134 4.225 22.230 1.00 86.31 343 SER A N 1
ATOM 2660 C CA . SER A 1 343 ? -1.925 5.197 22.993 1.00 86.31 343 SER A CA 1
ATOM 2661 C C . SER A 1 343 ? -1.112 6.405 23.475 1.00 86.31 343 SER A C 1
ATOM 2663 O O . SER A 1 343 ? -1.688 7.440 23.790 1.00 86.31 343 SER A O 1
ATOM 2665 N N . LYS A 1 344 ? 0.218 6.268 23.551 1.00 83.62 344 LYS A N 1
ATOM 2666 C CA . LYS A 1 344 ? 1.172 7.311 23.971 1.00 83.62 344 LYS A CA 1
ATOM 2667 C C . LYS A 1 344 ? 1.950 7.919 22.799 1.00 83.62 344 LYS A C 1
ATOM 2669 O O . LYS A 1 344 ? 2.804 8.777 23.007 1.00 83.62 344 LYS A O 1
ATOM 2674 N N . SER A 1 345 ? 1.706 7.435 21.582 1.00 84.00 345 SER A N 1
ATOM 2675 C CA . SER A 1 345 ? 2.366 7.893 20.358 1.00 84.00 345 SER A CA 1
ATOM 2676 C C . SER A 1 345 ? 1.619 9.082 19.734 1.00 84.00 345 SER A C 1
ATOM 2678 O O . SER A 1 345 ? 0.613 9.552 20.263 1.00 84.00 345 SER A O 1
ATOM 2680 N N . ASP A 1 346 ? 2.096 9.583 18.589 1.00 80.56 346 ASP A N 1
ATOM 2681 C CA . ASP A 1 346 ? 1.416 10.629 17.808 1.00 80.56 346 ASP A CA 1
ATOM 2682 C C . ASP A 1 346 ? 0.123 10.091 17.158 1.00 80.56 346 ASP A C 1
ATOM 2684 O O . ASP A 1 346 ? 0.088 9.717 15.981 1.00 80.56 346 ASP A O 1
ATOM 2688 N N . LEU A 1 347 ? -0.946 10.026 17.956 1.00 81.62 347 LEU A N 1
ATOM 2689 C CA . LEU A 1 347 ? -2.270 9.573 17.525 1.00 81.62 347 LEU A CA 1
ATOM 2690 C C . LEU A 1 347 ? -2.944 10.539 16.553 1.00 81.62 347 LEU A C 1
ATOM 2692 O O . LEU A 1 347 ? -3.737 10.085 15.732 1.00 81.62 347 LEU A O 1
ATOM 2696 N N . GLN A 1 348 ? -2.610 11.835 16.586 1.00 84.19 348 GLN A N 1
ATOM 2697 C CA . GLN A 1 348 ? -3.168 12.804 15.639 1.00 84.19 348 GLN A CA 1
ATOM 2698 C C . GLN A 1 348 ? -2.831 12.399 14.204 1.00 84.19 348 GLN A C 1
ATOM 2700 O O . GLN A 1 348 ? -3.700 12.393 13.338 1.00 84.19 348 GLN A O 1
ATOM 2705 N N . SER A 1 349 ? -1.595 11.962 13.965 1.00 84.00 349 SER A N 1
ATOM 2706 C CA . SER A 1 349 ? -1.193 11.484 12.641 1.00 84.00 349 SER A CA 1
ATOM 2707 C C . SER A 1 349 ? -1.959 10.236 12.208 1.00 84.00 349 SER A C 1
ATOM 2709 O O . SER A 1 349 ? -2.326 10.114 11.041 1.00 84.00 349 SER A O 1
ATOM 2711 N N . LEU A 1 350 ? -2.232 9.313 13.135 1.00 88.81 350 LEU A N 1
ATOM 2712 C CA . LEU A 1 350 ? -3.042 8.125 12.858 1.00 88.81 350 LEU A CA 1
ATOM 2713 C C . LEU A 1 350 ? -4.477 8.513 12.479 1.00 88.81 350 LEU A C 1
ATOM 2715 O O . LEU A 1 350 ? -5.002 8.017 11.482 1.00 88.81 350 LEU A O 1
ATOM 2719 N N . ILE A 1 351 ? -5.073 9.422 13.248 1.00 89.38 351 ILE A N 1
ATOM 2720 C CA . ILE A 1 351 ? -6.410 9.991 13.044 1.00 89.38 351 ILE A CA 1
ATOM 2721 C C . ILE A 1 351 ? -6.497 10.666 11.673 1.00 89.38 351 ILE A C 1
ATOM 2723 O O . ILE A 1 351 ? -7.368 10.327 10.872 1.00 89.38 351 ILE A O 1
ATOM 2727 N N . ASP A 1 352 ? -5.547 11.539 11.346 1.00 89.00 352 ASP A N 1
ATOM 2728 C CA . ASP A 1 352 ? -5.524 12.260 10.072 1.00 89.00 352 ASP A CA 1
ATOM 2729 C C . ASP A 1 352 ? -5.462 11.303 8.875 1.00 89.00 352 ASP A C 1
ATOM 2731 O O . ASP A 1 352 ? -6.129 11.516 7.858 1.00 89.00 352 ASP A O 1
ATOM 2735 N N . ILE A 1 353 ? -4.678 10.224 8.985 1.00 89.62 353 ILE A N 1
ATOM 2736 C CA . ILE A 1 353 ? -4.593 9.198 7.942 1.00 89.62 353 ILE A CA 1
ATOM 2737 C C . ILE A 1 353 ? -5.901 8.408 7.872 1.00 89.62 353 ILE A C 1
ATOM 2739 O O . ILE A 1 353 ? -6.415 8.210 6.772 1.00 89.62 353 ILE A O 1
ATOM 2743 N N . LEU A 1 354 ? -6.456 7.976 9.001 1.00 92.75 354 LEU A N 1
ATOM 2744 C CA . LEU A 1 354 ? -7.712 7.229 9.052 1.00 92.75 354 LEU A CA 1
ATOM 2745 C C . LEU A 1 354 ? -8.849 7.998 8.366 1.00 92.75 354 LEU A C 1
ATOM 2747 O O . LEU A 1 354 ? -9.494 7.471 7.455 1.00 92.75 354 LEU A O 1
ATOM 2751 N N . PHE A 1 355 ? -9.042 9.269 8.718 1.00 90.62 355 PHE A N 1
ATOM 2752 C CA . PHE A 1 355 ? -10.151 10.063 8.191 1.00 90.62 355 PHE A CA 1
ATOM 2753 C C . PHE A 1 355 ? -9.922 10.478 6.736 1.00 90.62 355 PHE A C 1
ATOM 2755 O O . PHE A 1 355 ? -10.848 10.426 5.928 1.00 90.62 355 PHE A O 1
ATOM 2762 N N . ALA A 1 356 ? -8.676 10.760 6.337 1.00 89.38 356 ALA A N 1
ATOM 2763 C CA . ALA A 1 356 ? -8.355 11.025 4.932 1.00 89.38 356 ALA A CA 1
ATOM 2764 C C . ALA A 1 356 ? -8.631 9.827 4.001 1.00 89.38 356 ALA A C 1
ATOM 2766 O O . ALA A 1 356 ? -8.819 10.024 2.795 1.00 89.38 356 ALA A O 1
ATOM 2767 N N . ASN A 1 357 ? -8.637 8.603 4.537 1.00 90.25 357 ASN A N 1
ATOM 2768 C CA . ASN A 1 357 ? -8.876 7.370 3.786 1.00 90.25 357 ASN A CA 1
ATOM 2769 C C . ASN A 1 357 ? -10.253 6.742 4.065 1.00 90.25 357 ASN A C 1
ATOM 2771 O O . ASN A 1 357 ? -10.567 5.705 3.484 1.00 90.25 357 ASN A O 1
ATOM 2775 N N . SER A 1 358 ? -11.083 7.361 4.912 1.00 93.00 358 SER A N 1
ATOM 2776 C CA . SER A 1 358 ? -12.398 6.822 5.258 1.00 93.00 358 SER A CA 1
ATOM 2777 C C . SER A 1 358 ? -13.340 6.775 4.042 1.00 93.00 358 SER A C 1
ATOM 2779 O O . SER A 1 358 ? -13.220 7.609 3.128 1.00 93.00 358 SER A O 1
ATOM 2781 N N . PRO A 1 359 ? -14.264 5.795 3.997 1.00 92.81 359 PRO A N 1
ATOM 2782 C CA . PRO A 1 359 ? -15.269 5.704 2.943 1.00 92.81 359 PRO A CA 1
ATOM 2783 C C . PRO A 1 359 ? -16.128 6.969 2.887 1.00 92.81 359 PRO A C 1
ATOM 2785 O O . PRO A 1 359 ? -16.569 7.474 3.916 1.00 92.81 359 PRO A O 1
ATOM 2788 N N . LYS A 1 360 ? -16.380 7.486 1.681 1.00 91.69 360 LYS A N 1
ATOM 2789 C CA . LYS A 1 360 ? -17.201 8.700 1.489 1.00 91.69 360 LYS A CA 1
ATOM 2790 C C . LYS A 1 360 ? -18.693 8.414 1.320 1.00 91.69 360 LYS A C 1
ATOM 2792 O O . LYS A 1 360 ? -19.501 9.333 1.387 1.00 91.69 360 LYS A O 1
ATOM 2797 N N . ASN A 1 361 ? -19.035 7.176 0.981 1.00 91.94 361 ASN A N 1
ATOM 2798 C CA . ASN A 1 361 ? -20.387 6.647 0.809 1.00 91.94 361 ASN A CA 1
ATOM 2799 C C . ASN A 1 361 ? -20.306 5.113 0.715 1.00 91.94 361 ASN A C 1
ATOM 2801 O O . ASN A 1 361 ? -19.213 4.563 0.576 1.00 91.94 361 ASN A O 1
ATOM 2805 N N . GLN A 1 362 ? -21.455 4.437 0.739 1.00 88.25 362 GLN A N 1
ATOM 2806 C CA . GLN A 1 362 ? -21.550 2.972 0.664 1.00 88.25 362 GLN A CA 1
ATOM 2807 C C . GLN A 1 362 ? -20.907 2.344 -0.586 1.00 88.25 362 GLN A C 1
ATOM 2809 O O . GLN A 1 362 ? -20.385 1.238 -0.530 1.00 88.25 362 GLN A O 1
ATOM 2814 N N . ASN A 1 363 ? -20.859 3.075 -1.706 1.00 88.81 363 ASN A N 1
ATOM 2815 C CA . ASN A 1 363 ? -20.299 2.585 -2.968 1.00 88.81 363 ASN A CA 1
ATOM 2816 C C . ASN A 1 363 ? -18.783 2.830 -3.101 1.00 88.81 363 ASN A C 1
ATOM 2818 O O . ASN A 1 363 ? -18.204 2.551 -4.156 1.00 88.81 363 ASN A O 1
ATOM 2822 N N . ASP A 1 364 ? -18.129 3.388 -2.080 1.00 84.00 364 ASP A N 1
ATOM 2823 C CA . ASP A 1 364 ? -16.699 3.687 -2.107 1.00 84.00 364 ASP A CA 1
ATOM 2824 C C . ASP A 1 364 ? -15.872 2.400 -1.965 1.00 84.00 364 ASP A C 1
ATOM 2826 O O . ASP A 1 364 ? -15.726 1.846 -0.879 1.00 84.00 364 ASP A O 1
ATOM 2830 N N . LYS A 1 365 ? -15.342 1.919 -3.095 1.00 79.81 365 LYS A N 1
ATOM 2831 C CA . LYS A 1 365 ? -14.529 0.691 -3.204 1.00 79.81 365 LYS A CA 1
ATOM 2832 C C . LYS A 1 365 ? -13.048 0.984 -3.453 1.00 79.81 365 LYS A C 1
ATOM 2834 O O . LYS A 1 365 ? -12.330 0.159 -4.018 1.00 79.81 365 LYS A O 1
ATOM 2839 N N . ARG A 1 366 ? -12.600 2.196 -3.120 1.00 83.12 366 ARG A N 1
ATOM 2840 C CA . ARG A 1 366 ? -11.193 2.589 -3.237 1.00 83.12 366 ARG A CA 1
ATOM 2841 C C . ARG A 1 366 ? -10.319 1.681 -2.359 1.00 83.12 366 ARG A C 1
ATOM 2843 O O . ARG A 1 366 ? -10.687 1.466 -1.212 1.00 83.12 366 ARG A O 1
ATOM 2850 N N . PRO A 1 367 ? -9.143 1.216 -2.814 1.00 71.94 367 PRO A N 1
ATOM 2851 C CA . PRO A 1 367 ? -8.226 0.441 -1.970 1.00 71.94 367 PRO A CA 1
ATOM 2852 C C . PRO A 1 367 ? -7.854 1.149 -0.657 1.00 71.94 367 PRO A C 1
ATOM 2854 O O . PRO A 1 367 ? -7.567 0.507 0.350 1.00 71.94 367 PRO A O 1
ATOM 2857 N N . GLU A 1 368 ? -7.892 2.483 -0.645 1.00 80.56 368 GLU A N 1
ATOM 2858 C CA . GLU A 1 368 ? -7.694 3.310 0.541 1.00 80.56 368 GLU A CA 1
ATOM 2859 C C . GLU A 1 368 ? -8.686 3.008 1.675 1.00 80.56 368 GLU A C 1
ATOM 2861 O O . GLU A 1 368 ? -8.324 3.186 2.836 1.00 80.56 368 GLU A O 1
ATOM 2866 N N . THR A 1 369 ? -9.897 2.515 1.396 1.00 86.00 369 THR A N 1
ATOM 2867 C CA . THR A 1 369 ? -10.871 2.210 2.459 1.00 86.00 369 THR A CA 1
ATOM 2868 C C . THR A 1 369 ? -10.388 1.096 3.386 1.00 86.00 369 THR A C 1
ATOM 2870 O O . THR A 1 369 ? -10.737 1.089 4.563 1.00 86.00 369 THR A O 1
ATOM 2873 N N . GLU A 1 370 ? -9.527 0.199 2.901 1.00 88.69 370 GLU A N 1
ATOM 2874 C CA . GLU A 1 370 ? -8.871 -0.816 3.734 1.00 88.69 370 GLU A CA 1
ATOM 2875 C C . GLU A 1 370 ? -7.866 -0.196 4.718 1.00 88.69 370 GLU A C 1
ATOM 2877 O O . GLU A 1 370 ? -7.698 -0.685 5.834 1.00 88.69 370 GLU A O 1
ATOM 2882 N N . VAL A 1 371 ? -7.224 0.922 4.348 1.00 89.94 371 VAL A N 1
ATOM 2883 C CA . VAL A 1 371 ? -6.372 1.692 5.272 1.00 89.94 371 VAL A CA 1
ATOM 2884 C C . VAL A 1 371 ? -7.220 2.199 6.432 1.00 89.94 371 VAL A C 1
ATOM 2886 O O . VAL A 1 371 ? -6.829 2.046 7.588 1.00 89.94 371 VAL A O 1
ATOM 2889 N N . ALA A 1 372 ? -8.385 2.779 6.132 1.00 93.94 372 ALA A N 1
ATOM 2890 C CA . ALA A 1 372 ? -9.302 3.253 7.161 1.00 93.94 372 ALA A CA 1
ATOM 2891 C C . ALA A 1 372 ? -9.782 2.105 8.049 1.00 93.94 372 ALA A C 1
ATOM 2893 O O . ALA A 1 372 ? -9.733 2.240 9.264 1.00 93.94 372 ALA A O 1
ATOM 2894 N N . LEU A 1 373 ? -10.145 0.957 7.470 1.00 94.06 373 LEU A N 1
ATOM 2895 C CA . LEU A 1 373 ? -10.564 -0.220 8.231 1.00 94.06 373 LEU A CA 1
ATOM 2896 C C . LEU A 1 373 ? -9.489 -0.682 9.230 1.00 94.06 373 LEU A C 1
ATOM 2898 O O . LEU A 1 373 ? -9.769 -0.820 10.422 1.00 94.06 373 LEU A O 1
ATOM 2902 N N . ASN A 1 374 ? -8.248 -0.853 8.766 1.00 95.00 374 ASN A N 1
ATOM 2903 C CA . ASN A 1 374 ? -7.129 -1.257 9.621 1.00 95.00 374 ASN A CA 1
ATOM 2904 C C . ASN A 1 374 ? -6.861 -0.238 10.734 1.00 95.00 374 ASN A C 1
ATOM 2906 O O . ASN A 1 374 ? -6.651 -0.613 11.885 1.00 95.00 374 ASN A O 1
ATOM 2910 N N . LEU A 1 375 ? -6.868 1.059 10.413 1.00 95.44 375 LEU A N 1
ATOM 2911 C CA . LEU A 1 375 ? -6.616 2.096 11.411 1.00 95.44 375 LEU A CA 1
ATOM 2912 C C . LEU A 1 375 ? -7.786 2.255 12.394 1.00 95.44 375 LEU A C 1
ATOM 2914 O O . LEU A 1 375 ? -7.541 2.559 13.560 1.00 95.44 375 LEU A O 1
ATOM 2918 N N . SER A 1 376 ? -9.031 2.010 11.974 1.00 96.44 376 SER A N 1
ATOM 2919 C CA . SER A 1 376 ? -10.190 1.967 12.874 1.00 96.44 376 SER A CA 1
ATOM 2920 C C . SER A 1 376 ? -10.044 0.836 13.887 1.00 96.44 376 SER A C 1
ATOM 2922 O O . SER A 1 376 ? -10.309 1.036 15.070 1.00 96.44 376 SER A O 1
ATOM 2924 N N . GLN A 1 377 ? -9.536 -0.322 13.455 1.00 97.44 377 GLN A N 1
ATOM 2925 C CA . GLN A 1 377 ? -9.218 -1.426 14.358 1.00 97.44 377 GLN A CA 1
ATOM 2926 C C . GLN A 1 377 ? -8.086 -1.063 15.332 1.00 97.44 377 GLN A C 1
ATOM 2928 O O . GLN A 1 377 ? -8.180 -1.374 16.521 1.00 97.44 377 GLN A O 1
ATOM 2933 N N . VAL A 1 378 ? -7.042 -0.364 14.866 1.00 96.38 378 VAL A N 1
ATOM 2934 C CA . VAL A 1 378 ? -5.983 0.156 15.751 1.00 96.38 378 VAL A CA 1
ATOM 2935 C C . VAL A 1 378 ? -6.573 1.081 16.811 1.00 96.38 378 VAL A C 1
ATOM 2937 O O . VAL A 1 378 ? -6.283 0.924 17.996 1.00 96.38 378 VAL A O 1
ATOM 2940 N N . LEU A 1 379 ? -7.418 2.026 16.397 1.00 95.44 379 LEU A N 1
ATOM 2941 C CA . LEU A 1 379 ? -8.053 2.984 17.295 1.00 95.44 379 LEU A CA 1
ATOM 2942 C C . LEU A 1 379 ? -8.946 2.282 18.327 1.00 95.44 379 LEU A C 1
ATOM 2944 O O . LEU A 1 379 ? -8.898 2.622 19.508 1.00 95.44 379 LEU A O 1
ATOM 2948 N N . LEU A 1 380 ? -9.697 1.263 17.909 1.00 96.00 380 LEU A N 1
ATOM 2949 C CA . LEU A 1 380 ? -10.491 0.418 18.797 1.00 96.00 380 LEU A CA 1
ATOM 2950 C C . LEU A 1 380 ? -9.622 -0.275 19.856 1.00 96.00 380 LEU A C 1
ATOM 2952 O O . LEU A 1 380 ? -9.932 -0.211 21.045 1.00 96.00 380 LEU A O 1
ATOM 2956 N N . ASN A 1 381 ? -8.510 -0.889 19.452 1.00 96.12 381 ASN A N 1
ATOM 2957 C CA . ASN A 1 381 ? -7.589 -1.565 20.371 1.00 96.12 381 ASN A CA 1
ATOM 2958 C C . ASN A 1 381 ? -6.919 -0.589 21.357 1.00 96.12 381 ASN A C 1
ATOM 2960 O O . ASN A 1 381 ? -6.744 -0.907 22.538 1.00 96.12 381 ASN A O 1
ATOM 2964 N N . VAL A 1 382 ? -6.592 0.622 20.894 1.00 93.62 382 VAL A N 1
ATOM 2965 C CA . VAL A 1 382 ? -6.097 1.715 21.743 1.00 93.62 382 VAL A CA 1
ATOM 2966 C C . VAL A 1 382 ? -7.139 2.091 22.798 1.00 93.62 382 VAL A C 1
ATOM 2968 O O . VAL A 1 382 ? -6.809 2.131 23.982 1.00 93.62 382 VAL A O 1
ATOM 2971 N N . TRP A 1 383 ? -8.403 2.295 22.414 1.00 93.25 383 TRP A N 1
ATOM 2972 C CA . TRP A 1 383 ? -9.471 2.609 23.370 1.00 93.25 383 TRP A CA 1
ATOM 2973 C C . TRP A 1 383 ? -9.748 1.470 24.355 1.00 93.25 383 TRP A C 1
ATOM 2975 O O . TRP A 1 383 ? -9.918 1.748 25.541 1.00 93.25 383 TRP A O 1
ATOM 2985 N N . LYS A 1 384 ? -9.711 0.202 23.915 1.00 94.62 384 LYS A N 1
ATOM 2986 C CA . LYS A 1 384 ? -9.816 -0.968 24.812 1.00 94.62 384 LYS A CA 1
ATOM 2987 C C . LYS A 1 384 ? -8.735 -0.916 25.893 1.00 94.62 384 LYS A C 1
ATOM 2989 O O . LYS A 1 384 ? -9.040 -0.965 27.078 1.00 94.62 384 LYS A O 1
ATOM 2994 N N . THR A 1 385 ? -7.493 -0.663 25.487 1.00 92.38 385 THR A N 1
ATOM 2995 C CA . THR A 1 385 ? -6.352 -0.542 26.408 1.00 92.38 385 THR A CA 1
ATOM 2996 C C . THR A 1 385 ? -6.488 0.644 27.368 1.00 92.38 385 THR A C 1
ATOM 2998 O O . THR A 1 385 ? -6.133 0.542 28.541 1.00 92.38 385 THR A O 1
ATOM 3001 N N . ILE A 1 386 ? -7.017 1.779 26.901 1.00 90.19 386 ILE A N 1
ATOM 3002 C CA . ILE A 1 386 ? -7.285 2.951 27.748 1.00 90.19 386 ILE A CA 1
ATOM 3003 C C . ILE A 1 386 ? -8.322 2.617 28.832 1.00 90.19 386 ILE A C 1
ATOM 3005 O O . ILE A 1 386 ? -8.122 2.988 29.991 1.00 90.19 386 ILE A O 1
ATOM 3009 N N . VAL A 1 387 ? -9.397 1.909 28.471 1.00 91.38 387 VAL A N 1
ATOM 3010 C CA . VAL A 1 387 ? -10.425 1.445 29.415 1.00 91.38 387 VAL A CA 1
ATOM 3011 C C . VAL A 1 387 ? -9.834 0.446 30.410 1.00 91.38 387 VAL A C 1
ATOM 3013 O O . VAL A 1 387 ? -9.976 0.646 31.614 1.00 91.38 387 VAL A O 1
ATOM 3016 N N . ASP A 1 388 ? -9.088 -0.557 29.946 1.00 90.44 388 ASP A N 1
ATOM 3017 C CA . ASP A 1 388 ? -8.481 -1.581 30.809 1.00 90.44 388 ASP A CA 1
ATOM 3018 C C . ASP A 1 388 ? -7.496 -0.979 31.827 1.00 90.44 388 ASP A C 1
ATOM 3020 O O . ASP A 1 388 ? -7.505 -1.326 33.016 1.00 90.44 388 ASP A O 1
ATOM 3024 N N . ASN A 1 389 ? -6.673 -0.025 31.380 1.00 87.56 389 ASN A N 1
ATOM 3025 C CA . ASN A 1 389 ? -5.751 0.715 32.241 1.00 87.56 389 ASN A CA 1
ATOM 3026 C C . ASN A 1 389 ? -6.504 1.546 33.291 1.00 87.56 389 ASN A C 1
ATOM 3028 O O . ASN A 1 389 ? -6.090 1.589 34.452 1.00 87.56 389 ASN A O 1
ATOM 3032 N N . TYR A 1 390 ? -7.614 2.181 32.902 1.00 86.38 390 TYR A N 1
ATOM 3033 C CA . TYR A 1 390 ? -8.467 2.933 33.819 1.00 86.38 390 TYR A CA 1
ATOM 3034 C C . TYR A 1 390 ? -9.115 2.026 34.868 1.00 86.38 390 TYR A C 1
ATOM 3036 O O . TYR A 1 390 ? -9.044 2.329 36.057 1.00 86.38 390 TYR A O 1
ATOM 3044 N N . SER A 1 391 ? -9.690 0.894 34.454 1.00 86.62 391 SER A N 1
ATOM 3045 C CA . SER A 1 391 ? -10.312 -0.073 35.363 1.00 86.62 391 SER A CA 1
ATOM 3046 C C . SER A 1 391 ? -9.312 -0.683 36.348 1.00 86.62 391 SER A C 1
ATOM 3048 O O . SER A 1 391 ? -9.672 -0.956 37.492 1.00 86.62 391 SER A O 1
ATOM 3050 N N . SER A 1 392 ? -8.058 -0.874 35.929 1.00 86.00 392 SER A N 1
ATOM 3051 C CA . SER A 1 392 ? -7.004 -1.454 36.772 1.00 86.00 392 SER A CA 1
ATOM 3052 C C . SER A 1 392 ? -6.387 -0.450 37.750 1.00 86.00 392 SER A C 1
ATOM 3054 O O . SER A 1 392 ? -6.007 -0.828 38.858 1.00 86.00 392 SER A O 1
ATOM 3056 N N . ASN A 1 393 ? -6.246 0.821 37.355 1.00 82.56 393 ASN A N 1
ATOM 3057 C CA . ASN A 1 393 ? -5.664 1.864 38.201 1.00 82.56 393 ASN A CA 1
ATOM 3058 C C . ASN A 1 393 ? -6.234 3.262 37.866 1.00 82.56 393 ASN A C 1
ATOM 3060 O O . ASN A 1 393 ? -5.615 4.019 37.107 1.00 82.56 393 ASN A O 1
ATOM 3064 N N . PRO A 1 394 ? -7.387 3.639 38.454 1.00 77.75 394 PRO A N 1
ATOM 3065 C CA . PRO A 1 394 ? -8.064 4.899 38.142 1.00 77.75 394 PRO A CA 1
ATOM 3066 C C . PRO A 1 394 ? -7.230 6.143 38.479 1.00 77.75 394 PRO A C 1
ATOM 3068 O O . PRO A 1 394 ? -7.257 7.120 37.729 1.00 77.75 394 PRO A O 1
ATOM 3071 N N . GLU A 1 395 ? -6.457 6.103 39.571 1.00 69.12 395 GLU A N 1
ATOM 3072 C CA . GLU A 1 395 ? -5.665 7.241 40.067 1.0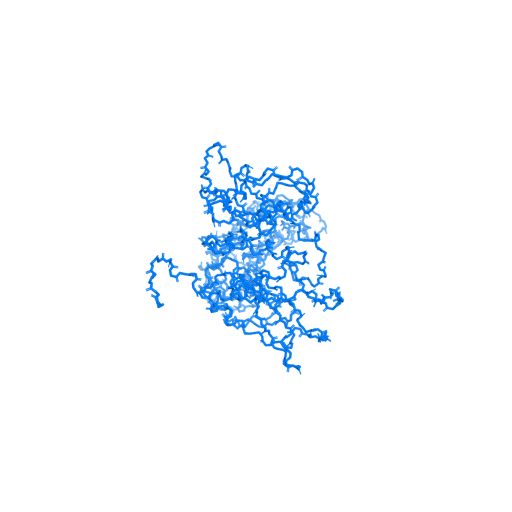0 69.12 395 GLU A CA 1
ATOM 3073 C C . GLU A 1 395 ? -4.464 7.576 39.173 1.00 69.12 395 GLU A C 1
ATOM 3075 O O . GLU A 1 395 ? -4.046 8.729 39.111 1.00 69.12 395 GLU A O 1
ATOM 3080 N N . ASN A 1 396 ? -3.928 6.587 38.450 1.00 63.00 396 ASN A N 1
ATOM 3081 C CA . ASN A 1 396 ? -2.772 6.757 37.562 1.00 63.00 396 ASN A CA 1
ATOM 3082 C C . ASN A 1 396 ? -3.172 6.926 36.084 1.00 63.00 396 ASN A C 1
ATOM 3084 O O . ASN A 1 396 ? -2.330 6.928 35.185 1.00 63.00 396 ASN A O 1
ATOM 3088 N N . SER A 1 397 ? -4.473 7.022 35.817 1.00 65.62 397 SER A N 1
ATOM 3089 C CA . SER A 1 397 ? -5.008 7.158 34.472 1.00 65.62 397 SER A CA 1
ATOM 3090 C C . SER A 1 397 ? -4.940 8.629 34.028 1.00 65.62 397 SER A C 1
ATOM 3092 O O . SER A 1 397 ? -5.547 9.508 34.639 1.00 65.62 397 SER A O 1
ATOM 3094 N N . ASN A 1 398 ? -4.188 8.928 32.964 1.00 67.75 398 ASN A N 1
ATOM 3095 C CA . ASN A 1 398 ? -3.980 10.306 32.508 1.00 67.75 398 ASN A CA 1
ATOM 3096 C C . ASN A 1 398 ? -5.250 10.868 31.832 1.00 67.75 398 ASN A C 1
ATOM 3098 O O . ASN A 1 398 ? -5.436 10.749 30.621 1.00 67.75 398 ASN A O 1
ATOM 3102 N N . SER A 1 399 ? -6.154 11.454 32.623 1.00 71.31 399 SER A N 1
ATOM 3103 C CA . SER A 1 399 ? -7.429 12.013 32.145 1.00 71.31 399 SER A CA 1
ATOM 3104 C C . SER A 1 399 ? -7.246 13.100 31.083 1.00 71.31 399 SER A C 1
ATOM 3106 O O . SER A 1 399 ? -8.058 13.191 30.164 1.00 71.31 399 SER A O 1
ATOM 3108 N N . GLY A 1 400 ? -6.153 13.868 31.152 1.00 72.56 400 GLY A N 1
ATOM 3109 C CA . GLY A 1 400 ? -5.821 14.894 30.163 1.00 72.56 400 GLY A CA 1
ATOM 3110 C C . GLY A 1 400 ? -5.524 14.315 28.778 1.00 72.56 400 GLY A C 1
ATOM 3111 O O . GLY A 1 400 ? -6.079 14.786 27.789 1.00 72.56 400 GLY A O 1
ATOM 3112 N N . GLU A 1 401 ? -4.708 13.261 28.697 1.00 74.69 401 GLU A N 1
ATOM 3113 C CA . GLU A 1 401 ? -4.404 12.581 27.425 1.00 74.69 401 GLU A CA 1
ATOM 3114 C C . GLU A 1 401 ? -5.657 11.959 26.798 1.00 74.69 401 GLU A C 1
ATOM 3116 O O . GLU A 1 401 ? -5.884 12.107 25.596 1.00 74.69 401 GLU A O 1
ATOM 3121 N N . ARG A 1 402 ? -6.518 11.332 27.614 1.00 85.12 402 ARG A N 1
ATOM 3122 C CA . ARG A 1 402 ? -7.795 10.777 27.135 1.00 85.12 402 ARG A CA 1
ATOM 3123 C C . ARG A 1 402 ? -8.712 11.853 26.559 1.00 85.12 402 ARG A C 1
ATOM 3125 O O . ARG A 1 402 ? -9.279 11.648 25.490 1.00 85.12 402 ARG A O 1
ATOM 3132 N N . ALA A 1 403 ? -8.851 12.990 27.242 1.00 81.12 403 ALA A N 1
ATOM 3133 C CA . ALA A 1 403 ? -9.695 14.093 26.786 1.00 81.12 403 ALA A CA 1
ATOM 3134 C C . ALA A 1 403 ? -9.181 14.713 25.473 1.00 81.12 403 ALA A C 1
ATOM 3136 O O . ALA A 1 403 ? -9.978 15.041 24.591 1.00 81.12 403 ALA A O 1
ATOM 3137 N N . ILE A 1 404 ? -7.856 14.824 25.308 1.00 81.88 404 ILE A N 1
ATOM 3138 C CA . ILE A 1 404 ? -7.242 15.266 24.048 1.00 81.88 404 ILE A CA 1
ATOM 3139 C C . ILE A 1 404 ? -7.592 14.285 22.928 1.00 81.88 404 ILE A C 1
ATOM 3141 O O . ILE A 1 404 ? -8.157 14.705 21.917 1.00 81.88 404 ILE A O 1
ATOM 3145 N N . LEU A 1 405 ? -7.336 12.989 23.124 1.00 82.12 405 LEU A N 1
ATOM 3146 C CA . LEU A 1 405 ? -7.641 11.967 22.121 1.00 82.12 405 LEU A CA 1
ATOM 3147 C C . LEU A 1 405 ? -9.127 11.965 21.747 1.00 82.12 405 LEU A C 1
ATOM 3149 O O . LEU A 1 405 ? -9.482 11.930 20.570 1.00 82.12 405 LEU A O 1
ATOM 3153 N N . PHE A 1 406 ? -9.999 12.057 22.748 1.00 86.12 406 PHE A N 1
ATOM 3154 C CA . PHE A 1 406 ? -11.436 12.169 22.548 1.00 86.12 406 PHE A CA 1
ATOM 3155 C C . PHE A 1 406 ? -11.793 13.346 21.632 1.00 86.12 406 PHE A C 1
ATOM 3157 O O . PHE A 1 406 ? -12.495 13.160 20.639 1.00 86.12 406 PHE A O 1
ATOM 3164 N N . SER A 1 407 ? -11.257 14.538 21.911 1.00 85.88 407 SER A N 1
ATOM 3165 C CA . SER A 1 407 ? -11.540 15.738 21.116 1.00 85.88 407 SER A CA 1
ATOM 3166 C C . SER A 1 407 ? -11.096 15.625 19.651 1.00 85.88 407 SER A C 1
ATOM 3168 O O . SER A 1 407 ? -11.750 16.185 18.773 1.00 85.88 407 SER A O 1
ATOM 3170 N N . GLN A 1 408 ? -10.027 14.870 19.379 1.00 84.75 408 GLN A N 1
ATOM 3171 C CA . GLN A 1 408 ? -9.500 14.647 18.029 1.00 84.75 408 GLN A CA 1
ATOM 3172 C C . GLN A 1 408 ? -10.340 13.647 17.226 1.00 84.75 408 GLN A C 1
ATOM 3174 O O . GLN A 1 408 ? -10.461 13.779 16.010 1.00 84.75 408 GLN A O 1
ATOM 3179 N N . VAL A 1 409 ? -10.913 12.644 17.897 1.00 87.06 409 VAL A N 1
ATOM 3180 C CA . VAL A 1 409 ? -11.671 11.567 17.243 1.00 87.06 409 VAL A CA 1
ATOM 3181 C C . VAL A 1 409 ? -13.146 11.920 17.085 1.00 87.06 409 VAL A C 1
ATOM 3183 O O . VAL A 1 409 ? -13.744 11.519 16.092 1.00 87.06 409 VAL A O 1
ATOM 3186 N N . LEU A 1 410 ? -13.736 12.660 18.030 1.00 87.88 410 LEU A N 1
ATOM 3187 C CA . LEU A 1 410 ? -15.188 12.826 18.121 1.00 87.88 410 LEU A CA 1
ATOM 3188 C C . LEU A 1 410 ? -15.799 13.357 16.821 1.00 87.88 410 LEU A C 1
ATOM 3190 O O . LEU A 1 410 ? -16.607 12.674 16.202 1.00 87.88 410 LEU A O 1
ATOM 3194 N N . MET A 1 411 ? -15.404 14.556 16.386 1.00 87.25 411 MET A N 1
ATOM 3195 C CA . MET A 1 411 ? -16.024 15.193 15.220 1.00 87.25 411 MET A CA 1
ATOM 3196 C C . MET A 1 411 ? -15.857 14.366 13.937 1.00 87.25 411 MET A C 1
ATOM 3198 O O . MET A 1 411 ? -16.868 14.084 13.292 1.00 87.25 411 MET A O 1
ATOM 3202 N N . PRO A 1 412 ? -14.647 13.896 13.581 1.00 86.00 412 PRO A N 1
ATOM 3203 C CA . PRO A 1 412 ? -14.493 13.074 12.385 1.00 86.00 412 PRO A CA 1
ATOM 3204 C C . PRO A 1 412 ? -15.219 11.716 12.470 1.00 86.00 412 PRO A C 1
ATOM 3206 O O . PRO A 1 412 ? -15.718 11.211 11.466 1.00 86.00 412 PRO A O 1
ATOM 3209 N N . LEU A 1 413 ? -15.343 11.127 13.666 1.00 90.94 413 LEU A N 1
ATOM 3210 C CA . LEU A 1 413 ? -16.126 9.906 13.884 1.00 90.94 413 LEU A CA 1
ATOM 3211 C C . LEU A 1 413 ? -17.617 10.142 13.603 1.00 90.94 413 LEU A C 1
ATOM 3213 O O . LEU A 1 413 ? -18.247 9.332 12.921 1.00 90.94 413 LEU A O 1
ATOM 3217 N N . PHE A 1 414 ? -18.167 11.267 14.070 1.00 89.19 414 PHE A N 1
ATOM 3218 C CA . PHE A 1 414 ? -19.544 11.679 13.781 1.00 89.19 414 PHE A CA 1
ATOM 3219 C C . PHE A 1 414 ? -19.795 11.847 12.279 1.00 89.19 414 PHE A C 1
ATOM 3221 O O . PHE A 1 414 ? -20.848 11.439 11.788 1.00 89.19 414 PHE A O 1
ATOM 3228 N N . GLU A 1 415 ? -18.834 12.413 11.546 1.00 90.88 415 GLU A N 1
ATOM 3229 C CA . GLU A 1 415 ? -18.940 12.588 10.095 1.00 90.88 415 GLU A CA 1
ATOM 3230 C C . GLU A 1 415 ? -19.082 11.249 9.365 1.00 90.88 415 GLU A C 1
ATOM 3232 O O . GLU A 1 415 ? -19.938 11.134 8.493 1.00 90.88 415 GLU A O 1
ATOM 3237 N N . VAL A 1 416 ? -18.297 10.230 9.737 1.00 92.19 416 VAL A N 1
ATOM 3238 C CA . VAL A 1 416 ? -18.339 8.902 9.095 1.00 92.19 416 VAL A CA 1
ATOM 3239 C C . VAL A 1 416 ? -19.579 8.104 9.509 1.00 92.19 416 VAL A C 1
ATOM 3241 O O . VAL A 1 416 ? -20.201 7.442 8.675 1.00 92.19 416 VAL A O 1
ATOM 3244 N N . ILE A 1 417 ? -19.978 8.173 10.782 1.00 91.94 417 ILE A N 1
ATOM 3245 C CA . ILE A 1 417 ? -21.207 7.520 11.256 1.00 91.94 417 ILE A CA 1
ATOM 3246 C C . ILE A 1 417 ? -22.445 8.124 10.595 1.00 91.94 417 ILE A C 1
ATOM 3248 O O . ILE A 1 417 ? -23.359 7.388 10.250 1.00 91.94 417 ILE A O 1
ATOM 3252 N N . GLY A 1 418 ? -22.470 9.435 10.360 1.00 90.44 418 GLY A N 1
ATOM 3253 C CA . GLY A 1 418 ? -23.602 10.106 9.719 1.00 90.44 418 GLY A CA 1
ATOM 3254 C C . GLY A 1 418 ? -23.786 9.801 8.228 1.00 90.44 418 GLY A C 1
ATOM 3255 O O . GLY A 1 418 ? -24.748 10.285 7.635 1.00 90.44 418 GLY A O 1
ATOM 3256 N N . ILE A 1 419 ? -22.887 9.039 7.597 1.00 92.00 419 ILE A N 1
ATOM 3257 C CA . ILE A 1 419 ? -23.014 8.667 6.185 1.00 92.00 419 ILE A CA 1
ATOM 3258 C C . ILE A 1 419 ? -24.087 7.586 6.041 1.00 92.00 419 ILE A C 1
ATOM 3260 O O . ILE A 1 419 ? -23.992 6.521 6.650 1.00 92.00 419 ILE A O 1
ATOM 3264 N N . THR A 1 420 ? -25.077 7.835 5.182 1.00 87.12 420 THR A N 1
ATOM 3265 C CA . THR A 1 420 ? -26.147 6.875 4.889 1.00 87.12 420 THR A CA 1
ATOM 3266 C C . THR A 1 420 ? -25.586 5.573 4.318 1.00 87.12 420 THR A C 1
ATOM 3268 O O . THR A 1 420 ? -24.737 5.591 3.418 1.00 87.12 420 THR A O 1
ATOM 3271 N N . ASN A 1 421 ? -26.080 4.449 4.832 1.00 84.94 421 ASN A N 1
ATOM 3272 C CA . ASN A 1 421 ? -25.580 3.121 4.511 1.00 84.94 421 ASN A CA 1
ATOM 3273 C C . ASN A 1 421 ? -26.733 2.112 4.365 1.00 84.94 421 ASN A C 1
ATOM 3275 O O . ASN A 1 421 ? -27.114 1.436 5.318 1.00 84.94 421 ASN A O 1
ATOM 3279 N N . ASP A 1 422 ? -27.273 2.012 3.153 1.00 84.50 422 ASP A N 1
ATOM 3280 C CA . ASP A 1 422 ? -28.305 1.045 2.773 1.00 84.50 422 ASP A CA 1
ATOM 3281 C C . ASP A 1 422 ? -27.732 -0.379 2.640 1.00 84.50 422 ASP A C 1
ATOM 3283 O O . ASP A 1 422 ? -28.434 -1.352 2.908 1.00 84.50 422 ASP A O 1
ATOM 3287 N N . GLU A 1 423 ? -26.456 -0.509 2.244 1.00 77.38 423 GLU A N 1
ATOM 3288 C CA . GLU A 1 423 ? -25.736 -1.796 2.150 1.00 77.38 423 GLU A CA 1
ATOM 3289 C C . GLU A 1 423 ? -25.310 -2.354 3.522 1.00 77.38 423 GLU A C 1
ATOM 3291 O O . GLU A 1 423 ? -24.857 -3.495 3.619 1.00 77.38 423 GLU A O 1
ATOM 3296 N N . LYS A 1 424 ? -25.461 -1.567 4.595 1.00 82.19 424 LYS A N 1
ATOM 3297 C CA . LYS A 1 424 ? -25.139 -1.936 5.981 1.00 82.19 424 LYS A CA 1
ATOM 3298 C C . LYS A 1 424 ? -23.736 -2.553 6.098 1.00 82.19 424 LYS A C 1
ATOM 3300 O O . LYS A 1 424 ? -22.782 -2.008 5.539 1.00 82.19 424 LYS A O 1
ATOM 3305 N N . GLY A 1 425 ? -23.575 -3.641 6.859 1.00 78.44 425 GLY A N 1
ATOM 3306 C CA . GLY A 1 425 ? -22.285 -4.274 7.174 1.00 78.44 425 GLY A CA 1
ATOM 3307 C C . GLY A 1 425 ? -21.538 -4.905 5.988 1.00 78.44 425 GLY A C 1
ATOM 3308 O O . GLY A 1 425 ? -20.360 -5.242 6.126 1.00 78.44 425 GLY A O 1
ATOM 3309 N N . ASP A 1 426 ? -22.171 -5.023 4.818 1.00 83.69 426 ASP A N 1
ATOM 3310 C CA . ASP A 1 426 ? -21.601 -5.723 3.660 1.00 83.69 426 ASP A CA 1
ATOM 3311 C C . ASP A 1 426 ? -20.598 -4.872 2.855 1.00 83.69 426 ASP A C 1
ATOM 3313 O O . ASP A 1 426 ? -19.864 -5.396 2.010 1.00 83.69 426 ASP A O 1
ATOM 3317 N N . CYS A 1 427 ? -20.499 -3.569 3.144 1.00 87.94 427 CYS A N 1
ATOM 3318 C CA . CYS A 1 427 ? -19.604 -2.632 2.461 1.00 87.94 427 CYS A CA 1
ATOM 3319 C C . CYS A 1 427 ? -18.464 -2.109 3.371 1.00 87.94 427 CYS A C 1
ATOM 3321 O O . CYS A 1 427 ? -18.545 -2.202 4.601 1.00 87.94 427 CYS A O 1
ATOM 3323 N N . PRO A 1 428 ? -17.384 -1.518 2.809 1.00 90.06 428 PRO A N 1
ATOM 3324 C CA . PRO A 1 428 ? -16.303 -0.928 3.607 1.00 90.06 428 PRO A CA 1
ATOM 3325 C C . PRO A 1 428 ? -16.781 0.141 4.599 1.00 90.06 428 PRO A C 1
ATOM 3327 O O . PRO A 1 428 ? -16.264 0.213 5.713 1.00 90.06 428 PRO A O 1
ATOM 3330 N N . LEU A 1 429 ? -17.784 0.945 4.216 1.00 94.19 429 LEU A N 1
ATOM 3331 C CA . LEU A 1 429 ? -18.397 1.942 5.099 1.00 94.19 429 LEU A CA 1
ATOM 3332 C C . LEU A 1 429 ? -19.027 1.282 6.327 1.00 94.19 429 LEU A C 1
ATOM 3334 O O . LEU A 1 429 ? -18.720 1.686 7.446 1.00 94.19 429 LEU A O 1
ATOM 3338 N N . GLY A 1 430 ? -19.832 0.237 6.129 1.00 93.81 430 GLY A N 1
ATOM 3339 C CA . GLY A 1 430 ? -20.467 -0.493 7.222 1.00 93.81 430 GLY A CA 1
ATOM 3340 C C . GLY A 1 430 ? -19.466 -1.066 8.207 1.00 93.81 430 GLY A C 1
ATOM 3341 O O . GLY A 1 430 ? -19.612 -0.873 9.409 1.00 93.81 430 GLY A O 1
ATOM 3342 N N . LYS A 1 431 ? -18.392 -1.690 7.714 1.00 93.88 431 LYS A N 1
ATOM 3343 C CA . LYS A 1 431 ? -17.334 -2.237 8.578 1.00 93.88 431 LYS A CA 1
ATOM 3344 C C . LYS A 1 431 ? -16.661 -1.162 9.434 1.00 93.88 431 LYS A C 1
ATOM 3346 O O . LYS A 1 431 ? -16.449 -1.374 10.624 1.00 93.88 431 LYS A O 1
ATOM 3351 N N . VAL A 1 432 ? -16.356 -0.001 8.850 1.00 95.00 432 VAL A N 1
ATOM 3352 C CA . VAL A 1 432 ? -15.792 1.136 9.598 1.00 95.00 432 VAL A CA 1
ATOM 3353 C C . VAL A 1 432 ? -16.792 1.663 10.631 1.00 95.00 432 VAL A C 1
ATOM 3355 O O . VAL A 1 432 ? -16.410 1.901 11.775 1.00 95.00 432 VAL A O 1
ATOM 3358 N N . GLN A 1 433 ? -18.068 1.797 10.261 1.00 95.75 433 GLN A N 1
ATOM 3359 C CA . GLN A 1 433 ? -19.133 2.245 11.161 1.00 95.75 433 GLN A CA 1
ATOM 3360 C C . GLN A 1 433 ? -19.329 1.290 12.351 1.00 95.75 433 GLN A C 1
ATOM 3362 O O . GLN A 1 433 ? -19.418 1.768 13.479 1.00 95.75 433 GLN A O 1
ATOM 3367 N N . MET A 1 434 ? -19.294 -0.033 12.146 1.00 95.25 434 MET A N 1
ATOM 3368 C CA . MET A 1 434 ? -19.378 -1.009 13.247 1.00 95.25 434 MET A CA 1
ATOM 3369 C C . MET A 1 434 ? -18.223 -0.858 14.244 1.00 95.25 434 MET A C 1
ATOM 3371 O O . MET A 1 434 ? -18.451 -0.802 15.451 1.00 95.25 434 MET A O 1
ATOM 3375 N N . LEU A 1 435 ? -16.987 -0.700 13.756 1.00 96.25 435 LEU A N 1
ATOM 3376 C CA . LEU A 1 435 ? -15.839 -0.435 14.633 1.00 96.25 435 LEU A CA 1
ATOM 3377 C C . LEU A 1 435 ? -16.013 0.877 15.409 1.00 96.25 435 LEU A C 1
ATOM 3379 O O . LEU A 1 435 ? -15.612 0.976 16.569 1.00 96.25 435 LEU A O 1
ATOM 3383 N N . PHE A 1 436 ? -16.624 1.889 14.792 1.00 95.88 436 PHE A N 1
ATOM 3384 C CA . PHE A 1 436 ? -16.886 3.165 15.451 1.00 95.88 436 PHE A CA 1
ATOM 3385 C C . PHE A 1 436 ? -17.998 3.070 16.500 1.00 95.88 436 PHE A C 1
ATOM 3387 O O . PHE A 1 436 ? -17.894 3.734 17.531 1.00 95.88 436 PHE A O 1
ATOM 3394 N N . PHE A 1 437 ? -19.005 2.215 16.306 1.00 95.75 437 PHE A N 1
ATOM 3395 C CA . PHE A 1 437 ? -19.993 1.901 17.343 1.00 95.75 437 PHE A CA 1
ATOM 3396 C C . PHE A 1 437 ? -19.330 1.275 18.577 1.00 95.75 437 PHE A C 1
ATOM 3398 O O . PHE A 1 437 ? -19.595 1.701 19.705 1.00 95.75 437 PHE A O 1
ATOM 3405 N N . GLU A 1 438 ? -18.391 0.344 18.389 1.00 96.19 438 GLU A N 1
ATOM 3406 C CA . GLU A 1 438 ? -17.599 -0.195 19.501 1.00 96.19 438 GLU A CA 1
ATOM 3407 C C . GLU A 1 438 ? -16.757 0.884 20.198 1.00 96.19 438 GLU A C 1
ATOM 3409 O O . GLU A 1 438 ? -16.757 0.964 21.429 1.00 96.19 438 GLU A O 1
ATOM 3414 N N . ILE A 1 439 ? -16.071 1.741 19.434 1.00 95.44 439 ILE A N 1
ATOM 3415 C CA . ILE A 1 439 ? -15.273 2.848 19.987 1.00 95.44 439 ILE A CA 1
ATOM 3416 C C . ILE A 1 439 ? -16.151 3.802 20.805 1.00 95.44 439 ILE A C 1
ATOM 3418 O O . ILE A 1 439 ? -15.759 4.197 21.902 1.00 95.44 439 ILE A O 1
ATOM 3422 N N . ILE A 1 440 ? -17.351 4.131 20.320 1.00 95.00 440 ILE A N 1
ATOM 3423 C CA . ILE A 1 440 ? -18.331 4.946 21.049 1.00 95.00 440 ILE A CA 1
ATOM 3424 C C . ILE A 1 440 ? -18.669 4.322 22.399 1.00 95.00 440 ILE A C 1
ATOM 3426 O O . ILE A 1 440 ? -18.654 5.027 23.410 1.00 95.00 440 ILE A O 1
ATOM 3430 N N . LYS A 1 441 ? -18.955 3.015 22.438 1.00 95.00 441 LYS A N 1
ATOM 3431 C CA . LYS A 1 441 ? -19.265 2.323 23.696 1.00 95.00 441 LYS A CA 1
ATOM 3432 C C . LYS A 1 441 ? -18.101 2.418 24.680 1.00 95.00 441 LYS A C 1
ATOM 3434 O O . LYS A 1 441 ? -18.333 2.695 25.851 1.00 95.00 441 LYS A O 1
ATOM 3439 N N . LEU A 1 442 ? -16.862 2.264 24.206 1.00 94.56 442 LEU A N 1
ATOM 3440 C CA . LEU A 1 442 ? -15.661 2.412 25.035 1.00 94.56 442 LEU A CA 1
ATOM 3441 C C . LEU A 1 442 ? -15.462 3.849 25.530 1.00 94.56 442 LEU A C 1
ATOM 3443 O O . LEU A 1 442 ? -15.133 4.051 26.690 1.00 94.56 442 LEU A O 1
ATOM 3447 N N . MET A 1 443 ? -15.695 4.864 24.698 1.00 92.94 443 MET A N 1
ATOM 3448 C CA . MET A 1 443 ? -15.649 6.261 25.152 1.00 92.94 443 MET A CA 1
ATOM 3449 C C . MET A 1 443 ? -16.722 6.533 26.213 1.00 92.94 443 MET A C 1
ATOM 3451 O O . MET A 1 443 ? -16.468 7.214 27.202 1.00 92.94 443 MET A O 1
ATOM 3455 N N . ALA A 1 444 ? -17.913 5.966 26.036 1.00 93.00 444 ALA A N 1
ATOM 3456 C CA . ALA A 1 444 ? -19.039 6.142 26.939 1.00 93.00 444 ALA A CA 1
ATOM 3457 C C . ALA A 1 444 ? -18.922 5.361 28.263 1.00 93.00 444 ALA A C 1
ATOM 3459 O O . ALA A 1 444 ? -19.801 5.511 29.113 1.00 93.00 444 ALA A O 1
ATOM 3460 N N . THR A 1 445 ? -17.856 4.578 28.488 1.00 92.12 445 THR A N 1
ATOM 3461 C CA . THR A 1 445 ? -17.543 4.040 29.828 1.00 92.12 445 THR A CA 1
ATOM 3462 C C . THR A 1 445 ? -17.029 5.117 30.782 1.00 92.12 445 THR A C 1
ATOM 3464 O O . THR A 1 445 ? -16.989 4.892 31.989 1.00 92.12 445 THR A O 1
ATOM 3467 N N . PHE A 1 446 ? -16.585 6.258 30.251 1.00 90.38 446 PHE A N 1
ATOM 3468 C CA . PHE A 1 446 ? -16.106 7.396 31.023 1.00 90.38 446 PHE A CA 1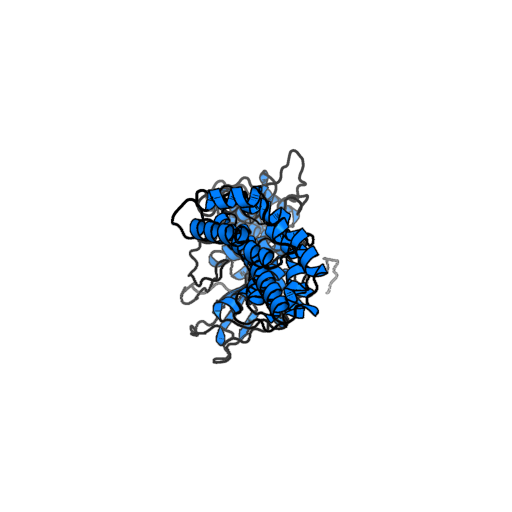
ATOM 3469 C C . PHE A 1 446 ? -17.229 8.427 31.158 1.00 90.38 446 PHE A C 1
ATOM 3471 O O . PHE A 1 446 ? -17.687 8.975 30.154 1.00 90.38 446 PHE A O 1
ATOM 3478 N N . ASP A 1 447 ? -17.678 8.703 32.384 1.00 87.50 447 ASP A N 1
ATOM 3479 C CA . ASP A 1 447 ? -18.822 9.595 32.637 1.00 87.50 447 ASP A CA 1
ATOM 3480 C C . ASP A 1 447 ? -18.625 11.009 32.067 1.00 87.50 447 ASP A C 1
ATOM 3482 O O . ASP A 1 447 ? -19.573 11.621 31.566 1.00 87.50 447 ASP A O 1
ATOM 3486 N N . ASP A 1 448 ? -17.388 11.512 32.092 1.00 86.31 448 ASP A N 1
ATOM 3487 C CA . ASP A 1 448 ? -17.000 12.813 31.545 1.00 86.31 448 ASP A CA 1
ATOM 3488 C C . ASP A 1 448 ? -17.096 12.876 30.013 1.00 86.31 448 ASP A C 1
ATOM 3490 O O . ASP A 1 448 ? -17.329 13.952 29.464 1.00 86.31 448 ASP A O 1
ATOM 3494 N N . LEU A 1 449 ? -16.985 11.738 29.322 1.00 90.38 449 LEU A N 1
ATOM 3495 C CA . LEU A 1 449 ? -17.090 11.650 27.860 1.00 90.38 449 LEU A CA 1
ATOM 3496 C C . LEU A 1 449 ? -18.483 11.195 27.396 1.00 90.38 449 LEU A C 1
ATOM 3498 O O . LEU A 1 449 ? -18.942 11.606 26.326 1.00 90.38 449 LEU A O 1
ATOM 3502 N N . LYS A 1 450 ? -19.189 10.386 28.200 1.00 90.06 450 LYS A N 1
ATOM 3503 C CA . LYS A 1 450 ? -20.509 9.809 27.878 1.00 90.06 450 LYS A CA 1
ATOM 3504 C C . LYS A 1 450 ? -21.512 10.881 27.456 1.00 90.06 450 LYS A C 1
ATOM 3506 O O . LYS A 1 450 ? -22.227 10.692 26.473 1.00 90.06 450 LYS A O 1
ATOM 3511 N N . GLN A 1 451 ? -21.536 12.022 28.146 1.00 86.44 451 GLN A N 1
ATOM 3512 C CA . GLN A 1 451 ? -22.442 13.127 27.808 1.00 86.44 451 GLN A CA 1
ATOM 3513 C C . GLN A 1 451 ? -22.148 13.740 26.433 1.00 86.44 451 GLN A C 1
ATOM 3515 O O . GLN A 1 451 ? -23.077 14.097 25.715 1.00 86.44 451 GLN A O 1
ATOM 3520 N N . SER A 1 452 ? -20.875 13.836 26.046 1.00 88.56 452 SER A N 1
ATOM 3521 C CA . SER A 1 452 ? -20.476 14.391 24.750 1.00 88.56 452 SER A CA 1
ATOM 3522 C C . SER A 1 452 ? -20.790 13.450 23.585 1.00 88.56 452 SER A C 1
ATOM 3524 O O . SER A 1 452 ? -21.138 13.919 22.503 1.00 88.56 452 SER A O 1
ATOM 3526 N N . VAL A 1 453 ? -20.705 12.132 23.795 1.00 88.88 453 VAL A N 1
ATOM 3527 C CA . VAL A 1 453 ? -21.050 11.140 22.761 1.00 88.88 453 VAL A CA 1
ATOM 3528 C C . VAL A 1 453 ? -22.564 10.944 22.637 1.00 88.88 453 VAL A C 1
ATOM 3530 O O . VAL A 1 453 ? -23.073 10.737 21.535 1.00 88.88 453 VAL A O 1
ATOM 3533 N N . LYS A 1 454 ? -23.307 11.070 23.744 1.00 91.06 454 LYS A N 1
ATOM 3534 C CA . LYS A 1 454 ? -24.777 10.998 23.797 1.00 91.06 454 LYS A CA 1
ATOM 3535 C C . LYS A 1 454 ? -25.438 12.291 23.285 1.00 91.06 454 LYS A C 1
ATOM 3537 O O . LYS A 1 454 ? -26.243 12.910 23.979 1.00 91.06 454 LYS A O 1
ATOM 3542 N N . SER A 1 455 ? -25.106 12.715 22.069 1.00 90.06 455 SER A N 1
ATOM 3543 C CA . SER A 1 455 ? -25.774 13.843 21.414 1.00 90.06 455 SER A CA 1
ATOM 3544 C C . SER A 1 455 ? -27.081 13.405 20.745 1.00 90.06 455 SER A C 1
ATOM 3546 O O . SER A 1 455 ? -27.223 12.253 20.331 1.00 90.06 455 SER A O 1
ATOM 3548 N N . GLU A 1 456 ? -28.036 14.327 20.587 1.00 90.88 456 GLU A N 1
ATOM 3549 C CA . GLU A 1 456 ? -29.300 14.050 19.881 1.00 90.88 456 GLU A CA 1
ATOM 3550 C C . GLU A 1 456 ? -29.062 13.514 18.462 1.00 90.88 456 GLU A C 1
ATOM 3552 O O . GLU A 1 456 ? -29.741 12.588 18.021 1.00 90.88 456 GLU A O 1
ATOM 3557 N N . GLN A 1 457 ? -28.049 14.047 17.772 1.00 90.81 457 GLN A N 1
ATOM 3558 C CA . GLN A 1 457 ? -27.665 13.597 16.439 1.00 90.81 457 GLN A CA 1
ATOM 3559 C C . GLN A 1 457 ? -27.198 12.134 16.442 1.00 90.81 457 GLN A C 1
ATOM 3561 O O . GLN A 1 457 ? -27.648 11.359 15.602 1.00 90.81 457 GLN A O 1
ATOM 3566 N N . MET A 1 458 ? -26.339 11.737 17.391 1.00 91.31 458 MET A N 1
ATOM 3567 C CA . MET A 1 458 ? -25.866 10.350 17.506 1.00 91.31 458 MET A CA 1
ATOM 3568 C C . MET A 1 458 ? -27.026 9.394 17.783 1.00 91.31 458 MET A C 1
ATOM 3570 O O . MET A 1 458 ? -27.154 8.364 17.126 1.00 91.31 458 MET A O 1
ATOM 3574 N N . LEU A 1 459 ? -27.903 9.756 18.724 1.00 94.00 459 LEU A N 1
ATOM 3575 C CA . LEU A 1 459 ? -29.074 8.950 19.067 1.00 94.00 459 LEU A CA 1
ATOM 3576 C C . LEU A 1 459 ? -30.019 8.791 17.870 1.00 94.00 459 LEU A C 1
ATOM 3578 O O . LEU A 1 459 ? -30.529 7.695 17.644 1.00 94.00 459 LEU A O 1
ATOM 3582 N N . SER A 1 460 ? -30.215 9.851 17.082 1.00 93.62 460 SER A N 1
ATOM 3583 C CA . SER A 1 460 ? -31.016 9.797 15.857 1.00 93.62 460 SER A CA 1
ATOM 3584 C C . SER A 1 460 ? -30.417 8.837 14.829 1.00 93.62 460 SER A C 1
ATOM 3586 O O . SER A 1 460 ? -31.141 7.986 14.318 1.00 93.62 460 SER A O 1
ATOM 3588 N N . ILE A 1 461 ? -29.109 8.936 14.559 1.00 92.19 461 ILE A N 1
ATOM 3589 C CA . ILE A 1 461 ? -28.427 8.070 13.584 1.00 92.19 461 ILE A CA 1
ATOM 3590 C C . ILE A 1 461 ? -28.494 6.603 14.026 1.00 92.19 461 ILE A C 1
ATOM 3592 O O . ILE A 1 461 ? -28.880 5.737 13.247 1.00 92.19 461 ILE A O 1
ATOM 3596 N N . LEU A 1 462 ? -28.181 6.318 15.294 1.00 93.88 462 LEU A N 1
ATOM 3597 C CA . LEU A 1 462 ? -28.244 4.956 15.828 1.00 93.88 462 LEU A CA 1
ATOM 3598 C C . LEU A 1 462 ? -29.668 4.389 15.800 1.00 93.88 462 LEU A C 1
ATOM 3600 O O . LEU A 1 462 ? -29.837 3.206 15.534 1.00 93.88 462 LEU A O 1
ATOM 3604 N N . THR A 1 463 ? -30.691 5.215 16.036 1.00 94.69 463 THR A N 1
ATOM 3605 C CA . THR A 1 463 ? -32.100 4.790 15.950 1.00 94.69 463 THR A CA 1
ATOM 3606 C C . THR A 1 463 ? -32.493 4.416 14.522 1.00 94.69 463 THR A C 1
ATOM 3608 O O . THR A 1 463 ? -33.233 3.455 14.322 1.00 94.69 463 THR A O 1
ATOM 3611 N N . GLU A 1 464 ? -32.013 5.161 13.527 1.00 92.69 464 GLU A N 1
ATOM 3612 C CA . GLU A 1 464 ? -32.226 4.839 12.115 1.00 92.69 464 GLU A CA 1
ATOM 3613 C C . GLU A 1 464 ? -31.509 3.538 11.735 1.00 92.69 464 GLU A C 1
ATOM 3615 O O . GLU A 1 464 ? -32.123 2.628 11.183 1.00 92.69 464 GLU A O 1
ATOM 3620 N N . PHE A 1 465 ? -30.237 3.400 12.110 1.00 93.12 465 PHE A N 1
ATOM 3621 C CA . PHE A 1 465 ? -29.437 2.215 11.803 1.00 93.12 465 PHE A CA 1
ATOM 3622 C C . PHE A 1 465 ? -29.859 0.958 12.561 1.00 93.12 465 PHE A C 1
ATOM 3624 O O . PHE A 1 465 ? -29.698 -0.138 12.031 1.00 93.12 465 PHE A O 1
ATOM 3631 N N . ALA A 1 466 ? -30.462 1.094 13.743 1.00 93.00 466 ALA A N 1
ATOM 3632 C CA . ALA A 1 466 ? -31.032 -0.016 14.504 1.00 93.00 466 ALA A CA 1
ATOM 3633 C C . ALA A 1 466 ? -32.248 -0.673 13.821 1.00 93.00 466 ALA A C 1
ATOM 3635 O O . ALA A 1 466 ? -32.763 -1.680 14.306 1.00 93.00 466 ALA A O 1
ATOM 3636 N N . GLN A 1 467 ? -32.736 -0.125 12.703 1.00 90.12 467 GLN A N 1
ATOM 3637 C CA . GLN A 1 467 ? -33.833 -0.716 11.944 1.00 90.12 467 GLN A CA 1
ATOM 3638 C C . GLN A 1 467 ? -33.340 -1.909 11.108 1.00 90.12 467 GLN A C 1
ATOM 3640 O O . GLN A 1 467 ? -32.715 -1.763 10.053 1.00 90.12 467 GLN A O 1
ATOM 3645 N N . GLY A 1 468 ? -33.662 -3.121 11.557 1.00 85.81 468 GLY A N 1
ATOM 3646 C CA . GLY A 1 468 ? -33.377 -4.359 10.834 1.00 85.81 468 GLY A CA 1
ATOM 3647 C C . GLY A 1 468 ? -33.110 -5.539 11.760 1.00 85.81 468 GLY A C 1
ATOM 3648 O O . GLY A 1 468 ? -33.219 -5.420 12.975 1.00 85.81 468 GLY A O 1
ATOM 3649 N N . GLU A 1 469 ? -32.761 -6.676 11.160 1.00 85.81 469 GLU A N 1
ATOM 3650 C CA . GLU A 1 469 ? -32.405 -7.917 11.872 1.00 85.81 469 GLU A CA 1
ATOM 3651 C C . GLU A 1 469 ? -30.964 -8.375 11.580 1.00 85.81 469 GLU A C 1
ATOM 3653 O O . GLU A 1 469 ? -30.524 -9.411 12.072 1.00 85.81 469 GLU A O 1
ATOM 3658 N N . ASP A 1 470 ? -30.226 -7.633 10.754 1.00 90.06 470 ASP A N 1
ATOM 3659 C CA . ASP A 1 470 ? -28.827 -7.924 10.445 1.00 90.06 470 ASP A CA 1
ATOM 3660 C C . ASP A 1 470 ? -27.873 -7.507 11.580 1.00 90.06 470 ASP A C 1
ATOM 3662 O O . ASP A 1 470 ? -28.226 -6.755 12.491 1.00 90.06 470 ASP A O 1
ATOM 3666 N N . GLU A 1 471 ? -26.635 -8.007 11.515 1.00 91.44 471 GLU A N 1
ATOM 3667 C CA . GLU A 1 471 ? -25.598 -7.777 12.530 1.00 91.44 471 GLU A CA 1
ATOM 3668 C C . GLU A 1 471 ? -25.295 -6.286 12.738 1.00 91.44 471 GLU A C 1
ATOM 3670 O O . GLU A 1 471 ? -25.089 -5.844 13.868 1.00 91.44 471 GLU A O 1
ATOM 3675 N N . PHE A 1 472 ? -25.340 -5.494 11.666 1.00 93.81 472 PHE A N 1
ATOM 3676 C CA . PHE A 1 472 ? -25.099 -4.057 11.729 1.00 93.81 472 PHE A CA 1
ATOM 3677 C C . PHE A 1 472 ? -26.201 -3.341 12.518 1.00 93.81 472 PHE A C 1
ATOM 3679 O O . PHE A 1 472 ? -25.906 -2.549 13.417 1.00 93.81 472 PHE A O 1
ATOM 3686 N N . ALA A 1 473 ? -27.468 -3.647 12.223 1.00 92.75 473 ALA A N 1
ATOM 3687 C CA . ALA A 1 473 ? -28.609 -3.093 12.942 1.00 92.75 473 ALA A CA 1
ATOM 3688 C C . ALA A 1 473 ? -28.603 -3.503 14.420 1.00 92.75 473 ALA A C 1
ATOM 3690 O O . ALA A 1 473 ? -28.840 -2.667 15.297 1.00 92.75 473 ALA A O 1
ATOM 3691 N N . GLN A 1 474 ? -28.256 -4.759 14.712 1.00 93.62 474 GLN A N 1
ATOM 3692 C CA . GLN A 1 474 ? -28.122 -5.233 16.087 1.00 93.62 474 GLN A CA 1
ATOM 3693 C C . GLN A 1 474 ? -27.023 -4.473 16.841 1.00 93.62 474 GLN A C 1
ATOM 3695 O O . GLN A 1 474 ? -27.224 -4.082 17.992 1.00 93.62 474 GLN A O 1
ATOM 3700 N N . GLU A 1 475 ? -25.878 -4.222 16.211 1.00 95.00 475 GLU A N 1
ATOM 3701 C CA . GLU A 1 475 ? -24.774 -3.507 16.851 1.00 95.00 475 GLU A CA 1
ATOM 3702 C C . GLU A 1 475 ? -25.084 -2.015 17.071 1.00 95.00 475 GLU A C 1
ATOM 3704 O O . GLU A 1 475 ? -24.752 -1.455 18.126 1.00 95.00 475 GLU A O 1
ATOM 3709 N N . ALA A 1 476 ? -25.804 -1.383 16.139 1.00 94.88 476 ALA A N 1
ATOM 3710 C CA . ALA A 1 476 ? -26.341 -0.034 16.318 1.00 94.88 476 ALA A CA 1
ATOM 3711 C C . ALA A 1 476 ? -27.348 0.026 17.484 1.00 94.88 476 ALA A C 1
ATOM 3713 O O . ALA A 1 476 ? -27.252 0.917 18.334 1.00 94.88 476 ALA A O 1
ATOM 3714 N N . ALA A 1 477 ? -28.256 -0.952 17.583 1.00 95.44 477 ALA A N 1
ATOM 3715 C CA . ALA A 1 477 ? -29.221 -1.063 18.678 1.00 95.44 477 ALA A CA 1
ATOM 3716 C C . ALA A 1 477 ? -28.531 -1.264 20.038 1.00 95.44 477 ALA A C 1
ATOM 3718 O O . ALA A 1 477 ? -28.843 -0.557 20.998 1.00 95.44 477 ALA A O 1
ATOM 3719 N N . ASN A 1 478 ? -27.539 -2.159 20.108 1.00 95.50 478 ASN A N 1
ATOM 3720 C CA . ASN A 1 478 ? -26.734 -2.391 21.312 1.00 95.50 478 ASN A CA 1
ATOM 3721 C C . ASN A 1 478 ? -26.034 -1.104 21.775 1.00 95.50 478 ASN A C 1
ATOM 3723 O O . ASN A 1 478 ? -25.955 -0.808 22.968 1.00 95.50 478 ASN A O 1
ATOM 3727 N N . THR A 1 479 ? -25.513 -0.329 20.824 1.00 95.75 479 THR A N 1
ATOM 3728 C CA . THR A 1 479 ? -24.826 0.938 21.101 1.00 95.75 479 THR A CA 1
ATOM 3729 C C . THR A 1 479 ? -25.802 2.008 21.582 1.00 95.75 479 THR A C 1
ATOM 3731 O O . THR A 1 479 ? -25.512 2.712 22.552 1.00 95.75 479 THR A O 1
ATOM 3734 N N . LEU A 1 480 ? -26.990 2.089 20.979 1.00 95.94 480 LEU A N 1
ATOM 3735 C CA . LEU A 1 480 ? -28.065 2.972 21.429 1.00 95.94 480 LEU A CA 1
ATOM 3736 C C . LEU A 1 480 ? -28.504 2.645 22.863 1.00 95.94 480 LEU A C 1
ATOM 3738 O O . LEU A 1 480 ? -28.616 3.549 23.697 1.00 95.94 480 LEU A O 1
ATOM 3742 N N . GLU A 1 481 ? -28.715 1.364 23.173 1.00 95.12 481 GLU A N 1
ATOM 3743 C CA . GLU A 1 481 ? -29.067 0.909 24.521 1.00 95.12 481 GLU A CA 1
ATOM 3744 C C . GLU A 1 481 ? -27.973 1.292 25.527 1.00 95.12 481 GLU A C 1
ATOM 3746 O O . GLU A 1 481 ? -28.264 1.869 26.575 1.00 95.12 481 GLU A O 1
ATOM 3751 N N . PHE A 1 482 ? -26.703 1.065 25.181 1.00 94.44 482 PHE A N 1
ATOM 3752 C CA . PHE A 1 482 ? -25.572 1.405 26.044 1.00 94.44 482 PHE A CA 1
ATOM 3753 C C . PHE A 1 482 ? -25.513 2.904 26.389 1.00 94.44 482 PHE A C 1
ATOM 3755 O O . PHE A 1 482 ? -25.303 3.270 27.547 1.00 94.44 482 PHE A O 1
ATOM 3762 N N . LEU A 1 483 ? -25.736 3.785 25.408 1.00 93.25 483 LEU A N 1
ATOM 3763 C CA . LEU A 1 483 ? -25.728 5.238 25.622 1.00 93.25 483 LEU A CA 1
ATOM 3764 C C . LEU A 1 483 ? -26.955 5.739 26.398 1.00 93.25 483 LEU A C 1
ATOM 3766 O O . LEU A 1 483 ? -26.889 6.757 27.100 1.00 93.25 483 LEU A O 1
ATOM 3770 N N . THR A 1 484 ? -28.092 5.063 26.257 1.00 92.06 484 THR A N 1
ATOM 3771 C CA . THR A 1 484 ? -29.356 5.478 26.879 1.00 92.06 484 THR A CA 1
ATOM 3772 C C . THR A 1 484 ? -29.543 4.932 28.287 1.00 92.06 484 THR A C 1
ATOM 3774 O O . THR A 1 484 ? -30.248 5.580 29.060 1.00 92.06 484 THR A O 1
ATOM 3777 N N . LYS A 1 485 ? -28.861 3.838 28.645 1.00 85.31 485 LYS A N 1
ATOM 3778 C CA . LYS A 1 485 ? -28.871 3.258 29.990 1.00 85.31 485 LYS A CA 1
ATOM 3779 C C . LYS A 1 485 ? -28.417 4.281 31.039 1.00 85.31 485 LYS A C 1
ATOM 3781 O O . LYS A 1 485 ? -27.319 4.847 30.923 1.00 85.31 485 LYS A O 1
ATOM 3786 N N . GLU A 1 486 ? -29.310 4.529 32.000 1.00 58.28 486 GLU A N 1
ATOM 3787 C CA . GLU A 1 486 ? -29.113 5.439 33.140 1.00 58.28 486 GLU A CA 1
ATOM 3788 C C . GLU A 1 486 ? -27.942 5.012 34.022 1.00 58.28 486 GLU A C 1
ATOM 3790 O O . GLU A 1 486 ? -27.850 3.805 34.355 1.00 58.28 486 GLU A O 1
#

Sequence (486 aa):
MSDQISEVPFFLQNLKAITFPMTEQIDSLDSHFYVVLDEFGTLSAIDPNSFDNSSVDNWISDDTSKTCLLCGSTFTMTRRRHHCRYCGLLFCGGCTDNRTMVGNSICRVCDSCAVILIPPTSSSKYTGLKKWCDINNCSQIFEESQKNAGIHFLVAQLSSESTDSHFNSIRTLYKLLPCHAPALISSEVPLALLKHSVECESCRSTSLSLDLFATLYNTDPAGCKISLNDFKVDLQKLFESESIEMKRSAAKFAYTLATAINADIPNIKTYLSEIKDKWVVAFLLAALSKKTKIEIPTEELVPLVLDLIRKDNKEVVTTASKYFGSIILCKLSNDPQGANILSKSDLQSLIDILFANSPKNQNDKRPETEVALNLSQVLLNVWKTIVDNYSSNPENSNSGERAILFSQVLMPLFEVIGITNDEKGDCPLGKVQMLFFEIIKLMATFDDLKQSVKSEQMLSILTEFAQGEDEFAQEAANTLEFLTKE

Radius of gyration: 29.09 Å; chains: 1; bounding box: 95×55×84 Å

Secondary structure (DSSP, 8-state):
---------TTSTT-------------------EE-B-TT--B-PPPTTSS-TTSGGGPPPGGG-SB-TTT-PBP-SSS--EE-TTT--EE-GGGS-EEEEETTEEEEE-HHHHHHHS-TTS----HHHHHHHHHTT-HHHHHH-HHHHHHHHHHHHHT-S-HHHHHHHHHHHHHHHHHH-HHHHHHTS-GGGT-EEEEBTTT--EEEEE-TT--EEE--TT-----GGGB---HHHHHT-S-HHHHHHHHHHHHHHHHHH----TTHHHHHHH---HHHHHHHHHHHHH-SS--S-HHHHHHHHHHHH-TT-TTT--HHHHHHHHHHHHHHHTSHHHHHHHTTS-HHHHHHHHHHTS-SSTT---THHHHHHHHHHHHHHHHHHHHHHHHH-GGGS-HHHHHHHHHHHHHHHHHHHTS--SSGGGSHHHHHHHHHHHHHHHHTTSHHHHHHH--HHHHHHHHHHT-SSSHHHHHHHHHHHHHH--

pLDDT: mean 74.32, std 21.48, range [21.08, 97.44]

Organism: NCBI:txid1144522